Protein AF-A0A2V2VKP6-F1 (afdb_monomer)

Structure (mmCIF, N/CA/C/O backbone):
data_AF-A0A2V2VKP6-F1
#
_entry.id   AF-A0A2V2VKP6-F1
#
loop_
_atom_site.group_PDB
_atom_site.id
_atom_site.type_symbol
_atom_site.label_atom_id
_atom_site.label_alt_id
_atom_site.label_comp_id
_atom_site.label_asym_id
_atom_site.label_entity_id
_atom_site.label_seq_id
_atom_site.pdbx_PDB_ins_code
_atom_site.Cartn_x
_atom_site.Cartn_y
_atom_site.Cartn_z
_atom_site.occupancy
_atom_site.B_iso_or_equiv
_atom_site.auth_seq_id
_atom_site.auth_comp_id
_atom_site.auth_asym_id
_atom_site.auth_atom_id
_atom_site.pdbx_PDB_model_num
ATOM 1 N N . MET A 1 1 ? -30.160 -15.318 74.004 1.00 74.81 1 MET A N 1
ATOM 2 C CA . MET A 1 1 ? -31.403 -14.518 73.925 1.00 74.81 1 MET A CA 1
ATOM 3 C C . MET A 1 1 ? -31.231 -13.264 73.080 1.00 74.81 1 MET A C 1
ATOM 5 O O . MET A 1 1 ? -31.839 -13.220 72.026 1.00 74.81 1 MET A O 1
ATOM 9 N N . GLU A 1 2 ? -30.420 -12.269 73.464 1.00 85.81 2 GLU A N 1
ATOM 10 C CA . GLU A 1 2 ? -30.258 -11.042 72.647 1.00 85.81 2 GLU A CA 1
ATOM 11 C C . GLU A 1 2 ? -29.669 -11.315 71.256 1.00 85.81 2 GLU A C 1
ATOM 13 O O . GLU A 1 2 ? -30.188 -10.819 70.260 1.00 85.81 2 GLU A O 1
ATOM 18 N N . LYS A 1 3 ? -28.643 -12.174 71.177 1.00 90.62 3 LYS A N 1
ATOM 19 C CA . LYS A 1 3 ? -28.069 -12.629 69.903 1.00 90.62 3 LYS A CA 1
ATOM 20 C C . LYS A 1 3 ? -29.114 -13.324 69.024 1.00 90.62 3 LYS A C 1
ATOM 22 O O . LYS A 1 3 ? -29.295 -12.931 67.882 1.00 90.62 3 LYS A O 1
ATOM 27 N N . ASP A 1 4 ? -29.852 -14.280 69.584 1.00 90.50 4 ASP A N 1
ATOM 28 C CA . ASP A 1 4 ? -30.857 -15.056 68.843 1.00 90.50 4 ASP A CA 1
ATOM 29 C C . ASP A 1 4 ? -32.021 -14.176 68.348 1.00 90.50 4 ASP A C 1
ATOM 31 O O . ASP A 1 4 ? -32.535 -14.374 67.248 1.00 90.50 4 ASP A O 1
ATOM 35 N N . LEU A 1 5 ? -32.425 -13.169 69.137 1.00 90.31 5 LEU A N 1
ATOM 36 C CA . LEU A 1 5 ? -33.415 -12.167 68.727 1.00 90.31 5 LEU A CA 1
ATOM 37 C C . LEU A 1 5 ? -32.891 -11.307 67.575 1.00 90.31 5 LEU A C 1
ATOM 39 O O . LEU A 1 5 ? -33.622 -11.060 66.617 1.00 90.31 5 LEU A O 1
ATOM 43 N N . ASN A 1 6 ? -31.633 -10.873 67.650 1.00 90.69 6 ASN A N 1
ATOM 44 C CA . ASN A 1 6 ? -31.019 -10.076 66.598 1.00 90.69 6 ASN A CA 1
ATOM 45 C C . ASN A 1 6 ? -30.854 -10.885 65.298 1.00 90.69 6 ASN A C 1
ATOM 47 O O . ASN A 1 6 ? -31.218 -10.408 64.223 1.00 90.69 6 ASN A O 1
ATOM 51 N N . ASP A 1 7 ? -30.411 -12.140 65.398 1.00 93.12 7 ASP A N 1
ATOM 52 C CA . ASP A 1 7 ? -30.309 -13.070 64.269 1.00 93.12 7 ASP A CA 1
ATOM 53 C C . ASP A 1 7 ? -31.685 -13.276 63.610 1.00 93.12 7 ASP A C 1
ATOM 55 O O . ASP A 1 7 ? -31.821 -13.197 62.385 1.00 93.12 7 ASP A O 1
ATOM 59 N N . ARG A 1 8 ? -32.747 -13.417 64.416 1.00 92.44 8 ARG A N 1
ATOM 60 C CA . ARG A 1 8 ? -34.120 -13.527 63.910 1.00 92.44 8 ARG A CA 1
ATOM 61 C C . ARG A 1 8 ? -34.597 -12.265 63.189 1.00 92.44 8 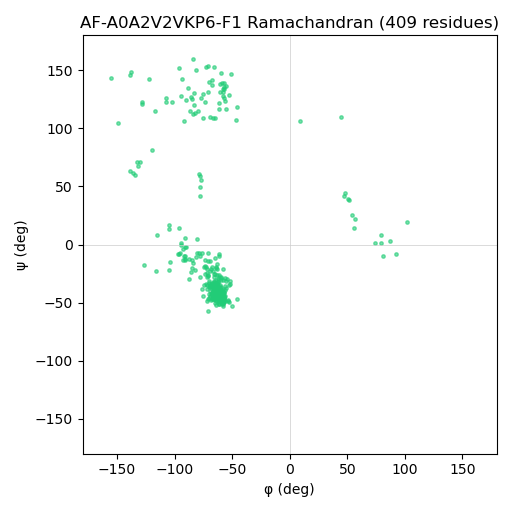ARG A C 1
ATOM 63 O O . ARG A 1 8 ? -35.262 -12.369 62.157 1.00 92.44 8 ARG A O 1
ATOM 70 N N . VAL A 1 9 ? -34.267 -11.077 63.699 1.00 92.62 9 VAL A N 1
ATOM 71 C CA . VAL A 1 9 ? -34.584 -9.804 63.029 1.00 92.62 9 VAL A CA 1
ATOM 72 C C . VAL A 1 9 ? -33.864 -9.709 61.681 1.00 92.62 9 VAL A C 1
ATOM 74 O O . VAL A 1 9 ? -34.479 -9.301 60.693 1.00 92.62 9 VAL A O 1
ATOM 77 N N . HIS A 1 10 ? -32.604 -10.143 61.601 1.00 91.56 10 HIS A N 1
ATOM 78 C CA . HIS A 1 10 ? -31.863 -10.197 60.340 1.00 91.56 10 HIS A CA 1
ATOM 79 C C . HIS A 1 10 ? -32.500 -11.156 59.322 1.00 91.56 10 HIS A C 1
ATOM 81 O O . HIS A 1 10 ? -32.645 -10.784 58.155 1.00 91.56 10 HIS A O 1
ATOM 87 N N . GLU A 1 11 ? -32.954 -12.341 59.744 1.00 92.88 11 GLU A N 1
ATOM 88 C CA . GLU A 1 11 ? -33.699 -13.256 58.866 1.00 92.88 11 GLU A CA 1
ATOM 89 C C . GLU A 1 11 ? -34.992 -12.627 58.334 1.00 92.88 11 GLU A C 1
ATOM 91 O O . GLU A 1 11 ? -35.289 -12.720 57.141 1.00 92.88 11 GLU A O 1
ATOM 96 N N . MET A 1 12 ? -35.767 -11.972 59.205 1.00 91.50 12 MET A N 1
ATOM 97 C CA . MET A 1 12 ? -37.010 -11.302 58.809 1.00 91.50 12 MET A CA 1
ATOM 98 C C . MET A 1 12 ? -36.745 -10.165 57.820 1.00 91.50 12 MET A C 1
ATOM 100 O O . MET A 1 12 ? -37.465 -10.028 56.830 1.00 91.50 12 MET A O 1
ATOM 104 N N . ALA A 1 13 ? -35.692 -9.378 58.047 1.00 89.62 13 ALA A N 1
ATOM 105 C CA . ALA A 1 13 ? -35.284 -8.317 57.134 1.00 89.62 13 ALA A CA 1
ATOM 106 C C . ALA A 1 13 ? -34.857 -8.871 55.766 1.00 89.62 13 ALA A C 1
ATOM 108 O O . ALA A 1 13 ? -35.186 -8.273 54.740 1.00 89.62 13 ALA A O 1
ATOM 109 N N . LYS A 1 14 ? -34.163 -10.018 55.736 1.00 89.12 14 LYS A N 1
ATOM 110 C CA . LYS A 1 14 ? -33.767 -10.690 54.492 1.00 89.12 14 LYS A CA 1
ATOM 111 C C . LYS A 1 14 ? -34.988 -11.157 53.694 1.00 89.12 14 LYS A C 1
ATOM 113 O O . LYS A 1 14 ? -35.100 -10.799 52.526 1.00 89.12 14 LYS A O 1
ATOM 118 N N . LYS A 1 15 ? -35.942 -11.840 54.340 1.00 90.31 15 LYS A N 1
ATOM 119 C CA . LYS A 1 15 ? -37.199 -12.273 53.698 1.00 90.31 15 LYS A CA 1
ATOM 120 C C . LYS A 1 15 ? -38.001 -11.100 53.139 1.00 90.31 15 LYS A C 1
ATOM 122 O O . LYS A 1 15 ? -38.437 -11.140 51.995 1.00 90.31 15 LYS A O 1
ATOM 127 N N . LEU A 1 16 ? -38.124 -10.016 53.907 1.00 87.94 16 LEU A N 1
ATOM 128 C CA . LEU A 1 16 ? -38.818 -8.814 53.443 1.00 87.94 16 LEU A CA 1
ATOM 129 C C . LEU A 1 16 ? -38.143 -8.207 52.202 1.00 87.94 16 LEU A C 1
ATOM 131 O O . LEU A 1 16 ? -38.826 -7.747 51.291 1.00 87.94 16 LEU A O 1
ATOM 135 N N . LYS A 1 17 ? -36.804 -8.187 52.149 1.00 87.56 17 LYS A N 1
ATOM 136 C CA . LYS A 1 17 ? -36.074 -7.723 50.959 1.00 87.56 17 LYS A CA 1
ATOM 137 C C . LYS A 1 17 ? -36.314 -8.628 49.757 1.00 87.56 17 LYS A C 1
ATOM 139 O O . LYS A 1 17 ? -36.528 -8.111 48.668 1.00 87.56 17 LYS A O 1
ATOM 144 N N . GLU A 1 18 ? -36.290 -9.944 49.945 1.00 88.44 18 GLU A N 1
ATOM 145 C CA . GLU A 1 18 ? -36.562 -10.914 48.877 1.00 88.44 18 GLU A CA 1
ATOM 146 C C . GLU A 1 18 ? -37.961 -10.705 48.279 1.00 88.44 18 GLU A C 1
ATOM 148 O O . GLU A 1 18 ? -38.095 -10.633 47.060 1.00 88.44 18 GLU A O 1
ATOM 153 N N . GLU A 1 19 ? -38.980 -10.498 49.117 1.00 87.44 19 GLU A N 1
ATOM 154 C CA . GLU A 1 19 ? -40.349 -10.196 48.677 1.00 87.44 19 GLU A CA 1
ATOM 155 C C . GLU A 1 19 ? -40.443 -8.860 47.927 1.00 87.44 19 GLU A C 1
ATOM 157 O O . GLU A 1 19 ? -41.047 -8.779 46.856 1.00 87.44 19 GLU A O 1
ATOM 162 N N . VAL A 1 20 ? -39.818 -7.803 48.457 1.00 86.75 20 VAL A N 1
ATOM 163 C CA . VAL A 1 20 ? -39.828 -6.474 47.825 1.00 86.75 20 VAL A CA 1
ATOM 164 C C . VAL A 1 20 ? -39.081 -6.488 46.490 1.00 86.75 20 VAL A C 1
ATOM 166 O O . VAL A 1 20 ? -39.510 -5.805 45.568 1.00 86.75 20 VAL A O 1
ATOM 169 N N . ARG A 1 21 ? -38.019 -7.291 46.352 1.00 93.88 21 ARG A N 1
ATOM 170 C CA . ARG A 1 21 ? -37.212 -7.449 45.125 1.00 93.88 21 ARG A CA 1
ATOM 171 C C . ARG A 1 21 ? -37.700 -8.580 44.212 1.00 93.88 21 ARG A C 1
ATOM 173 O O . ARG A 1 21 ? -37.041 -8.887 43.214 1.00 93.88 21 ARG A O 1
ATOM 180 N N . ALA A 1 22 ? -38.827 -9.223 44.525 1.00 91.94 22 ALA A N 1
ATOM 181 C CA . ALA A 1 22 ? -39.320 -10.375 43.770 1.00 91.94 22 ALA A CA 1
ATOM 182 C C . ALA A 1 22 ? -39.653 -10.028 42.311 1.00 91.94 22 ALA A C 1
ATOM 184 O O . ALA A 1 22 ? -39.474 -10.869 41.436 1.00 91.94 22 ALA A O 1
ATOM 185 N N . PHE A 1 23 ? -40.081 -8.786 42.055 1.00 94.06 23 PHE A N 1
ATOM 186 C CA . PHE A 1 23 ? -40.414 -8.300 40.712 1.00 94.06 23 PHE A CA 1
ATOM 187 C C . PHE A 1 23 ? -39.182 -8.042 39.829 1.00 94.06 23 PHE A C 1
ATOM 189 O O . PHE A 1 23 ? -39.335 -7.957 38.617 1.00 94.06 23 PHE A O 1
ATOM 196 N N . LEU A 1 24 ? -37.984 -7.897 40.414 1.00 95.56 24 LEU A N 1
ATOM 197 C CA . LEU A 1 24 ? -36.767 -7.663 39.638 1.00 95.56 24 LEU A CA 1
ATOM 198 C C . LEU A 1 24 ? -36.406 -8.896 38.815 1.00 95.56 24 LEU A C 1
ATOM 200 O O . LEU A 1 24 ? -36.448 -10.027 39.328 1.00 95.56 24 LEU A O 1
ATOM 204 N N . ASN A 1 25 ? -35.930 -8.644 37.599 1.00 95.94 25 ASN A N 1
ATOM 205 C CA . ASN A 1 25 ? -35.357 -9.650 36.719 1.00 95.94 25 ASN A CA 1
ATOM 206 C C . ASN A 1 25 ? -34.282 -10.464 37.447 1.00 95.94 25 ASN A C 1
ATOM 208 O O . ASN A 1 25 ? -33.554 -9.970 38.310 1.00 95.94 25 ASN A O 1
ATOM 212 N N . THR A 1 26 ? -34.169 -11.746 37.101 1.00 94.81 26 THR A N 1
ATOM 213 C CA . THR A 1 26 ? -33.169 -12.643 37.701 1.00 94.81 26 THR A CA 1
ATOM 214 C C . THR A 1 26 ? -31.744 -12.182 37.417 1.00 94.81 26 THR A C 1
ATOM 216 O O . THR A 1 26 ? -30.856 -12.369 38.249 1.00 94.81 26 THR A O 1
ATOM 219 N N . THR A 1 27 ? -31.540 -11.562 36.255 1.00 94.56 27 THR A N 1
ATOM 220 C CA . THR A 1 27 ? -30.252 -11.050 35.800 1.00 94.56 27 THR A CA 1
ATOM 221 C C . THR A 1 27 ? -30.400 -9.690 35.136 1.00 94.56 27 THR A C 1
ATOM 223 O O . THR A 1 27 ? -31.350 -9.481 34.385 1.00 94.56 27 THR A O 1
ATOM 226 N N . SER A 1 28 ? -29.391 -8.846 35.316 1.00 94.44 28 SER A N 1
ATOM 227 C CA . SER A 1 28 ? -29.194 -7.578 34.615 1.00 94.44 28 SER A CA 1
ATOM 228 C C . SER A 1 28 ? -27.899 -7.676 33.813 1.00 94.44 28 SER A C 1
ATOM 230 O O . SER A 1 28 ? -26.835 -7.869 34.398 1.00 94.44 28 SER A O 1
ATOM 232 N N . TYR A 1 29 ? -27.980 -7.629 32.479 1.00 92.38 29 TYR A N 1
ATOM 233 C CA . TYR A 1 29 ? -26.834 -7.865 31.578 1.00 92.38 29 TYR A CA 1
ATOM 234 C C . TYR A 1 29 ? -26.053 -9.161 31.891 1.00 92.38 29 TYR A C 1
ATOM 236 O O . TYR A 1 29 ? -24.827 -9.193 31.865 1.00 92.38 29 TYR A O 1
ATOM 244 N N . GLY A 1 30 ? -26.769 -10.237 32.241 1.00 92.31 30 GLY A N 1
ATOM 245 C CA . GLY A 1 30 ? -26.183 -11.537 32.602 1.00 92.31 30 GLY A CA 1
ATOM 246 C C . GLY A 1 30 ? -25.672 -11.647 34.046 1.00 92.31 30 GLY A C 1
ATOM 247 O O . GLY A 1 30 ? -25.393 -12.752 34.508 1.00 92.31 30 GLY A O 1
ATOM 248 N N . ILE A 1 31 ? -25.603 -10.544 34.796 1.00 94.56 31 ILE A N 1
ATOM 249 C CA . ILE A 1 31 ? -25.195 -10.539 36.206 1.00 94.56 31 ILE A CA 1
ATOM 250 C C . ILE A 1 31 ? -26.415 -10.835 37.083 1.00 94.56 31 ILE A C 1
ATOM 252 O O . ILE A 1 31 ? -27.438 -10.162 36.976 1.00 94.56 31 ILE A O 1
ATOM 256 N N . SER A 1 32 ? -26.314 -11.833 37.966 1.00 94.62 32 SER A N 1
ATOM 257 C CA . SER A 1 32 ? -27.384 -12.169 38.919 1.00 94.62 32 SER A CA 1
ATOM 258 C C . SER A 1 32 ? -27.719 -10.986 39.828 1.00 94.62 32 SER A C 1
ATOM 260 O O . SER A 1 32 ? -26.812 -10.347 40.367 1.00 94.62 32 SER A O 1
ATOM 262 N N . LYS A 1 33 ? -29.013 -10.752 40.091 1.00 92.88 33 LYS A N 1
ATOM 263 C CA . LYS A 1 33 ? -29.464 -9.704 41.025 1.00 92.88 33 LYS A CA 1
ATOM 264 C C . LYS A 1 33 ? -28.911 -9.851 42.447 1.00 92.88 33 LYS A C 1
ATOM 266 O O . LYS A 1 33 ? -28.859 -8.873 43.185 1.00 92.88 33 LYS A O 1
ATOM 271 N N . GLU A 1 34 ? -28.475 -11.053 42.822 1.00 91.75 34 GLU A N 1
ATOM 272 C CA . GLU A 1 34 ? -27.827 -11.330 44.111 1.00 91.75 34 GLU A CA 1
ATOM 273 C C . GLU A 1 34 ? -26.392 -10.788 44.189 1.00 91.75 34 GLU A C 1
ATOM 275 O O . GLU A 1 34 ? -25.896 -10.517 45.280 1.00 91.75 34 GLU A O 1
ATOM 280 N N . LEU A 1 35 ? -25.728 -10.624 43.040 1.00 92.94 35 LEU A N 1
ATOM 281 C CA . LEU A 1 35 ? -24.367 -10.089 42.936 1.00 92.94 35 LEU A CA 1
ATOM 282 C C . LEU A 1 35 ? -24.346 -8.565 42.758 1.00 92.94 35 LEU A C 1
ATOM 284 O O . LEU A 1 35 ? -23.292 -7.944 42.902 1.00 92.94 35 LEU A O 1
ATOM 288 N N . LEU A 1 36 ? -25.494 -7.955 42.448 1.00 93.81 36 LEU A N 1
ATOM 289 C CA . LEU A 1 36 ? -25.603 -6.511 42.281 1.00 93.81 36 LEU A CA 1
ATOM 290 C C . LEU A 1 36 ? -25.464 -5.793 43.637 1.00 93.81 36 LEU A C 1
ATOM 292 O O . LEU A 1 36 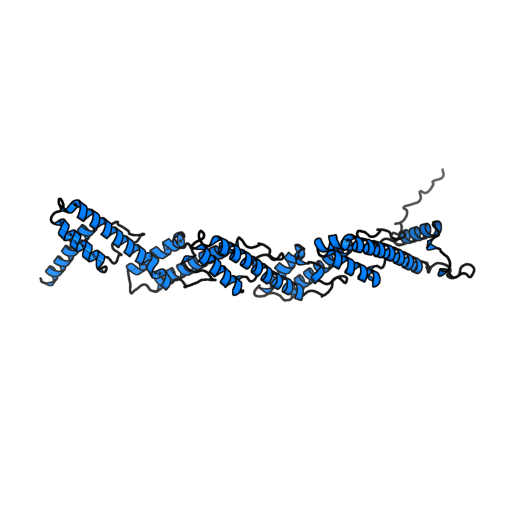? -26.058 -6.214 44.634 1.00 93.81 36 LEU A O 1
ATOM 296 N N . PRO A 1 37 ? -24.762 -4.648 43.702 1.00 93.00 37 PRO A N 1
ATOM 297 C CA . PRO A 1 37 ? -24.561 -3.883 44.931 1.00 93.00 37 PRO A CA 1
ATOM 298 C C . PRO A 1 37 ? -25.800 -3.051 45.321 1.00 93.00 37 PRO A C 1
ATOM 300 O O . PRO A 1 37 ? -25.667 -1.911 45.766 1.00 93.00 37 PRO A O 1
ATOM 303 N N . LEU A 1 38 ? -27.008 -3.615 45.197 1.00 94.12 38 LEU A N 1
ATOM 304 C CA . LEU A 1 38 ? -28.292 -2.944 45.466 1.00 94.12 38 LEU A CA 1
ATOM 305 C C . LEU A 1 38 ? -28.352 -2.366 46.885 1.00 94.12 38 LEU A C 1
ATOM 307 O O . LEU A 1 38 ? -28.852 -1.270 47.115 1.00 94.12 38 LEU A O 1
ATOM 311 N N . ASP A 1 39 ? -27.775 -3.086 47.849 1.00 91.94 39 ASP A N 1
ATOM 312 C CA . ASP A 1 39 ? -27.713 -2.667 49.249 1.00 91.94 39 ASP A CA 1
ATOM 313 C C . ASP A 1 39 ? -26.663 -1.587 49.536 1.00 91.94 39 ASP A C 1
ATOM 315 O O . ASP A 1 39 ? -26.625 -1.073 50.650 1.00 91.94 39 ASP A O 1
ATOM 319 N N . LYS A 1 40 ? -25.816 -1.232 48.568 1.00 91.88 40 LYS A N 1
ATOM 320 C CA . LYS A 1 40 ? -24.856 -0.122 48.675 1.00 91.88 40 LYS A CA 1
ATOM 321 C C . LYS A 1 40 ? -25.313 1.105 47.881 1.00 91.88 40 LYS A C 1
ATOM 323 O O . LYS A 1 40 ? -24.795 2.197 48.111 1.00 91.88 40 LYS A O 1
ATOM 328 N N . ASP A 1 41 ? -26.283 0.942 46.982 1.00 96.31 41 ASP A N 1
ATOM 329 C CA . ASP A 1 41 ? -26.803 2.024 46.154 1.00 96.31 41 ASP A CA 1
ATOM 330 C C . ASP A 1 41 ? -27.888 2.828 46.884 1.00 96.31 41 ASP A C 1
ATOM 332 O O . ASP A 1 41 ? -28.992 2.349 47.145 1.00 96.31 41 ASP A O 1
ATOM 336 N N . ARG A 1 42 ? -27.581 4.087 47.214 1.00 96.50 42 ARG A N 1
ATOM 337 C CA . ARG A 1 42 ? -28.492 4.960 47.977 1.00 96.50 42 ARG A CA 1
ATOM 338 C C . ARG A 1 42 ? -29.799 5.247 47.237 1.00 96.50 42 ARG A C 1
ATOM 340 O O . ARG A 1 42 ? -30.843 5.344 47.882 1.00 96.50 42 ARG A O 1
ATOM 347 N N . ASN A 1 43 ? -29.747 5.380 45.912 1.00 95.94 43 ASN A N 1
ATOM 348 C CA . ASN A 1 43 ? -30.926 5.668 45.095 1.00 95.94 43 ASN A CA 1
ATOM 349 C C . ASN A 1 43 ? -31.875 4.469 45.099 1.00 95.94 43 ASN A C 1
ATOM 351 O O . ASN A 1 43 ? -33.058 4.620 45.406 1.00 95.94 43 ASN A O 1
ATOM 355 N N . PHE A 1 44 ? -31.335 3.271 44.864 1.00 96.44 44 PHE A N 1
ATOM 356 C CA . PHE A 1 44 ? -32.073 2.019 44.950 1.00 96.44 44 PHE A CA 1
ATOM 357 C C . PHE A 1 44 ? -32.708 1.836 46.335 1.00 96.44 44 PHE A C 1
ATOM 359 O O . PHE A 1 44 ? -33.917 1.636 46.443 1.00 96.44 44 PHE A O 1
ATOM 366 N N . GLN A 1 45 ? -31.936 2.017 47.413 1.00 95.06 45 GLN A N 1
ATOM 367 C CA . GLN A 1 45 ? -32.454 1.947 48.784 1.00 95.06 45 GLN A CA 1
ATOM 368 C C . GLN A 1 45 ? -33.595 2.944 49.050 1.00 95.06 45 GLN A C 1
ATOM 370 O O . GLN A 1 45 ? -34.565 2.604 49.735 1.00 95.06 45 GLN A O 1
ATOM 375 N N . GLY A 1 46 ? -33.486 4.174 48.539 1.00 95.44 46 GLY A N 1
ATOM 376 C CA . GLY A 1 46 ? -34.520 5.201 48.667 1.00 95.44 46 GLY A CA 1
ATOM 377 C C . GLY A 1 46 ? -35.820 4.802 47.967 1.00 95.44 46 GLY A C 1
ATOM 378 O O . GLY A 1 46 ? -36.896 4.866 48.569 1.00 95.44 46 GLY A O 1
ATOM 379 N N . MET A 1 47 ? -35.714 4.299 46.736 1.00 95.94 47 MET A N 1
ATOM 380 C CA . MET A 1 47 ? -36.855 3.797 45.968 1.00 95.94 47 MET A CA 1
ATOM 381 C C . MET A 1 47 ? -37.498 2.573 46.632 1.00 95.94 47 MET A C 1
ATOM 383 O O . MET A 1 47 ? -38.720 2.524 46.767 1.00 95.94 47 MET A O 1
ATOM 387 N N . GLU A 1 48 ? -36.712 1.635 47.169 1.00 95.00 48 GLU A N 1
ATOM 388 C CA . GLU A 1 48 ? -37.242 0.495 47.929 1.00 95.00 48 GLU A CA 1
ATOM 389 C C . GLU A 1 48 ? -38.015 0.928 49.184 1.00 95.00 48 GLU A C 1
ATOM 391 O O . GLU A 1 48 ? -39.043 0.342 49.535 1.00 95.00 48 GLU A O 1
ATOM 396 N N . GLN A 1 49 ? -37.536 1.959 49.889 1.00 93.56 49 GLN A N 1
ATOM 397 C CA . GLN A 1 49 ? -38.252 2.519 51.037 1.00 93.56 49 GLN A CA 1
ATOM 398 C C . GLN A 1 49 ? -39.586 3.141 50.620 1.00 93.56 49 GLN A C 1
ATOM 400 O O . GLN A 1 49 ? -40.585 2.975 51.325 1.00 93.56 49 GLN A O 1
ATOM 405 N N . GLN A 1 50 ? -39.620 3.845 49.489 1.00 94.06 50 GLN A N 1
ATOM 406 C CA . GLN A 1 50 ? -40.845 4.433 48.954 1.00 94.06 50 GLN A CA 1
ATOM 407 C C . GLN A 1 50 ? -41.830 3.356 48.489 1.00 94.06 50 GLN A C 1
ATOM 409 O O . GLN A 1 50 ? -43.013 3.433 48.825 1.00 94.06 50 GLN A O 1
ATOM 414 N N . LEU A 1 51 ? -41.338 2.306 47.830 1.00 93.88 51 LEU A N 1
ATOM 415 C CA . LEU A 1 51 ? -42.132 1.152 47.419 1.00 93.88 51 LEU A CA 1
ATOM 416 C C . LEU A 1 51 ? -42.803 0.478 48.628 1.00 93.88 51 LEU A C 1
ATOM 418 O O . LEU A 1 51 ? -44.009 0.231 48.609 1.00 93.88 51 LEU A O 1
ATOM 422 N N . ARG A 1 52 ? -42.071 0.290 49.739 1.00 91.88 52 ARG A N 1
ATOM 423 C CA . ARG A 1 52 ? -42.639 -0.222 51.005 1.00 91.88 52 ARG A CA 1
ATOM 424 C C . ARG A 1 52 ? -43.717 0.693 51.599 1.00 91.88 52 ARG A C 1
ATOM 426 O O . ARG A 1 52 ? -44.689 0.197 52.165 1.00 91.88 52 ARG A O 1
ATOM 433 N N . LYS A 1 53 ? -43.565 2.020 51.498 1.00 92.19 53 LYS A N 1
ATOM 434 C CA . LYS A 1 53 ? -44.572 2.984 51.986 1.00 92.19 53 LYS A CA 1
ATOM 435 C C . LYS A 1 53 ? -45.854 2.916 51.156 1.00 92.19 53 LYS A C 1
ATOM 437 O O . LYS A 1 53 ? -46.938 2.843 51.732 1.00 92.19 53 LYS A O 1
ATOM 442 N N . LEU A 1 54 ? -45.734 2.907 49.829 1.00 92.44 54 LEU A N 1
ATOM 443 C CA . LEU A 1 54 ? -46.880 2.841 48.919 1.00 92.44 54 LEU A CA 1
ATOM 444 C C . LEU A 1 54 ? -47.601 1.491 48.988 1.00 92.44 54 LEU A C 1
ATOM 446 O O . LEU A 1 54 ? -48.832 1.458 48.920 1.00 92.44 54 LEU A O 1
ATOM 450 N N . GLY A 1 55 ? -46.856 0.407 49.224 1.00 89.94 55 GLY A N 1
ATOM 451 C CA . GLY A 1 55 ? -47.383 -0.944 49.428 1.00 89.94 55 GLY A CA 1
ATOM 452 C C . GLY A 1 55 ? -48.314 -1.101 50.637 1.00 89.94 55 GLY A C 1
ATOM 453 O O . GLY A 1 55 ? -48.993 -2.115 50.739 1.00 89.94 55 GLY A O 1
ATOM 454 N N . ARG A 1 56 ? -48.421 -0.098 51.525 1.00 90.06 56 ARG A N 1
ATOM 455 C CA . ARG A 1 56 ? -49.442 -0.081 52.591 1.00 90.06 56 ARG A CA 1
ATOM 456 C C . ARG A 1 56 ? -50.865 0.028 52.038 1.00 90.06 56 ARG A C 1
ATOM 458 O O . ARG A 1 56 ? -51.774 -0.541 52.627 1.00 90.06 56 ARG A O 1
ATOM 465 N N . ASN A 1 57 ? -51.041 0.719 50.905 1.00 92.62 57 ASN A N 1
ATOM 466 C CA . ASN A 1 57 ? -52.324 0.887 50.212 1.00 92.62 57 ASN A CA 1
ATOM 467 C C . ASN A 1 57 ? -52.184 0.554 48.710 1.00 92.62 57 ASN A C 1
ATOM 469 O O . ASN A 1 57 ? -52.260 1.456 47.870 1.00 92.62 57 ASN A O 1
ATOM 473 N N . PRO A 1 58 ? -52.002 -0.730 48.332 1.00 89.31 58 PRO A N 1
ATOM 474 C CA . PRO A 1 58 ? -51.647 -1.112 46.962 1.00 89.31 58 PRO A CA 1
ATOM 475 C C . PRO A 1 58 ? -52.672 -0.684 45.911 1.00 89.31 58 PRO A C 1
ATOM 477 O O . PRO A 1 58 ? -52.304 -0.278 44.817 1.00 89.31 58 PRO A O 1
ATOM 480 N N . ARG A 1 59 ? -53.968 -0.732 46.251 1.00 90.81 59 ARG A N 1
ATOM 481 C CA . ARG A 1 59 ? -55.056 -0.390 45.319 1.00 90.81 59 ARG A CA 1
ATOM 482 C C . ARG A 1 59 ? -55.066 1.090 44.938 1.00 90.81 59 ARG A C 1
ATOM 484 O O . ARG A 1 59 ? -55.301 1.412 43.783 1.00 90.81 59 ARG A O 1
ATOM 491 N N . GLN A 1 60 ? -54.818 1.978 45.900 1.00 91.62 60 GLN A N 1
ATOM 492 C CA . GLN A 1 60 ? -54.807 3.427 45.665 1.00 91.62 60 GLN A CA 1
ATOM 493 C C . GLN A 1 60 ? -53.512 3.883 44.986 1.00 91.62 60 GLN A C 1
ATOM 495 O O . GLN A 1 60 ? -53.517 4.855 44.241 1.00 91.62 60 GLN A O 1
ATOM 500 N N . ASN A 1 61 ? -52.419 3.152 45.214 1.00 92.88 61 ASN A N 1
ATOM 501 C CA . ASN A 1 61 ? -51.087 3.509 44.737 1.00 92.88 61 ASN A CA 1
ATOM 502 C C . ASN A 1 61 ? -50.619 2.666 43.542 1.00 92.88 61 ASN A C 1
ATOM 504 O O . ASN A 1 61 ? -49.432 2.690 43.237 1.00 92.88 61 ASN A O 1
ATOM 508 N N . ALA A 1 62 ? -51.507 1.917 42.880 1.00 93.31 62 ALA A N 1
ATOM 509 C CA . ALA A 1 62 ? -51.130 0.912 41.880 1.00 93.31 62 ALA A CA 1
ATOM 510 C C . ALA A 1 62 ? -50.212 1.474 40.778 1.00 93.31 62 ALA A C 1
ATOM 512 O O . ALA A 1 62 ? -49.133 0.938 40.553 1.00 93.31 62 ALA A O 1
ATOM 513 N N . ALA A 1 63 ? -50.579 2.607 40.170 1.00 94.81 63 ALA A N 1
ATOM 514 C CA . ALA A 1 63 ? -49.767 3.245 39.129 1.00 94.81 63 ALA A CA 1
ATOM 515 C C . ALA A 1 63 ? 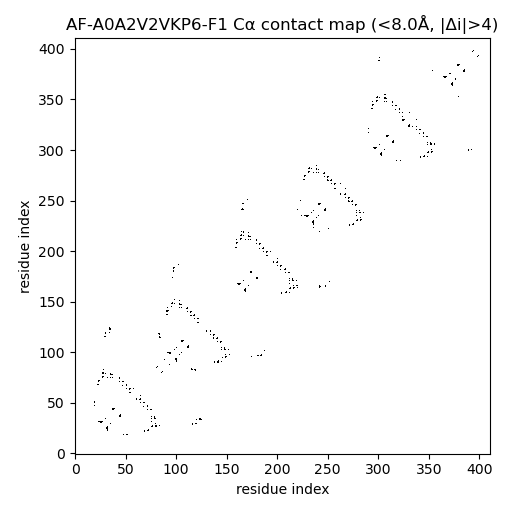-48.394 3.719 39.644 1.00 94.81 63 ALA A C 1
ATOM 517 O O . ALA A 1 63 ? -47.381 3.555 38.971 1.00 94.81 63 ALA A O 1
ATOM 518 N N . ALA A 1 64 ? -48.343 4.270 40.860 1.00 94.00 64 ALA A N 1
ATOM 519 C CA . ALA A 1 64 ? -47.092 4.721 41.468 1.00 94.00 64 ALA A CA 1
ATOM 520 C C . ALA A 1 64 ? -46.179 3.545 41.860 1.00 94.00 64 ALA A C 1
ATOM 522 O O . ALA A 1 64 ? -44.961 3.674 41.797 1.00 94.00 64 ALA A O 1
ATOM 523 N N . ILE A 1 65 ? -46.757 2.406 42.258 1.00 94.75 65 ILE A N 1
ATOM 524 C CA . ILE A 1 65 ? -46.028 1.167 42.554 1.00 94.75 65 ILE A CA 1
ATOM 525 C C . ILE A 1 65 ? -45.395 0.605 41.283 1.00 94.75 65 ILE A C 1
ATOM 527 O O . ILE A 1 65 ? -44.213 0.279 41.314 1.00 94.75 65 ILE A O 1
ATOM 531 N N . GLU A 1 66 ? -46.145 0.523 40.183 1.00 95.88 66 GLU A N 1
ATOM 532 C CA . GLU A 1 66 ? -45.616 0.026 38.907 1.00 95.88 66 GLU A CA 1
ATOM 533 C C . GLU A 1 66 ? -44.503 0.933 38.371 1.00 95.88 66 GLU A C 1
ATOM 535 O O . GLU A 1 66 ? -43.413 0.448 38.089 1.00 95.88 66 GLU A O 1
ATOM 540 N N . SER A 1 67 ? -44.698 2.255 38.382 1.00 96.44 67 SER A N 1
ATOM 541 C CA . SER A 1 67 ? -43.642 3.200 37.992 1.00 96.44 67 SER A CA 1
ATOM 542 C C . SER A 1 67 ? -42.377 3.067 38.857 1.00 96.44 67 SER A C 1
ATOM 544 O O . SER A 1 67 ? -41.262 3.114 38.345 1.00 96.44 67 SER A O 1
ATOM 546 N N . LEU A 1 68 ? -42.515 2.851 40.172 1.00 96.19 68 LEU A N 1
ATOM 547 C CA . LEU A 1 68 ? -41.364 2.602 41.052 1.00 96.19 68 LEU A CA 1
ATOM 548 C C . LEU A 1 68 ? -40.671 1.269 40.784 1.00 96.19 68 LEU A C 1
ATOM 550 O O . LEU A 1 68 ? -39.459 1.181 40.967 1.00 96.19 68 LEU A O 1
ATOM 554 N N . ARG A 1 69 ? -41.419 0.238 40.388 1.00 96.62 69 ARG A N 1
ATOM 555 C CA . ARG A 1 69 ? -40.847 -1.051 39.993 1.00 96.62 69 ARG A CA 1
ATOM 556 C C . ARG A 1 69 ? -40.022 -0.911 38.723 1.00 96.62 69 ARG A C 1
ATOM 558 O O . ARG A 1 69 ? -38.896 -1.391 38.709 1.00 96.62 69 ARG A O 1
ATOM 565 N N . GLU A 1 70 ? -40.528 -0.201 37.720 1.00 97.00 70 GLU A N 1
ATOM 566 C CA . GLU A 1 70 ? -39.771 0.108 36.501 1.00 97.00 70 GLU A CA 1
ATOM 567 C C . GLU A 1 70 ? -38.475 0.857 36.837 1.00 97.00 70 GLU A C 1
ATOM 569 O O . GLU A 1 70 ? -37.398 0.365 36.525 1.00 97.00 70 GLU A O 1
ATOM 574 N N . MET A 1 71 ? -38.541 1.944 37.618 1.00 97.44 71 MET A N 1
ATOM 575 C CA . MET A 1 71 ? -37.338 2.694 38.020 1.00 97.44 71 MET A CA 1
ATOM 576 C C . MET A 1 71 ? -36.329 1.859 38.830 1.00 97.44 71 MET A C 1
ATOM 578 O O . MET A 1 71 ? -35.117 2.051 38.719 1.00 97.44 71 MET A O 1
ATOM 582 N N . LEU A 1 72 ? -36.801 0.936 39.674 1.00 97.06 72 LEU A N 1
ATOM 583 C CA . LEU A 1 72 ? -35.931 0.009 40.403 1.00 97.06 72 LEU A CA 1
ATOM 584 C C . LEU A 1 72 ? -35.280 -1.012 39.462 1.00 97.06 72 LEU A C 1
ATOM 586 O O . LEU A 1 72 ? -34.105 -1.322 39.647 1.00 97.06 72 LEU A O 1
ATOM 590 N N . GLN A 1 73 ? -36.015 -1.522 38.472 1.00 97.56 73 GLN A N 1
ATOM 591 C CA . GLN A 1 73 ? -35.464 -2.416 37.456 1.00 97.56 73 GLN A CA 1
ATOM 592 C C . GLN A 1 73 ? -34.422 -1.688 36.599 1.00 97.56 73 GLN A C 1
ATOM 594 O O . GLN A 1 73 ? -33.304 -2.183 36.484 1.00 97.56 73 GLN A O 1
ATOM 599 N N . ASP A 1 74 ? -34.727 -0.478 36.127 1.00 97.75 74 ASP A N 1
ATOM 600 C CA . ASP A 1 74 ? -33.794 0.367 35.376 1.00 97.75 74 ASP A CA 1
ATOM 601 C C . ASP A 1 74 ? -32.516 0.623 36.181 1.00 97.75 74 ASP A C 1
ATOM 603 O O . ASP A 1 74 ? -31.407 0.449 35.678 1.00 97.75 74 ASP A O 1
ATOM 607 N N . ARG A 1 75 ? -32.639 0.945 37.477 1.00 97.31 75 ARG A N 1
ATOM 608 C CA . ARG A 1 75 ? -31.472 1.152 38.343 1.00 97.31 75 ARG A CA 1
ATOM 609 C C . ARG A 1 75 ? -30.664 -0.129 38.566 1.00 97.31 75 ARG A C 1
ATOM 611 O O . ARG A 1 75 ? -29.440 -0.060 38.670 1.00 97.31 75 ARG A O 1
ATOM 618 N N . ALA A 1 76 ? -31.312 -1.290 38.659 1.00 97.00 76 ALA A N 1
ATOM 619 C CA . ALA A 1 76 ? -30.613 -2.573 38.733 1.00 97.00 76 ALA A CA 1
ATOM 620 C C . ALA A 1 76 ? -29.848 -2.864 37.429 1.00 97.00 76 ALA A C 1
ATOM 622 O O . ALA A 1 76 ? -28.689 -3.284 37.481 1.00 97.00 76 ALA A O 1
ATOM 623 N N . ASP A 1 77 ? -30.453 -2.560 36.279 1.00 96.69 77 ASP A N 1
ATOM 624 C CA . ASP A 1 77 ? -29.833 -2.695 34.961 1.00 96.69 77 ASP A CA 1
ATOM 625 C C . ASP A 1 77 ? -28.658 -1.727 34.770 1.00 96.69 77 ASP A C 1
ATOM 627 O O . ASP A 1 77 ? -27.596 -2.147 34.308 1.00 96.69 77 ASP A O 1
ATOM 631 N N . GLU A 1 78 ? -28.778 -0.475 35.218 1.00 96.75 78 GLU A N 1
ATOM 632 C CA . GLU A 1 78 ? -27.677 0.497 35.261 1.00 96.75 78 GLU A CA 1
ATOM 633 C C . GLU A 1 78 ? -26.496 -0.005 36.101 1.00 96.75 78 GLU A C 1
ATOM 635 O O . GLU A 1 78 ? -25.344 0.098 35.675 1.00 96.75 78 GLU A O 1
ATOM 640 N N . LEU A 1 79 ? -26.762 -0.563 37.289 1.00 95.94 79 LEU A N 1
ATOM 641 C CA . LEU A 1 79 ? -25.720 -1.121 38.154 1.00 95.94 79 LEU A CA 1
ATOM 642 C C . LEU A 1 79 ? -25.048 -2.337 37.505 1.00 95.94 79 LEU A C 1
ATOM 644 O O . LEU A 1 79 ? -23.823 -2.449 37.556 1.00 95.94 79 LEU A O 1
ATOM 648 N N . GLY A 1 80 ? -25.820 -3.215 36.860 1.00 95.38 80 GLY A N 1
ATOM 649 C CA . GLY A 1 80 ? -25.283 -4.341 36.092 1.00 95.38 80 GLY A CA 1
ATOM 650 C C . GLY A 1 80 ? -24.385 -3.875 34.943 1.00 95.38 80 GLY A C 1
ATOM 651 O O . GLY A 1 80 ? -23.254 -4.342 34.807 1.00 95.38 80 GLY A O 1
ATOM 652 N N . LEU A 1 81 ? -24.834 -2.882 34.172 1.00 95.06 81 LEU A N 1
ATOM 653 C CA . LEU A 1 81 ? -24.060 -2.296 33.079 1.00 95.06 81 LEU A CA 1
ATOM 654 C C . LEU A 1 81 ? -22.772 -1.629 33.579 1.00 95.06 81 LEU A C 1
ATOM 656 O O . LEU A 1 81 ? -21.713 -1.772 32.965 1.00 95.06 81 LEU A O 1
ATOM 660 N N . GLN A 1 82 ? -22.842 -0.929 34.714 1.00 94.69 82 GLN A N 1
ATOM 661 C CA . GLN A 1 82 ? -21.684 -0.309 35.351 1.00 94.69 82 GLN A CA 1
ATOM 662 C C . GLN A 1 82 ? -20.669 -1.356 35.830 1.00 94.69 82 GLN A C 1
ATOM 664 O O . GLN A 1 82 ? -19.468 -1.150 35.662 1.00 94.69 82 GLN A O 1
ATOM 669 N N . MET A 1 83 ? -21.126 -2.476 36.396 1.00 92.94 83 MET A N 1
ATOM 670 C CA . MET A 1 83 ? -20.253 -3.589 36.790 1.00 92.94 83 MET A CA 1
ATOM 671 C C . MET A 1 83 ? -19.575 -4.250 35.590 1.00 92.94 83 MET A C 1
ATOM 673 O O . MET A 1 83 ? -18.414 -4.642 35.695 1.00 92.94 83 MET A O 1
ATOM 677 N N . LEU A 1 84 ? -20.290 -4.356 34.469 1.00 93.19 84 LEU A N 1
ATOM 678 C CA . LEU A 1 84 ? -19.780 -4.951 33.242 1.00 93.19 84 LEU A CA 1
ATOM 679 C C . LEU A 1 84 ? -18.726 -4.045 32.583 1.00 93.19 84 LEU A C 1
ATOM 681 O O . LEU A 1 84 ? -17.577 -4.444 32.427 1.00 93.19 84 LEU A O 1
ATOM 685 N N . ARG A 1 85 ? -19.094 -2.795 32.267 1.00 94.12 85 ARG A N 1
ATOM 686 C CA . ARG A 1 85 ? -18.308 -1.912 31.382 1.00 94.12 85 ARG A CA 1
ATOM 687 C C . ARG A 1 85 ? -17.540 -0.806 32.098 1.00 94.12 85 ARG A C 1
ATOM 689 O O . ARG A 1 85 ? -16.580 -0.266 31.551 1.00 94.12 85 ARG A O 1
ATOM 696 N N . GLY A 1 86 ? -17.950 -0.435 33.311 1.00 91.50 86 GLY A N 1
ATOM 697 C CA . GLY A 1 86 ? -17.427 0.746 34.012 1.00 91.50 86 GLY A CA 1
ATOM 698 C C . GLY A 1 86 ? -15.941 0.657 34.363 1.00 91.50 86 GLY A C 1
ATOM 699 O O . GLY A 1 86 ? -15.286 1.678 34.564 1.00 91.50 86 GLY A O 1
ATOM 700 N N . ASP A 1 87 ? -15.395 -0.558 34.397 1.00 92.31 87 ASP A N 1
ATOM 701 C CA . ASP A 1 87 ? -13.986 -0.811 34.672 1.00 92.31 87 ASP A CA 1
ATOM 702 C C . ASP A 1 87 ? -13.110 -0.931 33.417 1.00 92.31 87 ASP A C 1
ATOM 704 O O . ASP A 1 87 ? -11.907 -1.112 33.582 1.00 92.31 87 ASP A O 1
ATOM 708 N N . ARG A 1 88 ? -13.652 -0.810 32.192 1.00 94.81 88 ARG A N 1
ATOM 709 C CA . ARG A 1 88 ? -12.866 -0.881 30.938 1.00 94.81 88 ARG A CA 1
ATOM 710 C C . ARG A 1 88 ? -11.578 -0.046 30.976 1.00 94.81 88 ARG A C 1
ATOM 712 O O . ARG A 1 88 ? -10.526 -0.608 30.682 1.00 94.81 88 ARG A O 1
ATOM 719 N N . PRO A 1 89 ? -11.590 1.226 31.433 1.00 94.75 89 PRO A N 1
ATOM 720 C CA . PRO A 1 89 ? -10.372 2.041 31.496 1.00 94.75 89 PRO A CA 1
ATOM 721 C C . PRO A 1 89 ? -9.299 1.539 32.475 1.00 94.75 89 PRO A C 1
ATOM 723 O O . PRO A 1 89 ? -8.198 2.077 32.487 1.00 94.75 89 PRO A O 1
ATOM 726 N N . LYS A 1 90 ? -9.614 0.570 33.347 1.00 92.00 90 LYS A N 1
ATOM 727 C CA . LYS A 1 90 ? -8.656 -0.005 34.305 1.00 92.00 90 LYS A CA 1
ATOM 728 C C . LYS A 1 90 ? -7.835 -1.142 33.710 1.00 92.00 90 LYS A C 1
ATOM 730 O O . LYS A 1 90 ? -6.771 -1.429 34.245 1.00 92.00 90 LYS A O 1
ATOM 735 N N . TYR A 1 91 ? -8.338 -1.801 32.667 1.00 92.94 91 TYR A N 1
ATOM 736 C CA . TYR A 1 91 ? -7.699 -2.986 32.100 1.00 92.94 91 TYR A CA 1
ATOM 737 C C . TYR A 1 91 ? -7.436 -2.901 30.596 1.00 92.94 91 TYR A C 1
ATOM 739 O O . TYR A 1 91 ? -6.613 -3.675 30.117 1.00 92.94 91 TYR A O 1
ATOM 747 N N . LEU A 1 92 ? -8.087 -1.987 29.870 1.00 95.38 92 LEU A N 1
ATOM 748 C CA . LEU A 1 92 ? -7.752 -1.643 28.487 1.00 95.38 92 LEU A CA 1
ATOM 749 C C . LEU A 1 92 ? -6.810 -0.443 28.458 1.00 95.38 92 LEU A C 1
ATOM 751 O O . LEU A 1 92 ? -6.970 0.496 29.243 1.00 95.38 92 LEU A O 1
ATOM 755 N N . GLU A 1 93 ? -5.856 -0.447 27.530 1.00 93.56 93 GLU A N 1
ATOM 756 C CA . GLU A 1 93 ? -5.034 0.734 27.291 1.00 93.56 93 GLU A CA 1
ATOM 757 C C . GLU A 1 93 ? -5.883 1.898 26.732 1.00 93.56 93 GLU A C 1
ATOM 759 O O . GLU A 1 93 ? -6.893 1.665 26.060 1.00 93.56 93 GLU A O 1
ATOM 764 N N . PRO A 1 94 ? -5.486 3.167 26.961 1.00 93.25 94 PRO A N 1
ATOM 765 C CA . PRO A 1 94 ? -6.179 4.320 26.379 1.00 93.25 94 PRO A CA 1
ATOM 766 C C . PRO A 1 94 ? -6.192 4.310 24.845 1.00 93.25 94 PRO A C 1
ATOM 768 O O . PRO A 1 94 ? -7.106 4.857 24.232 1.00 93.25 94 PRO A O 1
ATOM 771 N N . GLU A 1 95 ? -5.166 3.707 24.242 1.00 91.25 95 GLU A N 1
ATOM 772 C CA . GLU A 1 95 ? -4.981 3.601 22.800 1.00 91.25 95 GLU A CA 1
ATOM 773 C C . GLU A 1 95 ? -4.099 2.387 22.471 1.00 91.25 95 GLU A C 1
ATOM 775 O O . GLU A 1 95 ? -3.125 2.113 23.177 1.00 91.25 95 GLU A O 1
ATOM 780 N N . TYR A 1 96 ? -4.405 1.695 21.372 1.00 91.88 96 TYR A N 1
ATOM 781 C CA . TYR A 1 96 ? -3.561 0.656 20.782 1.00 91.88 96 TYR A CA 1
ATOM 782 C C . TYR A 1 96 ? -3.339 0.944 19.292 1.00 91.88 96 TYR A C 1
ATOM 784 O O . TYR A 1 96 ? -4.302 1.041 18.536 1.00 91.88 96 TYR A O 1
ATOM 792 N N . GLU A 1 97 ? -2.080 1.103 18.864 1.00 89.25 97 GLU A N 1
ATOM 793 C CA . GLU A 1 97 ? -1.704 1.404 17.466 1.00 89.25 97 GLU A CA 1
ATOM 794 C C . GLU A 1 97 ? -2.527 2.548 16.811 1.00 89.25 97 GLU A C 1
ATOM 796 O O . GLU A 1 97 ? -2.930 2.454 15.651 1.00 89.25 97 GLU A O 1
ATOM 801 N N . GLY A 1 98 ? -2.808 3.651 17.520 1.00 87.50 98 GLY A N 1
ATOM 802 C CA . GLY A 1 98 ? -3.627 4.745 16.969 1.00 87.50 98 GLY A CA 1
ATOM 803 C C . GLY A 1 98 ? -5.127 4.644 17.258 1.00 87.50 98 GLY A C 1
ATOM 804 O O . GLY A 1 98 ? -5.873 5.555 16.887 1.00 87.50 98 GLY A O 1
ATOM 805 N N . VAL A 1 99 ? -5.603 3.531 17.825 1.00 92.00 99 VAL A N 1
ATOM 806 C CA . VAL A 1 99 ? -7.034 3.224 17.974 1.00 92.00 99 VAL A CA 1
ATOM 807 C C . VAL A 1 99 ? -7.473 3.353 19.429 1.00 92.00 99 VAL A C 1
ATOM 809 O O . VAL A 1 99 ? -6.950 2.666 20.305 1.00 92.00 99 VAL A O 1
ATOM 812 N N . GLU A 1 100 ? -8.471 4.201 19.680 1.00 93.19 100 GLU A N 1
ATOM 813 C CA . GLU A 1 100 ? -9.108 4.349 20.993 1.00 93.19 100 GLU A CA 1
ATOM 814 C C . GLU A 1 100 ? -10.167 3.244 21.212 1.00 93.19 100 GLU A C 1
ATOM 816 O O . GLU A 1 100 ? -10.836 2.844 20.254 1.00 93.19 100 GLU A O 1
ATOM 821 N N . PRO A 1 101 ? -10.427 2.797 22.459 1.00 92.75 101 PRO A N 1
ATOM 822 C CA . PRO A 1 101 ? -11.462 1.801 22.745 1.00 92.75 101 PRO A CA 1
ATOM 823 C C . PRO A 1 101 ? -12.861 2.145 22.228 1.00 92.75 101 PRO A C 1
ATOM 825 O O . PRO A 1 101 ? -13.625 1.253 21.881 1.00 92.75 101 PRO A O 1
ATOM 828 N N . VAL A 1 102 ? -13.194 3.436 22.142 1.00 91.75 102 VAL A N 1
ATOM 829 C CA . VAL A 1 102 ? -14.481 3.915 21.611 1.00 91.75 102 VAL A CA 1
ATOM 830 C C . VAL A 1 102 ? -14.635 3.686 20.101 1.00 91.75 102 VAL A C 1
ATOM 832 O O . VAL A 1 102 ? -15.757 3.621 19.608 1.00 91.75 102 VAL A O 1
ATOM 835 N N . ASP A 1 103 ? -13.530 3.545 19.364 1.00 91.88 103 ASP A N 1
ATOM 836 C CA . ASP A 1 103 ? -13.537 3.313 17.914 1.00 91.88 103 ASP A CA 1
ATOM 837 C C . ASP A 1 103 ? -13.549 1.811 17.560 1.00 91.88 103 ASP A C 1
ATOM 839 O O . ASP A 1 103 ? -13.618 1.440 16.381 1.00 91.88 103 ASP A O 1
ATOM 843 N N . VAL A 1 104 ? -13.506 0.936 18.573 1.00 93.50 104 VAL A N 1
ATOM 844 C CA . VAL A 1 104 ? -13.562 -0.522 18.432 1.00 93.50 104 VAL A CA 1
ATOM 845 C C . VAL A 1 104 ? -14.927 -1.030 18.909 1.00 93.50 104 VAL A C 1
ATOM 847 O O . VAL A 1 104 ? -15.308 -0.765 20.050 1.00 93.50 104 VAL A O 1
ATOM 850 N N . PRO A 1 105 ? -15.669 -1.801 18.093 1.00 90.75 105 PRO A N 1
ATOM 851 C CA . PRO A 1 105 ? -16.988 -2.322 18.457 1.00 90.75 105 PRO A CA 1
ATOM 852 C C . PRO A 1 105 ? -16.881 -3.536 19.400 1.00 90.75 105 PRO A C 1
ATOM 854 O O . PRO A 1 105 ? -17.332 -4.632 19.082 1.00 90.75 105 PRO A O 1
ATOM 857 N N . VAL A 1 106 ? -16.260 -3.360 20.570 1.00 93.50 106 VAL A N 1
ATOM 858 C CA . VAL A 1 106 ? -16.064 -4.438 21.561 1.00 93.50 106 VAL A CA 1
ATOM 859 C C . VAL A 1 106 ? -17.382 -4.988 22.108 1.00 93.50 106 VAL A C 1
ATOM 861 O O . VAL A 1 106 ? -17.451 -6.146 22.502 1.00 93.50 106 VAL A O 1
ATOM 864 N N . ASP A 1 107 ? -18.436 -4.169 22.100 1.00 92.44 107 ASP A N 1
ATOM 865 C CA . ASP A 1 107 ? -19.779 -4.551 22.546 1.00 92.44 107 ASP A CA 1
ATOM 866 C C . ASP A 1 107 ? -20.493 -5.508 21.580 1.00 92.44 107 ASP A C 1
ATOM 868 O O . ASP A 1 107 ? -21.397 -6.228 22.002 1.00 92.44 107 ASP A O 1
ATOM 872 N N . ASP A 1 108 ? -20.069 -5.546 20.314 1.00 94.00 108 ASP A N 1
ATOM 873 C CA . ASP A 1 108 ? -20.600 -6.465 19.303 1.00 94.00 108 ASP A CA 1
ATOM 874 C C . ASP A 1 108 ? -19.791 -7.776 19.244 1.00 94.00 108 ASP A C 1
ATOM 876 O O . ASP A 1 108 ? -20.200 -8.742 18.592 1.00 94.00 108 ASP A O 1
ATOM 880 N N . ASP A 1 109 ? -18.640 -7.834 19.926 1.00 97.06 109 ASP A N 1
ATOM 881 C CA . ASP A 1 109 ? -17.785 -9.014 19.956 1.00 97.06 109 ASP A CA 1
ATOM 882 C C . ASP A 1 109 ? -18.212 -9.993 21.054 1.00 97.06 109 ASP A C 1
ATOM 884 O O . ASP A 1 109 ? -18.116 -9.737 22.257 1.00 97.06 109 ASP A O 1
ATOM 888 N N . LYS A 1 110 ? -18.656 -11.177 20.630 1.00 96.62 110 LYS A N 1
ATOM 889 C CA . LYS A 1 110 ? -19.155 -12.209 21.543 1.00 96.62 110 LYS A CA 1
ATOM 890 C C . LYS A 1 110 ? -18.083 -12.700 22.525 1.00 96.62 110 LYS A C 1
ATOM 892 O O . LYS A 1 110 ? -18.377 -12.904 23.696 1.00 96.62 110 LYS A O 1
ATOM 897 N N . VAL A 1 111 ? -16.843 -12.869 22.063 1.00 97.75 111 VAL A N 1
ATOM 898 C CA . VAL A 1 111 ? -15.743 -13.356 22.911 1.00 97.75 111 VAL A CA 1
ATOM 899 C C . VAL A 1 111 ? -15.406 -12.324 23.985 1.00 97.75 111 VAL A C 1
ATOM 901 O O . VAL A 1 111 ? -15.296 -12.667 25.161 1.00 97.75 111 VAL A O 1
ATOM 904 N N . PHE A 1 112 ? -15.292 -11.052 23.599 1.00 97.19 112 PHE A N 1
ATOM 905 C CA . PHE A 1 112 ? -15.030 -9.957 24.526 1.00 97.19 112 PHE A CA 1
ATOM 906 C C . PHE A 1 112 ? -16.140 -9.828 25.576 1.00 97.19 112 PHE A C 1
ATOM 908 O O . PHE A 1 112 ? -15.857 -9.781 26.772 1.00 97.19 112 PHE A O 1
ATOM 915 N N . THR A 1 113 ? -17.404 -9.819 25.147 1.00 95.94 113 THR A N 1
ATOM 916 C CA . THR A 1 113 ? -18.558 -9.673 26.050 1.00 95.94 113 THR A CA 1
ATOM 917 C C . THR A 1 113 ? -18.708 -10.843 27.030 1.00 95.94 113 THR A C 1
ATOM 919 O O . THR A 1 113 ? -19.032 -10.616 28.197 1.00 95.94 113 THR A O 1
ATOM 922 N N . GLU A 1 114 ? -18.415 -12.080 26.614 1.00 96.81 114 GLU A N 1
ATOM 923 C CA . GLU A 1 114 ? -18.407 -13.254 27.503 1.00 96.81 114 GLU A CA 1
ATOM 924 C C . GLU A 1 114 ? -17.290 -13.175 28.559 1.00 96.81 114 GLU A C 1
ATOM 926 O O . GLU A 1 114 ? -17.547 -13.403 29.746 1.00 96.81 114 GLU A O 1
ATOM 931 N N . LEU A 1 115 ? -16.072 -12.791 28.159 1.00 96.94 115 LEU A N 1
ATOM 932 C CA . LEU A 1 115 ? -14.945 -12.589 29.080 1.00 96.94 115 LEU A CA 1
ATOM 933 C C . LEU A 1 115 ? -15.205 -11.439 30.064 1.00 96.94 115 LEU A C 1
ATOM 935 O O . LEU A 1 115 ? -14.888 -11.546 31.252 1.00 96.94 115 LEU A O 1
ATOM 939 N N . GLU A 1 116 ? -15.799 -10.343 29.589 1.00 96.06 116 GLU A N 1
ATOM 940 C CA . GLU A 1 116 ? -16.135 -9.177 30.410 1.00 96.06 116 GLU A CA 1
ATOM 941 C C . GLU A 1 116 ? -17.193 -9.535 31.464 1.00 96.06 116 GLU A C 1
ATOM 943 O O . GLU A 1 116 ? -17.066 -9.151 32.633 1.00 96.06 116 GLU A O 1
ATOM 948 N N . LEU A 1 117 ? -18.190 -10.343 31.087 1.00 95.56 117 LEU A N 1
ATOM 949 C CA . LEU A 1 117 ? -19.194 -10.863 32.011 1.00 95.56 117 LEU A CA 1
ATOM 950 C C . LEU A 1 117 ? -18.576 -11.795 33.060 1.00 95.56 117 LEU A C 1
ATOM 952 O O . LEU A 1 117 ? -18.864 -11.647 34.252 1.00 95.56 117 LEU A O 1
ATOM 956 N N . GLU A 1 118 ? -17.708 -12.728 32.654 1.00 94.44 118 GLU A N 1
ATOM 957 C CA . GLU A 1 118 ? -17.017 -13.606 33.604 1.00 94.44 118 GLU A CA 1
ATOM 958 C C . GLU A 1 118 ? -16.197 -12.783 34.604 1.00 94.44 118 GLU A C 1
ATOM 960 O O . GLU A 1 118 ? -16.300 -13.001 35.816 1.00 94.44 118 GLU A O 1
ATOM 965 N N . ARG A 1 119 ? -15.451 -11.784 34.116 1.00 94.00 119 ARG A N 1
ATOM 966 C CA . ARG A 1 119 ? -14.683 -10.863 34.959 1.00 94.00 119 ARG A CA 1
ATOM 967 C C . ARG A 1 119 ? -15.584 -10.149 35.967 1.00 94.00 119 ARG A C 1
ATOM 969 O O . ARG A 1 119 ? -15.253 -10.118 37.154 1.00 94.00 119 ARG A O 1
ATOM 976 N N . ALA A 1 120 ? -16.718 -9.601 35.527 1.00 93.12 120 ALA A N 1
ATOM 977 C CA . ALA A 1 120 ? -17.660 -8.903 36.402 1.00 93.12 120 ALA A CA 1
ATOM 978 C C . ALA A 1 120 ? -18.225 -9.826 37.498 1.00 93.12 120 ALA A C 1
ATOM 980 O O . ALA A 1 120 ? -18.275 -9.438 38.667 1.00 93.12 120 ALA A O 1
ATOM 981 N N . ILE A 1 121 ? -18.586 -11.069 37.154 1.00 91.94 121 ILE A N 1
ATOM 982 C CA . ILE A 1 121 ? -19.101 -12.066 38.106 1.00 91.94 121 ILE A CA 1
ATOM 983 C C . ILE A 1 121 ? -18.025 -12.490 39.112 1.00 91.94 121 ILE A C 1
ATOM 985 O O . ILE A 1 121 ? -18.306 -12.557 40.310 1.00 91.94 121 ILE A O 1
ATOM 989 N N . VAL A 1 122 ? -16.803 -12.784 38.652 1.00 90.81 122 VAL A N 1
ATOM 990 C CA . VAL A 1 122 ? -15.681 -13.178 39.525 1.00 90.81 122 VAL A CA 1
ATOM 991 C C . VAL A 1 122 ? -15.379 -12.064 40.523 1.00 90.81 122 VAL A C 1
ATOM 993 O O . VAL A 1 122 ? -15.324 -12.315 41.726 1.00 90.81 122 VAL A O 1
ATOM 996 N N . LYS A 1 123 ? -15.289 -10.823 40.040 1.00 89.12 123 LYS A N 1
ATOM 997 C CA . LYS A 1 123 ? -15.035 -9.646 40.873 1.00 89.12 123 LYS A CA 1
ATOM 998 C C . LYS A 1 123 ? -16.146 -9.372 41.891 1.00 89.12 123 LYS A C 1
ATOM 1000 O O . LYS A 1 123 ? -15.869 -8.891 42.987 1.00 89.12 123 LYS A O 1
ATOM 1005 N N . ALA A 1 124 ? -17.399 -9.666 41.543 1.00 88.38 124 ALA A N 1
ATOM 1006 C CA . ALA A 1 124 ? -18.538 -9.490 42.441 1.00 88.38 124 ALA A CA 1
ATOM 1007 C C . ALA A 1 124 ? -18.587 -10.533 43.569 1.00 88.38 124 ALA A C 1
ATOM 1009 O O . ALA A 1 124 ? -19.024 -10.212 44.673 1.00 88.38 124 ALA A O 1
ATOM 1010 N N . LYS A 1 125 ? -18.153 -11.773 43.298 1.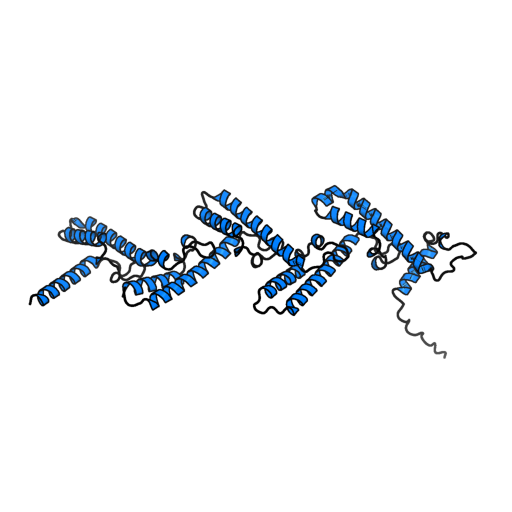00 85.06 125 LYS A N 1
ATOM 1011 C CA . LYS A 1 125 ? -18.189 -12.881 44.267 1.00 85.06 125 LYS A CA 1
ATOM 1012 C C . LYS A 1 125 ? -17.162 -12.733 45.389 1.00 85.06 125 LYS A C 1
ATOM 1014 O O . LYS A 1 125 ? -17.489 -13.069 46.523 1.00 85.06 125 LYS A O 1
ATOM 1019 N N . ASP A 1 126 ? -15.960 -12.236 45.094 1.00 72.19 126 ASP A N 1
ATOM 1020 C CA . ASP A 1 126 ? -14.920 -12.027 46.109 1.00 72.19 126 ASP A CA 1
ATOM 1021 C C . ASP A 1 126 ? -14.002 -10.830 45.771 1.00 72.19 126 ASP A C 1
ATOM 1023 O O . ASP A 1 126 ? -13.126 -10.940 44.910 1.00 72.19 126 ASP A O 1
ATOM 1027 N N . PRO A 1 127 ? -14.166 -9.679 46.452 1.00 62.88 127 PRO A N 1
ATOM 1028 C CA . PRO A 1 127 ? -13.343 -8.489 46.231 1.00 62.88 127 PRO A CA 1
ATOM 1029 C C . PRO A 1 127 ? -11.890 -8.581 46.728 1.00 62.88 127 PRO A C 1
ATOM 1031 O O . PRO A 1 127 ? -11.109 -7.689 46.399 1.00 62.88 127 PRO A O 1
ATOM 1034 N N . GLN A 1 128 ? -11.537 -9.568 47.563 1.00 60.22 128 GLN A N 1
ATOM 1035 C CA . GLN A 1 128 ? -10.239 -9.633 48.256 1.00 60.22 128 GLN A CA 1
ATOM 1036 C C . GLN A 1 128 ? -9.370 -10.834 47.854 1.00 60.22 128 GLN A C 1
ATOM 1038 O O . GLN A 1 128 ? -8.155 -10.750 48.021 1.00 60.22 128 GLN A O 1
ATOM 1043 N N . SER A 1 129 ? -9.943 -11.924 47.327 1.00 57.22 129 SER A N 1
ATOM 1044 C CA . SER A 1 129 ? -9.227 -13.212 47.228 1.00 57.22 129 SER A CA 1
ATOM 1045 C C . SER A 1 129 ? -8.934 -13.747 45.817 1.00 57.22 129 SER A C 1
ATOM 1047 O O . SER A 1 129 ? -8.485 -14.888 45.704 1.00 57.22 129 SER A O 1
ATOM 1049 N N . ILE A 1 130 ? -9.159 -13.007 44.727 1.00 62.03 130 ILE A N 1
ATOM 1050 C CA . ILE A 1 130 ? -8.938 -13.565 43.374 1.00 62.03 130 ILE A CA 1
ATOM 1051 C C . ILE A 1 130 ? -8.263 -12.553 42.434 1.00 62.03 130 ILE A C 1
ATOM 1053 O O . ILE A 1 130 ? -8.836 -12.146 41.426 1.00 62.03 130 ILE A O 1
ATOM 1057 N N . SER A 1 131 ? -7.032 -12.149 42.764 1.00 73.06 131 SER A N 1
ATOM 1058 C CA . SER A 1 131 ? -6.209 -11.301 41.882 1.00 73.06 131 SER A CA 1
ATOM 1059 C C . SER A 1 131 ? -5.853 -12.035 40.587 1.00 73.06 131 SER A C 1
ATOM 1061 O O . SER A 1 131 ? -6.136 -11.535 39.504 1.00 73.06 131 SER A O 1
ATOM 1063 N N . ASP A 1 132 ? -5.341 -13.263 40.696 1.00 84.81 132 ASP A N 1
ATOM 1064 C CA . ASP A 1 132 ? -4.743 -13.983 39.564 1.00 84.81 132 ASP A CA 1
ATOM 1065 C C . ASP A 1 132 ? -5.752 -14.278 38.445 1.00 84.81 132 ASP A C 1
ATOM 1067 O O . ASP A 1 132 ? -5.463 -14.070 37.270 1.00 84.81 132 ASP A O 1
ATOM 1071 N N . LYS A 1 133 ? -6.980 -14.702 38.786 1.00 88.88 133 LYS A N 1
ATOM 1072 C CA . LYS A 1 133 ? -8.017 -14.961 37.770 1.00 88.88 133 LYS A CA 1
ATOM 1073 C C . LYS A 1 133 ? -8.509 -13.672 37.108 1.00 88.88 133 LYS A C 1
ATOM 1075 O O . LYS A 1 133 ? -8.838 -13.683 35.925 1.00 88.88 133 LYS A O 1
ATOM 1080 N N . ILE A 1 134 ? -8.604 -12.573 37.863 1.00 90.62 134 ILE A N 1
ATOM 1081 C CA . ILE A 1 134 ? -8.983 -11.274 37.293 1.00 90.62 134 ILE A CA 1
ATOM 1082 C C . ILE A 1 134 ? -7.882 -10.799 36.346 1.00 90.62 134 ILE A C 1
ATOM 1084 O O . ILE A 1 134 ? -8.198 -10.389 35.236 1.00 90.62 134 ILE A O 1
ATOM 1088 N N . GLU A 1 135 ? -6.616 -10.915 36.743 1.00 91.44 135 GLU A N 1
ATOM 1089 C CA . GLU A 1 135 ? -5.471 -10.561 35.905 1.00 91.44 135 GLU A CA 1
ATOM 1090 C C . GLU A 1 135 ? -5.415 -11.406 34.622 1.00 91.44 135 GLU A C 1
ATOM 1092 O O . GLU A 1 135 ? -5.222 -10.856 33.538 1.00 91.44 135 GLU A O 1
ATOM 1097 N N . GLU A 1 136 ? -5.678 -12.714 34.713 1.00 94.00 136 GLU A N 1
ATOM 1098 C CA . GLU A 1 136 ? -5.774 -13.605 33.550 1.00 94.00 136 GLU A CA 1
ATOM 1099 C C . GLU A 1 136 ? -6.904 -13.180 32.595 1.00 94.00 136 GLU A C 1
ATOM 1101 O O . GLU A 1 136 ? -6.697 -13.080 31.383 1.00 94.00 136 GLU A O 1
ATOM 1106 N N . LEU A 1 137 ? -8.103 -12.901 33.122 1.00 95.00 137 LEU A N 1
ATOM 1107 C CA . LEU A 1 137 ? -9.245 -12.446 32.320 1.00 95.00 137 LEU A CA 1
ATOM 1108 C C . LEU A 1 137 ? -8.985 -11.076 31.685 1.00 95.00 137 LEU A C 1
ATOM 1110 O O . LEU A 1 137 ? -9.312 -10.867 30.520 1.00 95.00 137 LEU A O 1
ATOM 1114 N N . GLU A 1 138 ? -8.371 -10.154 32.422 1.00 95.44 138 GLU A N 1
ATOM 1115 C CA . GLU A 1 138 ? -7.965 -8.845 31.910 1.00 95.44 138 GLU A CA 1
ATOM 1116 C C . GLU A 1 138 ? -6.885 -8.964 30.828 1.00 95.44 138 GLU A C 1
ATOM 1118 O O . GLU A 1 138 ? -6.927 -8.221 29.850 1.00 95.44 138 GLU A O 1
ATOM 1123 N N . GLY A 1 139 ? -5.967 -9.930 30.946 1.00 96.31 139 GLY A N 1
ATOM 1124 C CA . GLY A 1 139 ? -5.020 -10.291 29.891 1.00 96.31 139 GLY A CA 1
ATOM 1125 C C . GLY A 1 139 ? -5.723 -10.731 28.608 1.00 96.31 139 GLY A C 1
ATOM 1126 O O . GLY A 1 139 ? -5.478 -10.153 27.551 1.00 96.31 139 GLY A O 1
ATOM 1127 N N . LYS A 1 140 ? -6.671 -11.672 28.708 1.00 97.81 140 LYS A N 1
ATOM 1128 C CA . LYS A 1 140 ? -7.469 -12.140 27.557 1.00 97.81 140 LYS A CA 1
ATOM 1129 C C . LYS A 1 140 ? -8.312 -11.023 26.934 1.00 97.81 140 LYS A C 1
ATOM 1131 O O . LYS A 1 140 ? -8.432 -10.952 25.713 1.00 97.81 140 LYS A O 1
ATOM 1136 N N . LEU A 1 141 ? -8.879 -10.133 27.754 1.00 97.44 141 LEU A N 1
ATOM 1137 C CA . LEU A 1 141 ? -9.624 -8.961 27.280 1.00 97.44 141 LEU A CA 1
ATOM 1138 C C . LEU A 1 141 ? -8.720 -7.990 26.509 1.00 97.44 141 LEU A C 1
ATOM 1140 O O . LEU A 1 141 ? -9.128 -7.510 25.452 1.00 97.44 141 LEU A O 1
ATOM 1144 N N . ARG A 1 142 ? -7.493 -7.732 26.990 1.00 97.50 142 ARG A N 1
ATOM 1145 C CA . ARG A 1 142 ? -6.501 -6.918 26.263 1.00 97.50 142 ARG A CA 1
ATOM 1146 C C . ARG A 1 142 ? -6.112 -7.551 24.934 1.00 97.50 142 ARG A C 1
ATOM 1148 O O . ARG A 1 142 ? -6.161 -6.877 23.912 1.00 97.50 142 ARG A O 1
ATOM 1155 N N . GLU A 1 143 ? -5.791 -8.842 24.928 1.00 97.62 143 GLU A N 1
ATOM 1156 C CA . GLU A 1 143 ? -5.443 -9.563 23.698 1.00 97.62 143 GLU A CA 1
ATOM 1157 C C . GLU A 1 143 ? -6.578 -9.494 22.670 1.00 97.62 143 GLU A C 1
ATOM 1159 O O . GLU A 1 143 ? -6.348 -9.117 21.517 1.00 97.62 143 GLU A O 1
ATOM 1164 N N . ARG A 1 144 ? -7.823 -9.750 23.094 1.00 97.44 144 ARG A N 1
ATOM 1165 C CA . ARG A 1 144 ? -8.987 -9.660 22.204 1.00 97.44 144 ARG A CA 1
ATOM 1166 C C . ARG A 1 144 ? -9.223 -8.234 21.706 1.00 97.44 144 ARG A C 1
ATOM 1168 O O . ARG A 1 144 ? -9.545 -8.039 20.535 1.00 97.44 144 ARG A O 1
ATOM 1175 N N . PHE A 1 145 ? -9.029 -7.231 22.560 1.00 97.50 145 PHE A N 1
ATOM 1176 C CA . PHE A 1 145 ? -9.085 -5.829 22.154 1.00 97.50 145 PHE A CA 1
ATOM 1177 C C . PHE A 1 145 ? -8.029 -5.500 21.088 1.00 97.50 145 PHE A C 1
ATOM 1179 O O . PHE A 1 145 ? -8.363 -4.877 20.081 1.00 97.50 145 PHE A O 1
ATOM 1186 N N . HIS A 1 146 ? -6.783 -5.962 21.251 1.00 97.12 146 HIS A N 1
ATOM 1187 C CA . HIS A 1 146 ? -5.709 -5.759 20.268 1.00 97.12 146 HIS A CA 1
ATOM 1188 C C . HIS A 1 146 ? -6.031 -6.414 18.921 1.00 97.12 146 HIS A C 1
ATOM 1190 O O . HIS A 1 146 ? -5.754 -5.830 17.872 1.00 97.12 146 HIS A O 1
ATOM 1196 N N . GLU A 1 147 ? -6.645 -7.601 18.919 1.00 97.00 147 GLU A N 1
ATOM 1197 C CA . GLU A 1 147 ? -7.127 -8.255 17.694 1.00 97.00 147 GLU A CA 1
ATOM 1198 C C . GLU A 1 147 ? -8.189 -7.410 16.979 1.00 97.00 147 GLU A C 1
ATOM 1200 O O . GLU A 1 147 ? -8.045 -7.108 15.791 1.00 97.00 147 GLU A O 1
ATOM 1205 N N . LEU A 1 148 ? -9.220 -6.970 17.707 1.00 96.44 148 LEU A N 1
ATOM 1206 C CA . LEU A 1 148 ? -10.294 -6.140 17.157 1.00 96.44 148 LEU A CA 1
ATOM 1207 C C . LEU A 1 148 ? -9.772 -4.782 16.660 1.00 96.44 148 LEU A C 1
ATOM 1209 O O . LEU A 1 148 ? -10.198 -4.303 15.606 1.00 96.44 148 LEU A O 1
ATOM 1213 N N . ALA A 1 149 ? -8.812 -4.180 17.365 1.00 95.38 149 ALA A N 1
ATOM 1214 C CA . ALA A 1 149 ? -8.150 -2.951 16.943 1.00 95.38 149 ALA A CA 1
ATOM 1215 C C . ALA A 1 149 ? -7.344 -3.153 15.647 1.00 95.38 149 ALA A C 1
ATOM 1217 O O . ALA A 1 149 ? -7.461 -2.346 14.724 1.00 95.38 149 ALA A O 1
ATOM 1218 N N . LYS A 1 150 ? -6.599 -4.260 15.503 1.00 94.06 150 LYS A N 1
ATOM 1219 C CA . LYS A 1 150 ? -5.895 -4.598 14.247 1.00 94.06 150 LYS A CA 1
ATOM 1220 C C . LYS A 1 150 ? -6.856 -4.800 13.086 1.00 94.06 150 LYS A C 1
ATOM 1222 O O . LYS A 1 150 ? -6.591 -4.333 11.977 1.00 94.06 150 LYS A O 1
ATOM 1227 N N . GLU A 1 151 ? -7.979 -5.475 13.316 1.00 93.81 151 GLU A N 1
ATOM 1228 C CA . GLU A 1 151 ? -9.020 -5.592 12.298 1.00 93.81 151 GLU A CA 1
ATOM 1229 C C . GLU A 1 151 ? -9.608 -4.230 11.924 1.00 93.81 151 GLU A C 1
ATOM 1231 O O . GLU A 1 151 ? -9.852 -3.965 10.743 1.00 93.81 151 GLU A O 1
ATOM 1236 N N . ARG A 1 152 ? -9.820 -3.356 12.913 1.00 93.06 152 ARG A N 1
ATOM 1237 C CA . ARG A 1 152 ? -10.301 -1.994 12.688 1.00 93.06 152 ARG A CA 1
ATOM 1238 C C . ARG A 1 152 ? -9.327 -1.197 11.826 1.00 93.06 152 ARG A C 1
ATOM 1240 O O . ARG A 1 152 ? -9.762 -0.630 10.831 1.00 93.06 152 ARG A O 1
ATOM 1247 N N . ILE A 1 153 ? -8.029 -1.228 12.135 1.00 92.62 153 ILE A N 1
ATOM 1248 C CA . ILE A 1 153 ? -6.975 -0.578 11.336 1.00 92.62 153 ILE A CA 1
ATOM 1249 C C . ILE A 1 153 ? -6.994 -1.093 9.894 1.00 92.62 153 ILE A C 1
ATOM 1251 O O . ILE A 1 153 ? -6.991 -0.299 8.956 1.00 92.62 153 ILE A O 1
ATOM 1255 N N . ARG A 1 154 ? -7.070 -2.416 9.692 1.00 91.75 154 ARG A N 1
ATOM 1256 C CA . ARG A 1 154 ? -7.153 -2.998 8.341 1.00 91.75 154 ARG A CA 1
ATOM 1257 C C . ARG A 1 154 ? -8.372 -2.490 7.574 1.00 91.75 154 ARG A C 1
ATOM 1259 O O . ARG A 1 154 ? -8.235 -2.122 6.412 1.00 91.75 154 ARG A O 1
ATOM 1266 N N . ARG A 1 155 ? -9.547 -2.446 8.214 1.00 91.31 155 ARG A N 1
ATOM 1267 C CA . ARG A 1 155 ? -10.785 -1.930 7.601 1.00 91.31 155 ARG A CA 1
ATOM 1268 C C . ARG A 1 155 ? -10.690 -0.438 7.286 1.00 91.31 155 ARG A C 1
ATOM 1270 O O . ARG A 1 155 ? -11.096 -0.030 6.202 1.00 91.31 155 ARG A O 1
ATOM 1277 N N . ASP A 1 156 ? -10.125 0.352 8.197 1.00 90.81 156 ASP A N 1
ATOM 1278 C CA . ASP A 1 156 ? -9.936 1.794 8.016 1.00 90.81 156 ASP A CA 1
ATOM 1279 C C . ASP A 1 156 ? -9.019 2.099 6.821 1.00 90.81 156 ASP A C 1
ATOM 1281 O O . ASP A 1 156 ? -9.183 3.138 6.198 1.00 90.81 156 ASP A O 1
ATOM 1285 N N . ARG A 1 157 ? -8.113 1.187 6.449 1.00 95.12 157 ARG A N 1
ATOM 1286 C CA . ARG A 1 157 ? -7.162 1.349 5.336 1.00 95.12 157 ARG A CA 1
ATOM 1287 C C . ARG A 1 157 ? -7.667 0.864 3.972 1.00 95.12 157 ARG A C 1
ATOM 1289 O O . ARG A 1 157 ? -6.965 1.044 2.985 1.00 95.12 157 ARG A O 1
ATOM 1296 N N . LEU A 1 158 ? -8.873 0.294 3.873 1.00 94.06 158 LEU A N 1
ATOM 1297 C CA . LEU A 1 158 ? -9.397 -0.277 2.616 1.00 94.06 158 LEU A CA 1
ATOM 1298 C C . LEU A 1 158 ? -9.608 0.741 1.485 1.00 94.06 158 LEU A C 1
ATOM 1300 O O . LEU A 1 158 ? -9.732 0.341 0.332 1.00 94.06 158 LEU A O 1
ATOM 1304 N N . PHE A 1 159 ? -9.702 2.035 1.801 1.00 95.06 159 PHE A N 1
ATOM 1305 C CA . PHE A 1 159 ? -9.845 3.090 0.791 1.00 95.06 159 PHE A CA 1
ATOM 1306 C C . PHE A 1 159 ? -8.507 3.494 0.152 1.00 95.06 159 PHE A C 1
ATOM 1308 O O . PHE A 1 159 ? -8.508 4.274 -0.803 1.00 95.06 159 PHE A O 1
ATOM 1315 N N . LEU A 1 160 ? -7.383 3.035 0.711 1.00 97.19 160 LEU A N 1
ATOM 1316 C CA . LEU A 1 160 ? -6.063 3.366 0.197 1.00 97.19 160 LEU A CA 1
ATOM 1317 C C . LEU A 1 160 ? -5.795 2.624 -1.109 1.00 97.19 160 LEU A C 1
ATOM 1319 O O . LEU A 1 160 ? -6.321 1.529 -1.321 1.00 97.19 160 LEU A O 1
ATOM 1323 N N . ASP A 1 161 ? -4.941 3.193 -1.960 1.00 95.62 161 ASP A N 1
ATOM 1324 C CA . ASP A 1 161 ? -4.358 2.435 -3.066 1.00 95.62 161 ASP A CA 1
ATOM 1325 C C . ASP A 1 161 ? -3.715 1.152 -2.507 1.00 95.62 161 ASP A C 1
ATOM 1327 O O . ASP A 1 161 ? -2.957 1.182 -1.535 1.00 95.62 161 ASP A O 1
ATOM 1331 N N . SER A 1 162 ? -4.054 0.001 -3.087 1.00 93.25 162 SER A N 1
ATOM 1332 C CA . SER A 1 162 ? -3.507 -1.291 -2.672 1.00 93.25 162 SER A CA 1
ATOM 1333 C C . SER A 1 162 ? -2.035 -1.452 -3.054 1.00 93.25 162 SER A C 1
ATOM 1335 O O . SER A 1 162 ? -1.317 -2.216 -2.403 1.00 93.25 162 SER A O 1
ATOM 1337 N N . GLU A 1 163 ? -1.592 -0.754 -4.107 1.00 91.12 163 GLU A N 1
ATOM 1338 C CA . GLU A 1 163 ? -0.224 -0.813 -4.625 1.00 91.12 163 GLU A CA 1
ATOM 1339 C C . GLU A 1 163 ? 0.334 0.590 -4.954 1.00 91.12 163 GLU A C 1
ATOM 1341 O O . GLU A 1 163 ? 0.682 0.854 -6.112 1.00 91.12 163 GLU A O 1
ATOM 1346 N N . PRO A 1 164 ? 0.464 1.503 -3.969 1.00 93.38 164 PRO A N 1
ATOM 1347 C CA . PRO A 1 164 ? 1.022 2.830 -4.201 1.00 93.38 164 PRO A CA 1
ATOM 1348 C C . PRO A 1 164 ? 2.433 2.723 -4.788 1.00 93.38 164 PRO A C 1
ATOM 1350 O O . PRO A 1 164 ? 3.298 2.036 -4.248 1.00 93.38 164 PRO A O 1
ATOM 1353 N N . GLU A 1 165 ? 2.673 3.382 -5.926 1.00 90.50 165 GLU A N 1
ATOM 1354 C CA . GLU A 1 165 ? 3.940 3.284 -6.684 1.00 90.50 165 GLU A CA 1
ATOM 1355 C C . GLU A 1 165 ? 4.307 1.839 -7.100 1.00 90.50 165 GLU A C 1
ATOM 1357 O O . GLU A 1 165 ? 5.468 1.515 -7.356 1.00 90.50 165 GLU A O 1
ATOM 1362 N N . GLY A 1 166 ? 3.312 0.947 -7.163 1.00 84.38 166 GLY A N 1
ATOM 1363 C CA . GLY A 1 166 ? 3.482 -0.482 -7.413 1.00 84.38 166 GLY A CA 1
ATOM 1364 C C . GLY A 1 166 ? 3.930 -1.286 -6.187 1.00 84.38 166 GLY A C 1
ATOM 1365 O O . GLY A 1 166 ? 4.127 -2.495 -6.311 1.00 84.38 166 GLY A O 1
ATOM 1366 N N . ILE A 1 167 ? 4.099 -0.665 -5.017 1.00 87.50 167 ILE A N 1
ATOM 1367 C CA . ILE A 1 167 ? 4.499 -1.335 -3.776 1.00 87.50 167 ILE A CA 1
ATOM 1368 C C . ILE A 1 167 ? 3.247 -1.802 -3.026 1.00 87.50 167 ILE A C 1
ATOM 1370 O O . ILE A 1 167 ? 2.419 -0.960 -2.697 1.00 87.50 167 ILE A O 1
ATOM 1374 N N . PRO A 1 168 ? 3.103 -3.100 -2.688 1.00 88.38 168 PRO A N 1
ATOM 1375 C CA . PRO A 1 168 ? 1.968 -3.565 -1.893 1.00 88.38 168 PRO A CA 1
ATOM 1376 C C . PRO A 1 168 ? 1.862 -2.800 -0.573 1.00 88.38 168 PRO A C 1
ATOM 1378 O O . PRO A 1 168 ? 2.875 -2.641 0.113 1.00 88.38 168 PRO A O 1
ATOM 1381 N N . LEU A 1 169 ? 0.654 -2.387 -0.183 1.00 91.00 169 LEU A N 1
ATOM 1382 C CA . LEU A 1 169 ? 0.421 -1.559 1.008 1.00 91.00 169 LEU A CA 1
ATOM 1383 C C . LEU A 1 169 ? 1.040 -2.148 2.293 1.00 91.00 169 LEU A C 1
ATOM 1385 O O . LEU A 1 169 ? 1.579 -1.418 3.118 1.00 91.00 169 LEU A O 1
ATOM 1389 N N . GLU A 1 170 ? 1.056 -3.478 2.431 1.00 88.25 170 GLU A N 1
ATOM 1390 C CA . GLU A 1 170 ? 1.693 -4.205 3.547 1.00 88.25 170 GLU A CA 1
ATOM 1391 C C . GLU A 1 170 ? 3.219 -4.011 3.636 1.00 88.25 170 GLU A C 1
ATOM 1393 O O . GLU A 1 170 ? 3.835 -4.256 4.673 1.00 88.25 170 GLU A O 1
ATOM 1398 N N . SER A 1 171 ? 3.856 -3.619 2.533 1.00 86.94 171 SER A N 1
ATOM 1399 C CA . SER A 1 171 ? 5.283 -3.297 2.474 1.00 86.94 171 SER A CA 1
ATOM 1400 C C . SER A 1 171 ? 5.587 -1.826 2.728 1.00 86.94 171 SER A C 1
ATOM 1402 O O . SER A 1 171 ? 6.763 -1.491 2.868 1.00 86.94 171 SER A O 1
ATOM 1404 N N . VAL A 1 172 ? 4.569 -0.967 2.771 1.00 93.06 172 VAL A N 1
ATOM 1405 C CA . VAL A 1 172 ? 4.725 0.456 3.067 1.00 93.06 172 VAL A CA 1
ATOM 1406 C C . VAL A 1 172 ? 4.771 0.629 4.593 1.00 93.06 172 VAL A C 1
ATOM 1408 O O . VAL A 1 172 ? 3.907 0.087 5.287 1.00 93.06 172 VAL A O 1
ATOM 1411 N N . PRO A 1 173 ? 5.751 1.362 5.156 1.00 92.75 173 PRO A N 1
ATOM 1412 C CA . PRO A 1 173 ? 5.930 1.510 6.605 1.00 92.75 173 PRO A CA 1
ATOM 1413 C C . PRO A 1 173 ? 4.923 2.499 7.227 1.00 92.75 173 PRO A C 1
ATOM 1415 O O . PRO A 1 173 ? 5.291 3.468 7.885 1.00 92.75 173 PRO A O 1
ATOM 1418 N N . LEU A 1 174 ? 3.624 2.261 7.020 1.00 94.50 174 LEU A N 1
ATOM 1419 C CA . LEU A 1 174 ? 2.541 3.152 7.460 1.00 94.50 174 LEU A CA 1
ATOM 1420 C C . LEU A 1 174 ? 2.487 3.307 8.985 1.00 94.50 174 LEU A C 1
ATOM 1422 O O . LEU A 1 174 ? 2.206 4.387 9.493 1.00 94.50 174 LEU A O 1
ATOM 1426 N N . ASN A 1 175 ? 2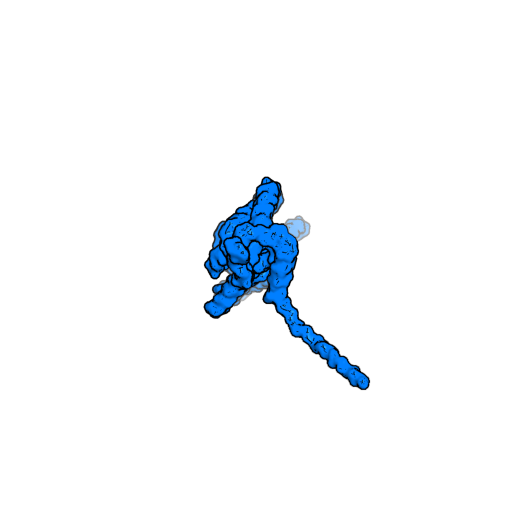.756 2.222 9.717 1.00 90.50 175 ASN A N 1
ATOM 1427 C CA . ASN A 1 175 ? 2.708 2.214 11.181 1.00 90.50 175 ASN A CA 1
ATOM 1428 C C . ASN A 1 175 ? 3.867 3.002 11.812 1.00 90.50 175 ASN A C 1
ATOM 1430 O O . ASN A 1 175 ? 3.714 3.543 12.908 1.00 90.50 175 ASN A O 1
ATOM 1434 N N . ASP A 1 176 ? 5.001 3.097 11.119 1.00 91.06 176 ASP A N 1
ATOM 1435 C CA . ASP A 1 176 ? 6.181 3.814 11.607 1.00 91.06 176 ASP A CA 1
ATOM 1436 C C . ASP A 1 176 ? 6.070 5.326 11.344 1.00 91.06 176 ASP A C 1
ATOM 1438 O O . ASP A 1 176 ? 6.676 6.133 12.054 1.00 91.06 176 ASP A O 1
ATOM 1442 N N . ASP A 1 177 ? 5.240 5.732 10.378 1.00 95.69 177 ASP A N 1
ATOM 1443 C CA . ASP A 1 177 ? 5.049 7.133 10.015 1.00 95.69 177 ASP A CA 1
ATOM 1444 C C . ASP A 1 177 ? 4.106 7.865 10.984 1.00 95.69 177 ASP A C 1
ATOM 1446 O O . ASP A 1 177 ? 2.911 7.578 11.099 1.00 95.69 177 ASP A O 1
ATOM 1450 N N . ALA A 1 178 ? 4.651 8.848 11.703 1.00 94.44 178 ALA A N 1
ATOM 1451 C CA . ALA A 1 178 ? 3.903 9.607 12.703 1.00 94.44 178 ALA A CA 1
ATOM 1452 C C . ALA A 1 178 ? 2.788 10.471 12.086 1.00 94.44 178 ALA A C 1
ATOM 1454 O O . ALA A 1 178 ? 1.718 10.606 12.683 1.00 94.44 178 ALA A O 1
ATOM 1455 N N . ASP A 1 179 ? 3.017 11.036 10.896 1.00 95.81 179 ASP A N 1
ATOM 1456 C CA . ASP A 1 179 ? 2.019 11.851 10.200 1.00 95.81 179 ASP A CA 1
ATOM 1457 C C . ASP A 1 179 ? 0.855 11.010 9.682 1.00 95.81 179 ASP A C 1
ATOM 1459 O O . ASP A 1 179 ? -0.302 11.391 9.872 1.00 95.81 179 ASP A O 1
ATOM 1463 N N . PHE A 1 180 ? 1.139 9.839 9.111 1.00 96.62 180 PHE A N 1
ATOM 1464 C CA . PHE A 1 180 ? 0.121 8.883 8.698 1.00 96.62 180 PHE A CA 1
ATOM 1465 C C . PHE A 1 180 ? -0.758 8.465 9.883 1.00 96.62 180 PHE A C 1
ATOM 1467 O O . PHE A 1 180 ? -1.979 8.605 9.819 1.00 96.62 180 PHE A O 1
ATOM 1474 N N . ARG A 1 181 ? -0.156 8.065 11.014 1.00 93.44 181 ARG A N 1
ATOM 1475 C CA . ARG A 1 181 ? -0.909 7.715 12.236 1.00 93.44 181 ARG A CA 1
ATOM 1476 C C . ARG A 1 181 ? -1.758 8.874 12.762 1.00 93.44 181 ARG A C 1
ATOM 1478 O O . ARG A 1 181 ? -2.899 8.667 13.180 1.00 93.44 181 ARG A O 1
ATOM 1485 N N . ARG A 1 182 ? -1.238 10.105 12.719 1.00 94.44 182 ARG A N 1
ATOM 1486 C CA . ARG A 1 182 ? -1.989 11.311 13.103 1.00 94.44 182 ARG A CA 1
ATOM 1487 C C . ARG A 1 182 ? -3.207 11.527 12.201 1.00 94.44 182 ARG A C 1
ATOM 1489 O O . ARG A 1 182 ? -4.286 11.829 12.712 1.00 94.44 182 ARG A O 1
ATOM 1496 N N . LEU A 1 183 ? -3.047 11.367 10.887 1.00 96.19 183 LEU A N 1
ATOM 1497 C CA . LEU A 1 183 ? -4.138 11.475 9.918 1.00 96.19 183 LEU A CA 1
ATOM 1498 C C . LEU A 1 183 ? -5.180 10.360 10.102 1.00 96.19 183 LEU A C 1
ATOM 1500 O O . LEU A 1 183 ? -6.374 10.645 10.042 1.00 96.19 183 LEU A O 1
ATOM 1504 N N . GLU A 1 184 ? -4.768 9.125 10.402 1.00 95.56 184 GLU A N 1
ATOM 1505 C CA . GLU A 1 184 ? -5.701 8.035 10.729 1.00 95.56 184 GLU A CA 1
ATOM 1506 C C . GLU A 1 184 ? -6.531 8.352 11.980 1.00 95.56 184 GLU A C 1
ATOM 1508 O O . GLU A 1 184 ? -7.753 8.198 11.973 1.00 95.56 184 GLU A O 1
ATOM 1513 N N . GLY A 1 185 ? -5.894 8.860 13.040 1.00 92.81 185 GLY A N 1
ATOM 1514 C CA . GLY A 1 185 ? -6.598 9.298 14.248 1.00 92.81 185 GLY A CA 1
ATOM 1515 C C . GLY A 1 185 ? -7.581 10.445 13.977 1.00 92.81 185 GLY A C 1
ATOM 1516 O O . GLY A 1 185 ? -8.701 10.446 14.492 1.00 92.81 185 GLY A O 1
ATOM 1517 N N . GLN A 1 186 ? -7.204 11.406 13.125 1.00 93.44 186 GLN A N 1
ATOM 1518 C CA . GLN A 1 186 ? -8.107 12.471 12.676 1.00 93.44 186 GLN A CA 1
ATOM 1519 C C . GLN A 1 186 ? -9.296 11.903 11.889 1.00 93.44 186 GLN A C 1
ATOM 1521 O O . GLN A 1 186 ? -10.438 12.279 12.160 1.00 93.44 186 GLN A O 1
ATOM 1526 N N . LEU A 1 187 ? -9.051 10.971 10.964 1.00 94.88 187 LEU A N 1
ATOM 1527 C CA . LEU A 1 187 ? -10.095 10.328 10.170 1.00 94.88 187 LEU A CA 1
ATOM 1528 C C . LEU A 1 187 ? -11.101 9.587 11.058 1.00 94.88 187 LEU A C 1
ATOM 1530 O O . LEU A 1 187 ? -12.307 9.719 10.840 1.00 94.88 187 LEU A O 1
ATOM 1534 N N . ARG A 1 188 ? -10.639 8.860 12.085 1.00 93.25 188 ARG A N 1
ATOM 1535 C CA . ARG A 1 188 ? -11.521 8.187 13.058 1.00 93.25 188 ARG A CA 1
ATOM 1536 C C . ARG A 1 188 ? -12.409 9.186 13.793 1.00 93.25 188 ARG A C 1
ATOM 1538 O O . ARG A 1 188 ? -13.626 9.020 13.802 1.00 93.25 188 ARG A O 1
ATOM 1545 N N . LYS A 1 189 ? -11.830 10.276 14.309 1.00 92.19 189 LYS A N 1
ATOM 1546 C CA . LYS A 1 189 ? -12.577 11.342 15.004 1.00 92.19 189 LYS A CA 1
ATOM 1547 C C . LYS A 1 189 ? -13.629 11.994 14.107 1.00 92.19 189 LYS A C 1
ATOM 1549 O O . LYS A 1 189 ? -14.770 12.150 14.536 1.00 92.19 189 LYS A O 1
ATOM 1554 N N . LEU A 1 190 ? -13.280 12.316 12.860 1.00 93.38 190 LEU A N 1
ATOM 1555 C CA . LEU A 1 190 ? -14.228 12.864 11.884 1.00 93.38 190 LEU A CA 1
ATOM 1556 C C . LEU A 1 190 ? -15.345 11.861 11.554 1.00 93.38 190 LEU A C 1
ATOM 1558 O O . LEU A 1 190 ? -16.508 12.247 11.434 1.00 93.38 190 LEU A O 1
ATOM 1562 N N . SER A 1 191 ? -15.011 10.572 11.477 1.00 90.56 191 SER A N 1
ATOM 1563 C CA . SER A 1 191 ? -15.954 9.497 11.146 1.00 90.56 191 SER A CA 1
ATOM 1564 C C . SER A 1 191 ? -16.992 9.218 12.239 1.00 90.56 191 SER A C 1
ATOM 1566 O O . SER A 1 191 ? -18.005 8.586 11.948 1.00 90.56 191 SER A O 1
ATOM 1568 N N . ARG A 1 192 ? -16.810 9.719 13.471 1.00 89.69 192 ARG A N 1
ATOM 1569 C CA . ARG A 1 192 ? -17.831 9.622 14.535 1.00 89.69 192 ARG A CA 1
ATOM 1570 C C . ARG A 1 192 ? -19.108 10.408 14.196 1.00 89.69 192 ARG A C 1
ATOM 1572 O O . ARG A 1 192 ? -20.183 10.038 14.656 1.00 89.69 192 ARG A O 1
ATOM 1579 N N . ASP A 1 193 ? -19.010 11.441 13.353 1.00 88.62 193 ASP A N 1
ATOM 1580 C CA . ASP A 1 193 ? -20.155 12.182 12.802 1.00 88.62 193 ASP A CA 1
ATOM 1581 C C . ASP A 1 193 ? -20.009 12.369 11.281 1.00 88.62 193 ASP A C 1
ATOM 1583 O O . ASP A 1 193 ? -19.769 13.464 10.762 1.00 88.62 193 ASP A O 1
ATOM 1587 N N . MET A 1 194 ? -20.158 11.263 10.541 1.00 82.88 194 MET A N 1
ATOM 1588 C CA . MET A 1 194 ? -20.003 11.245 9.078 1.00 82.88 194 MET A CA 1
ATOM 1589 C C . MET A 1 194 ? -20.913 12.240 8.345 1.00 82.88 194 MET A C 1
ATOM 1591 O O . MET A 1 194 ? -20.567 12.698 7.259 1.00 82.88 194 MET A O 1
ATOM 1595 N N . ARG A 1 195 ? -22.086 12.570 8.906 1.00 85.00 195 ARG A N 1
ATOM 1596 C CA . ARG A 1 195 ? -23.058 13.455 8.243 1.00 85.00 195 ARG A CA 1
ATOM 1597 C C . ARG A 1 195 ? -22.584 14.901 8.212 1.00 85.00 195 ARG A C 1
ATOM 1599 O O . ARG A 1 195 ? -22.875 15.601 7.248 1.00 85.00 195 ARG A O 1
ATOM 1606 N N . ARG A 1 196 ? -21.884 15.347 9.257 1.00 87.75 196 ARG A N 1
ATOM 1607 C CA . ARG A 1 196 ? -21.367 16.718 9.343 1.00 87.75 196 ARG A CA 1
ATOM 1608 C C . ARG A 1 196 ? -19.992 16.873 8.698 1.00 87.75 196 ARG A C 1
ATOM 1610 O O . ARG A 1 196 ? -19.717 17.933 8.152 1.00 87.75 196 ARG A O 1
ATOM 1617 N N . ASN A 1 197 ? -19.183 15.815 8.701 1.00 91.06 197 ASN A N 1
ATOM 1618 C CA . ASN A 1 197 ? -17.758 15.887 8.359 1.00 91.06 197 ASN A CA 1
ATOM 1619 C C . ASN A 1 197 ? -17.406 15.324 6.968 1.00 91.06 197 ASN A C 1
ATOM 1621 O O . ASN A 1 197 ? -16.247 15.023 6.707 1.00 91.06 197 ASN A O 1
ATOM 1625 N N . GLY A 1 198 ? -18.383 15.137 6.074 1.00 91.69 198 GLY A N 1
ATOM 1626 C CA . GLY A 1 198 ? -18.181 14.490 4.768 1.00 91.69 198 GLY A CA 1
ATOM 1627 C C . GLY A 1 198 ? -17.002 15.039 3.939 1.00 91.69 198 GLY A C 1
ATOM 1628 O O . GLY A 1 198 ? -16.147 14.243 3.546 1.00 91.69 198 GLY A O 1
ATOM 1629 N N . PRO A 1 199 ? -16.915 16.363 3.695 1.00 92.94 199 PRO A N 1
ATOM 1630 C CA . PRO A 1 199 ? -15.791 16.962 2.970 1.00 92.94 199 PRO A CA 1
ATOM 1631 C C . PRO A 1 199 ? -14.441 16.719 3.658 1.00 92.94 199 PRO A C 1
ATOM 1633 O O . PRO A 1 199 ? -13.521 16.215 3.024 1.00 92.94 199 PRO A O 1
ATOM 1636 N N . ASP A 1 200 ? -14.351 16.955 4.970 1.00 94.94 200 ASP A N 1
ATOM 1637 C CA . ASP A 1 200 ? -13.110 16.759 5.731 1.00 94.94 200 ASP A CA 1
ATOM 1638 C C . ASP A 1 200 ? -12.659 15.290 5.750 1.00 94.94 200 ASP A C 1
ATOM 1640 O O . ASP A 1 200 ? -11.461 15.000 5.761 1.00 94.94 200 ASP A O 1
ATOM 1644 N N . ILE A 1 201 ? -13.605 14.343 5.744 1.00 94.88 201 ILE A N 1
ATOM 1645 C CA . ILE A 1 201 ? -13.324 12.907 5.612 1.00 94.88 201 ILE A CA 1
ATOM 1646 C C . ILE A 1 201 ? -12.696 12.616 4.247 1.00 94.88 201 ILE A C 1
ATOM 1648 O O . ILE A 1 201 ? -11.707 11.888 4.193 1.00 94.88 201 ILE A O 1
ATOM 1652 N N . SER A 1 202 ? -13.250 13.171 3.163 1.00 94.94 202 SER A N 1
ATOM 1653 C CA . SER A 1 202 ? -12.696 13.000 1.813 1.00 94.94 202 SER A CA 1
ATOM 1654 C C . SER A 1 202 ? -11.284 13.572 1.728 1.00 94.94 202 SER A C 1
ATOM 1656 O O . SER A 1 202 ? -10.355 12.849 1.384 1.00 94.94 202 SER A O 1
ATOM 1658 N N . ASP A 1 203 ? -11.100 14.818 2.163 1.00 96.75 203 ASP A N 1
ATOM 1659 C CA . ASP A 1 203 ? -9.802 15.494 2.144 1.00 96.75 203 ASP A CA 1
ATOM 1660 C C . ASP A 1 203 ? -8.753 14.748 2.986 1.00 96.75 203 ASP A C 1
ATOM 1662 O O . ASP A 1 203 ? -7.584 14.646 2.611 1.00 96.75 203 ASP A O 1
ATOM 1666 N N . THR A 1 204 ? -9.153 14.202 4.140 1.00 97.25 204 THR A N 1
ATOM 1667 C CA . THR A 1 204 ? -8.251 13.414 4.997 1.00 97.25 204 THR A CA 1
ATOM 1668 C C . THR A 1 204 ? -7.879 12.080 4.346 1.00 97.25 204 THR A C 1
ATOM 1670 O O . THR A 1 204 ? -6.732 11.648 4.465 1.00 97.25 204 THR A O 1
ATOM 1673 N N . ARG A 1 205 ? -8.811 11.433 3.632 1.00 96.94 205 ARG A N 1
ATOM 1674 C CA . ARG A 1 205 ? -8.535 10.207 2.866 1.00 96.94 205 ARG A CA 1
ATOM 1675 C C . ARG A 1 205 ? -7.567 10.464 1.715 1.00 96.94 205 ARG A C 1
ATOM 1677 O O . ARG A 1 205 ? -6.629 9.690 1.549 1.00 96.94 205 ARG A O 1
ATOM 1684 N N . ASP A 1 206 ? -7.738 11.560 0.984 1.00 97.25 206 ASP A N 1
ATOM 1685 C CA . ASP A 1 206 ? -6.826 11.928 -0.103 1.00 97.25 206 ASP A CA 1
ATOM 1686 C C . ASP A 1 206 ? -5.409 12.173 0.435 1.00 97.25 206 ASP A C 1
ATOM 1688 O O . ASP A 1 206 ? -4.448 11.597 -0.069 1.00 97.25 206 ASP A O 1
ATOM 1692 N N . ARG A 1 207 ? -5.277 12.891 1.560 1.00 97.94 207 ARG A N 1
ATOM 1693 C CA . ARG A 1 207 ? -3.978 13.088 2.233 1.00 97.94 207 ARG A CA 1
ATOM 1694 C C . ARG A 1 207 ? -3.342 11.788 2.723 1.00 97.94 207 ARG A C 1
ATOM 1696 O O . ARG A 1 207 ? -2.121 11.660 2.684 1.00 97.94 207 ARG A O 1
ATOM 1703 N N . LEU A 1 208 ? -4.140 10.836 3.213 1.00 98.12 208 LEU A N 1
ATOM 1704 C CA . LEU A 1 208 ? -3.641 9.516 3.607 1.00 98.12 208 LEU A CA 1
ATOM 1705 C C . LEU A 1 208 ? -3.120 8.740 2.389 1.00 98.12 208 LEU A C 1
ATOM 1707 O O . LEU A 1 208 ? -2.049 8.143 2.475 1.00 98.12 208 LEU A O 1
ATOM 1711 N N . ASN A 1 209 ? -3.818 8.802 1.253 1.00 97.75 209 ASN A N 1
ATOM 1712 C CA . ASN A 1 209 ? -3.339 8.227 -0.005 1.00 97.75 209 ASN A CA 1
ATOM 1713 C C . ASN A 1 209 ? -2.034 8.883 -0.469 1.00 97.75 209 ASN A C 1
ATOM 1715 O O . ASN A 1 209 ? -1.054 8.182 -0.717 1.00 97.75 209 ASN A O 1
ATOM 1719 N N . ASP A 1 210 ? -1.977 10.214 -0.509 1.00 98.00 210 ASP A N 1
ATOM 1720 C CA . ASP A 1 210 ? -0.770 10.951 -0.892 1.00 98.00 210 ASP A CA 1
ATOM 1721 C C . ASP A 1 210 ? 0.422 10.579 0.000 1.00 98.00 210 ASP A C 1
ATOM 1723 O O . ASP A 1 210 ? 1.515 10.295 -0.500 1.00 98.00 210 ASP A O 1
ATOM 1727 N N . ARG A 1 211 ? 0.204 10.488 1.320 1.00 97.94 211 ARG A N 1
ATOM 1728 C CA . ARG A 1 211 ? 1.243 10.076 2.270 1.00 97.94 211 ARG A CA 1
ATOM 1729 C C . ARG A 1 211 ? 1.674 8.622 2.064 1.00 97.94 211 ARG A C 1
ATOM 1731 O O . ARG A 1 211 ? 2.866 8.331 2.150 1.00 97.94 211 ARG A O 1
ATOM 1738 N N . ALA A 1 212 ? 0.749 7.716 1.747 1.00 97.94 212 ALA A N 1
ATOM 1739 C CA . ALA A 1 212 ? 1.086 6.337 1.394 1.00 97.94 212 ALA A CA 1
ATOM 1740 C C . ALA A 1 212 ? 1.954 6.275 0.123 1.00 97.94 212 ALA A C 1
ATOM 1742 O O . ALA A 1 212 ? 2.951 5.551 0.109 1.00 97.94 212 ALA A O 1
ATOM 1743 N N . HIS A 1 213 ? 1.651 7.081 -0.903 1.00 97.12 213 HIS A N 1
ATOM 1744 C CA . HIS A 1 213 ? 2.494 7.213 -2.098 1.00 97.12 213 HIS A CA 1
ATOM 1745 C C . HIS A 1 213 ? 3.877 7.798 -1.783 1.00 97.12 213 HIS A C 1
ATOM 1747 O O . HIS A 1 213 ? 4.879 7.315 -2.303 1.00 97.12 213 HIS A O 1
ATOM 1753 N N . GLU A 1 214 ? 3.973 8.807 -0.914 1.00 97.56 214 GLU A N 1
ATOM 1754 C CA . GLU A 1 214 ? 5.264 9.348 -0.466 1.00 97.56 214 GLU A CA 1
ATOM 1755 C C . GLU A 1 214 ? 6.133 8.290 0.219 1.00 97.56 214 GLU A C 1
ATOM 1757 O O . GLU A 1 214 ? 7.308 8.140 -0.122 1.00 97.56 214 GLU A O 1
ATOM 1762 N N . LEU A 1 215 ? 5.552 7.529 1.149 1.00 96.94 215 LEU A N 1
ATOM 1763 C CA . LEU A 1 215 ? 6.251 6.449 1.843 1.00 96.94 215 LEU A CA 1
ATOM 1764 C C . LEU A 1 215 ? 6.650 5.332 0.871 1.00 96.94 215 LEU A C 1
ATOM 1766 O O . LEU A 1 215 ? 7.772 4.830 0.937 1.00 96.94 215 LEU A O 1
ATOM 1770 N N . ALA A 1 216 ? 5.778 4.985 -0.079 1.00 95.31 216 ALA A N 1
ATOM 1771 C CA . ALA A 1 216 ? 6.078 4.006 -1.118 1.00 95.31 216 ALA A CA 1
ATOM 1772 C C . ALA A 1 216 ? 7.224 4.457 -2.039 1.00 95.31 216 ALA A C 1
ATOM 1774 O O . ALA A 1 216 ? 8.085 3.642 -2.369 1.00 95.31 216 ALA A O 1
ATOM 1775 N N . ARG A 1 217 ? 7.318 5.751 -2.387 1.00 94.44 217 ARG A N 1
ATOM 1776 C CA . ARG A 1 217 ? 8.482 6.301 -3.111 1.00 94.44 217 ARG A CA 1
ATOM 1777 C C . ARG A 1 217 ? 9.781 6.128 -2.325 1.00 94.44 217 ARG A C 1
ATOM 1779 O O . ARG A 1 217 ? 10.812 5.842 -2.929 1.00 94.44 217 ARG A O 1
ATOM 1786 N N . GLY A 1 218 ? 9.734 6.257 -0.998 1.00 94.44 218 GLY A N 1
ATOM 1787 C CA . GLY A 1 218 ? 10.865 5.945 -0.120 1.00 94.44 218 GLY A CA 1
ATOM 1788 C C . GLY A 1 218 ? 11.293 4.478 -0.218 1.00 94.44 218 GLY A C 1
ATOM 1789 O O . GLY A 1 218 ? 12.472 4.196 -0.418 1.00 94.44 218 GLY A O 1
ATOM 1790 N N . VAL A 1 219 ? 10.328 3.551 -0.183 1.00 93.38 219 VAL A N 1
ATOM 1791 C CA . VAL A 1 219 ? 10.588 2.109 -0.356 1.00 93.38 219 VAL A CA 1
ATOM 1792 C C . VAL A 1 219 ? 11.206 1.813 -1.724 1.00 93.38 219 VAL A C 1
ATOM 1794 O O . VAL A 1 219 ? 12.210 1.109 -1.799 1.00 93.38 219 VAL A O 1
ATOM 1797 N N . VAL A 1 220 ? 10.653 2.392 -2.795 1.00 92.94 220 VAL A N 1
ATOM 1798 C CA . VAL A 1 220 ? 11.207 2.286 -4.153 1.00 92.94 220 VAL A CA 1
ATOM 1799 C C . VAL A 1 220 ? 12.652 2.779 -4.184 1.00 92.94 220 VAL A C 1
ATOM 1801 O O . VAL A 1 220 ? 13.529 2.082 -4.686 1.00 92.94 220 VAL A O 1
ATOM 1804 N N . ALA A 1 221 ? 12.932 3.956 -3.623 1.00 92.56 221 ALA A N 1
ATOM 1805 C CA . ALA A 1 221 ? 14.284 4.504 -3.598 1.00 92.56 221 ALA A CA 1
ATOM 1806 C C . ALA A 1 221 ? 15.266 3.585 -2.850 1.00 92.56 221 ALA A C 1
ATOM 1808 O O . ALA A 1 221 ? 16.383 3.370 -3.322 1.00 92.56 221 ALA A O 1
ATOM 1809 N N . ASP A 1 222 ? 14.848 3.001 -1.726 1.00 92.06 222 ASP A N 1
ATOM 1810 C CA . ASP A 1 222 ? 15.670 2.078 -0.941 1.00 92.06 222 ASP A CA 1
ATOM 1811 C C . ASP A 1 222 ? 15.918 0.737 -1.650 1.00 92.06 222 ASP A C 1
ATOM 1813 O O . ASP A 1 222 ? 17.022 0.184 -1.556 1.00 92.06 222 ASP A O 1
ATOM 1817 N N . ASP A 1 223 ? 14.946 0.235 -2.415 1.00 93.19 223 ASP A N 1
ATOM 1818 C CA . ASP A 1 223 ? 15.123 -0.937 -3.278 1.00 93.19 223 ASP A CA 1
ATOM 1819 C C . ASP A 1 223 ? 16.172 -0.678 -4.372 1.00 93.19 223 ASP A C 1
ATOM 1821 O O . ASP A 1 223 ? 17.020 -1.534 -4.633 1.00 93.19 223 ASP A O 1
ATOM 1825 N N . MET A 1 224 ? 16.204 0.535 -4.934 1.00 93.19 224 MET A N 1
ATOM 1826 C CA . MET A 1 224 ? 17.164 0.936 -5.973 1.00 93.19 224 MET A CA 1
ATOM 1827 C C . MET A 1 224 ? 18.599 1.165 -5.476 1.00 93.19 224 MET A C 1
ATOM 1829 O O . MET A 1 224 ? 19.519 1.272 -6.295 1.00 93.19 224 MET A O 1
ATOM 1833 N N . ARG A 1 225 ? 18.835 1.263 -4.160 1.00 92.62 225 ARG A N 1
ATOM 1834 C CA . ARG A 1 225 ? 20.178 1.551 -3.610 1.00 92.62 225 ARG A CA 1
ATOM 1835 C C . ARG A 1 225 ? 21.200 0.447 -3.870 1.00 92.62 225 ARG A C 1
ATOM 1837 O O . ARG A 1 225 ? 22.378 0.751 -3.994 1.00 92.62 225 ARG A O 1
ATOM 1844 N N . CYS A 1 226 ? 20.764 -0.811 -3.926 1.00 89.19 226 CYS A N 1
ATOM 1845 C CA . CYS A 1 226 ? 21.653 -1.956 -4.174 1.00 89.19 226 CYS A CA 1
ATOM 1846 C C . CYS A 1 226 ? 22.004 -2.160 -5.651 1.00 89.19 226 CYS A C 1
ATOM 1848 O O . CYS A 1 226 ? 22.836 -3.002 -5.972 1.00 89.19 226 CYS A O 1
ATOM 1850 N N . LEU A 1 227 ? 21.367 -1.399 -6.540 1.00 95.50 227 LEU A N 1
ATOM 1851 C CA . LEU A 1 227 ? 21.475 -1.555 -7.981 1.00 95.50 227 LEU A CA 1
ATOM 1852 C C . LEU A 1 227 ? 22.507 -0.609 -8.576 1.00 95.50 227 LEU A C 1
ATOM 1854 O O . LEU A 1 227 ? 22.712 0.512 -8.096 1.00 95.50 227 LEU A O 1
ATOM 1858 N N . LYS A 1 228 ? 23.083 -1.038 -9.698 1.00 95.62 228 LYS A N 1
ATOM 1859 C CA . LYS A 1 228 ? 23.994 -0.233 -10.518 1.00 95.62 228 LYS A CA 1
ATOM 1860 C C . LYS A 1 228 ? 23.293 1.024 -11.018 1.00 95.62 228 LYS A C 1
ATOM 1862 O O . LYS A 1 228 ? 22.106 0.997 -11.325 1.00 95.62 228 LYS A O 1
ATOM 1867 N N . ASP A 1 229 ? 24.040 2.111 -11.168 1.00 95.44 229 ASP A N 1
ATOM 1868 C CA . ASP A 1 229 ? 23.468 3.388 -11.613 1.00 95.44 229 ASP A CA 1
ATOM 1869 C C . ASP A 1 229 ? 22.948 3.342 -13.055 1.00 95.44 229 ASP A C 1
ATOM 1871 O O . ASP A 1 229 ? 22.002 4.049 -13.397 1.00 95.44 229 ASP A O 1
ATOM 1875 N N . THR A 1 230 ? 23.527 2.486 -13.905 1.00 95.00 230 THR A N 1
ATOM 1876 C CA . THR A 1 2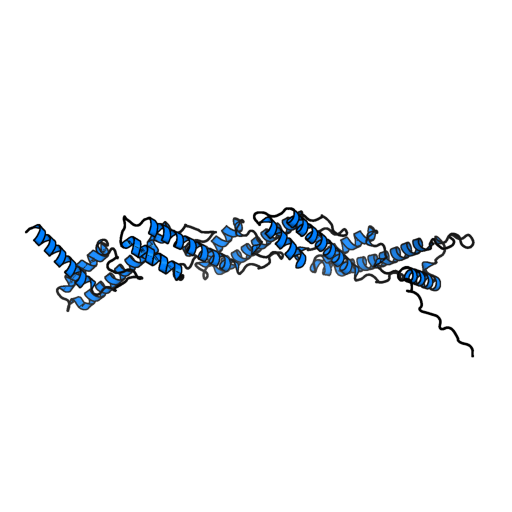30 ? 23.096 2.326 -15.299 1.00 95.00 230 THR A CA 1
ATOM 1877 C C . THR A 1 230 ? 23.058 0.863 -15.734 1.00 95.00 230 THR A C 1
ATOM 1879 O O . THR A 1 230 ? 23.876 0.044 -15.308 1.00 95.00 230 THR A O 1
ATOM 1882 N N . TYR A 1 231 ? 22.134 0.554 -16.646 1.00 94.94 231 TYR A N 1
ATOM 1883 C CA . TYR A 1 231 ? 22.043 -0.724 -17.352 1.00 94.94 231 TYR A CA 1
ATOM 1884 C C . TYR A 1 231 ? 21.972 -0.443 -18.847 1.00 94.94 231 TYR A C 1
ATOM 1886 O O . TYR A 1 231 ? 21.103 0.301 -19.296 1.00 94.94 231 TYR A O 1
ATOM 1894 N N . ARG A 1 232 ? 22.912 -1.004 -19.620 1.00 91.44 232 ARG A N 1
ATOM 1895 C CA . ARG A 1 232 ? 23.045 -0.731 -21.067 1.00 91.44 232 ARG A CA 1
ATOM 1896 C C . ARG A 1 232 ? 23.086 0.773 -21.397 1.00 91.44 232 ARG A C 1
ATOM 1898 O O . ARG A 1 232 ? 22.478 1.230 -22.356 1.00 91.44 232 ARG A O 1
ATOM 1905 N N . GLY A 1 233 ? 23.750 1.560 -20.545 1.00 88.88 233 GLY A N 1
ATOM 1906 C CA . GLY A 1 233 ? 23.840 3.019 -20.684 1.00 88.88 233 GLY A CA 1
ATOM 1907 C C . GLY A 1 233 ? 22.564 3.792 -20.322 1.00 88.88 233 GLY A C 1
ATOM 1908 O O . GLY A 1 233 ? 22.560 5.018 -20.414 1.00 88.88 233 GLY A O 1
ATOM 1909 N N . ILE A 1 234 ? 21.491 3.120 -19.891 1.00 91.25 234 ILE A N 1
ATOM 1910 C CA . ILE A 1 234 ? 20.259 3.763 -19.422 1.00 91.25 234 ILE A CA 1
ATOM 1911 C C . ILE A 1 234 ? 20.311 3.898 -17.890 1.00 91.25 234 ILE A C 1
ATOM 1913 O O . ILE A 1 234 ? 20.532 2.887 -17.217 1.00 91.25 234 ILE A O 1
ATOM 1917 N N . PRO A 1 235 ? 20.094 5.100 -17.321 1.00 93.44 235 PRO A N 1
ATOM 1918 C CA . PRO A 1 235 ? 19.973 5.284 -15.874 1.00 93.44 235 PRO A CA 1
ATOM 1919 C C . PRO A 1 235 ? 18.860 4.426 -15.269 1.00 93.44 235 PRO A C 1
ATOM 1921 O O . PRO A 1 235 ? 17.773 4.318 -15.846 1.00 93.44 235 PRO A O 1
ATOM 1924 N N . LYS A 1 236 ? 19.097 3.833 -14.094 1.00 93.88 236 LYS A N 1
ATOM 1925 C CA . LYS A 1 236 ? 18.106 2.967 -13.425 1.00 93.88 236 LYS A CA 1
ATOM 1926 C C . LYS A 1 236 ? 16.782 3.687 -13.140 1.00 93.88 236 LYS A C 1
ATOM 1928 O O . LYS A 1 236 ? 15.719 3.069 -13.201 1.00 93.88 236 LYS A O 1
ATOM 1933 N N . GLU A 1 237 ? 16.828 4.999 -12.915 1.00 90.75 237 GLU A N 1
ATOM 1934 C CA . GLU A 1 237 ? 15.666 5.857 -12.667 1.00 90.75 237 GLU A CA 1
ATOM 1935 C C . GLU A 1 237 ? 14.744 5.966 -13.894 1.00 90.75 237 GLU A C 1
ATOM 1937 O O . GLU A 1 237 ? 13.539 6.182 -13.751 1.00 90.75 237 GLU A O 1
ATOM 1942 N N . ASP A 1 238 ? 15.279 5.776 -15.103 1.00 90.12 238 ASP A N 1
ATOM 1943 C CA . ASP A 1 238 ? 14.512 5.840 -16.350 1.00 90.12 238 ASP A CA 1
ATOM 1944 C C . ASP A 1 238 ? 13.942 4.473 -16.777 1.00 90.12 238 ASP A C 1
ATOM 1946 O O . ASP A 1 238 ? 13.044 4.409 -17.622 1.00 90.12 238 ASP A O 1
ATOM 1950 N N . LEU A 1 239 ? 14.384 3.372 -16.158 1.00 91.50 239 LEU A N 1
ATOM 1951 C CA . LEU A 1 239 ? 13.918 2.016 -16.477 1.00 91.50 239 LEU A CA 1
ATOM 1952 C C . LEU A 1 239 ? 12.549 1.671 -15.879 1.00 91.50 239 LEU A C 1
ATOM 1954 O O . LEU A 1 239 ? 11.971 0.653 -16.252 1.00 91.50 239 LEU A O 1
ATOM 1958 N N . ASN A 1 240 ? 12.006 2.510 -14.987 1.00 88.62 240 ASN A N 1
ATOM 1959 C CA . ASN A 1 240 ? 10.719 2.278 -14.319 1.00 88.62 240 ASN A CA 1
ATOM 1960 C C . ASN A 1 240 ? 10.601 0.851 -13.734 1.00 88.62 240 ASN A C 1
ATOM 1962 O O . ASN A 1 240 ? 9.575 0.193 -13.911 1.00 88.62 240 ASN A O 1
ATOM 1966 N N . LEU A 1 241 ? 11.650 0.360 -13.063 1.00 93.19 241 LEU A N 1
ATOM 1967 C CA . LEU A 1 241 ? 11.791 -1.062 -12.715 1.00 93.19 241 LEU A CA 1
ATOM 1968 C C . LEU A 1 241 ? 10.601 -1.618 -11.907 1.00 93.19 241 LEU A C 1
ATOM 1970 O O . LEU A 1 241 ? 10.163 -2.731 -12.169 1.00 93.19 241 LEU A O 1
ATOM 1974 N N . HIS A 1 242 ? 9.986 -0.837 -11.010 1.00 90.56 242 HIS A N 1
ATOM 1975 C CA . HIS A 1 242 ? 8.799 -1.276 -10.254 1.00 90.56 242 HIS A CA 1
ATOM 1976 C C . HIS A 1 242 ? 7.508 -1.403 -11.081 1.00 90.56 242 HIS A C 1
ATOM 1978 O O . HIS A 1 242 ? 6.527 -1.938 -10.580 1.00 90.56 242 HIS A O 1
ATOM 1984 N N . LYS A 1 243 ? 7.471 -0.987 -12.354 1.00 87.94 243 LYS A N 1
ATOM 1985 C CA . LYS A 1 243 ? 6.356 -1.357 -13.250 1.00 87.94 243 LYS A CA 1
ATOM 1986 C C . LYS A 1 243 ? 6.445 -2.813 -13.706 1.00 87.94 243 LYS A C 1
ATOM 1988 O O . LYS A 1 243 ? 5.448 -3.376 -14.151 1.00 87.94 243 LYS A O 1
ATOM 1993 N N . ASP A 1 244 ? 7.623 -3.424 -13.608 1.00 92.88 244 ASP A N 1
ATOM 1994 C CA . ASP A 1 244 ? 7.818 -4.829 -13.925 1.00 92.88 244 ASP A CA 1
ATOM 1995 C C . ASP A 1 244 ? 7.443 -5.714 -12.729 1.00 92.88 244 ASP A C 1
ATOM 1997 O O . ASP A 1 244 ? 8.025 -5.617 -11.650 1.00 92.88 244 ASP A O 1
ATOM 2001 N N . ALA A 1 245 ? 6.473 -6.610 -12.922 1.00 91.56 245 ALA A N 1
ATOM 2002 C CA . ALA A 1 245 ? 5.981 -7.480 -11.855 1.00 91.56 245 ALA A CA 1
ATOM 2003 C C . ALA A 1 245 ? 7.079 -8.382 -11.266 1.00 91.56 245 ALA A C 1
ATOM 2005 O O . ALA A 1 245 ? 7.173 -8.508 -10.050 1.00 91.56 245 ALA A O 1
ATOM 2006 N N . LYS A 1 246 ? 7.964 -8.943 -12.104 1.00 94.81 246 LYS A N 1
ATOM 2007 C CA . LYS A 1 246 ? 9.038 -9.825 -11.620 1.00 94.81 246 LYS A CA 1
ATOM 2008 C C . LYS A 1 246 ? 10.061 -9.057 -10.790 1.00 94.81 246 LYS A C 1
ATOM 2010 O O . LYS A 1 246 ? 10.498 -9.548 -9.754 1.00 94.81 246 LYS A O 1
ATOM 2015 N N . PHE A 1 247 ? 10.431 -7.853 -11.224 1.00 95.44 247 PHE A N 1
ATOM 2016 C CA . PHE A 1 247 ? 11.305 -6.987 -10.442 1.00 95.44 247 PHE A CA 1
ATOM 2017 C C . PHE A 1 247 ? 10.673 -6.637 -9.089 1.00 95.44 247 PHE A C 1
ATOM 2019 O O . PHE A 1 247 ? 11.337 -6.746 -8.058 1.00 95.44 247 PHE A O 1
ATOM 2026 N N . ARG A 1 248 ? 9.376 -6.291 -9.067 1.00 91.25 248 ARG A N 1
ATOM 2027 C CA . ARG A 1 248 ? 8.650 -6.059 -7.810 1.00 91.25 248 ARG A CA 1
ATOM 2028 C C . ARG A 1 248 ? 8.689 -7.269 -6.887 1.00 91.25 248 ARG A C 1
ATOM 2030 O O . ARG A 1 248 ? 8.958 -7.104 -5.702 1.00 91.25 248 ARG A O 1
ATOM 2037 N N . ASP A 1 249 ? 8.466 -8.472 -7.406 1.00 91.69 249 ASP A N 1
ATOM 2038 C CA . ASP A 1 249 ? 8.494 -9.698 -6.603 1.00 91.69 249 ASP A CA 1
ATOM 2039 C C . ASP A 1 249 ? 9.867 -9.953 -5.974 1.00 91.69 249 ASP A C 1
ATOM 2041 O O . ASP A 1 249 ? 9.947 -10.329 -4.800 1.00 91.69 249 ASP A O 1
ATOM 2045 N N . LEU A 1 250 ? 10.942 -9.685 -6.719 1.00 95.06 250 LEU A N 1
ATOM 2046 C CA . LEU A 1 250 ? 12.315 -9.767 -6.219 1.00 95.06 250 LEU A CA 1
ATOM 2047 C C . LEU A 1 250 ? 12.582 -8.721 -5.130 1.00 95.06 250 LEU A C 1
ATOM 2049 O O . LEU A 1 250 ? 13.071 -9.075 -4.059 1.00 95.06 250 LEU A O 1
ATOM 2053 N N . ALA A 1 251 ? 12.186 -7.465 -5.348 1.00 93.62 251 ALA A N 1
ATOM 2054 C CA . ALA A 1 251 ? 12.313 -6.399 -4.354 1.00 93.62 251 ALA A CA 1
ATOM 2055 C C . ALA A 1 251 ? 11.516 -6.717 -3.072 1.00 93.62 251 ALA A C 1
ATOM 2057 O O . ALA A 1 251 ? 12.035 -6.632 -1.957 1.00 93.62 251 ALA A O 1
ATOM 2058 N N . ASN A 1 252 ? 10.278 -7.203 -3.220 1.00 89.12 252 ASN A N 1
ATOM 2059 C CA . ASN A 1 252 ? 9.448 -7.693 -2.118 1.00 89.12 252 ASN A CA 1
ATOM 2060 C C . ASN A 1 252 ? 10.143 -8.846 -1.369 1.00 89.12 252 ASN A C 1
ATOM 2062 O O . ASN A 1 252 ? 10.130 -8.889 -0.136 1.00 89.12 252 ASN A O 1
ATOM 2066 N N . GLY A 1 253 ? 10.758 -9.775 -2.109 1.00 90.25 253 GLY A N 1
ATOM 2067 C CA . GLY A 1 253 ? 11.571 -10.866 -1.574 1.00 90.25 253 GLY A CA 1
ATOM 2068 C C . GLY A 1 253 ? 12.748 -10.360 -0.748 1.00 90.25 253 GLY A C 1
ATOM 2069 O O . GLY A 1 253 ? 12.903 -10.789 0.396 1.00 90.25 253 GLY A O 1
ATOM 2070 N N . ARG A 1 254 ? 13.498 -9.378 -1.265 1.00 91.88 254 ARG A N 1
ATOM 2071 C CA . ARG A 1 254 ? 14.625 -8.748 -0.563 1.00 91.88 254 ARG A CA 1
ATOM 2072 C C . ARG A 1 254 ? 14.188 -8.157 0.774 1.00 91.88 254 ARG A C 1
ATOM 2074 O O . ARG A 1 254 ? 14.816 -8.420 1.796 1.00 91.88 254 ARG A O 1
ATOM 2081 N N . ARG A 1 255 ? 13.069 -7.422 0.799 1.00 88.88 255 ARG A N 1
ATOM 2082 C CA . ARG A 1 255 ? 12.533 -6.820 2.034 1.00 88.88 255 ARG A CA 1
ATOM 2083 C C . ARG A 1 255 ? 12.074 -7.866 3.051 1.00 88.88 255 ARG A C 1
ATOM 2085 O O . ARG A 1 255 ? 12.287 -7.687 4.248 1.00 88.88 255 ARG A O 1
ATOM 2092 N N . ARG A 1 256 ? 11.449 -8.965 2.609 1.00 86.88 256 ARG A N 1
ATOM 2093 C CA . ARG A 1 256 ? 11.080 -10.078 3.505 1.00 86.88 256 ARG A CA 1
ATOM 2094 C C . ARG A 1 256 ? 12.314 -10.763 4.087 1.00 86.88 256 ARG A C 1
ATOM 2096 O O . ARG A 1 256 ? 12.358 -10.953 5.299 1.00 86.88 256 ARG A O 1
ATOM 2103 N N . ALA A 1 257 ? 13.306 -11.069 3.252 1.00 88.25 257 ALA A N 1
ATOM 2104 C CA . ALA A 1 257 ? 14.561 -11.671 3.687 1.00 88.25 257 ALA A CA 1
ATOM 2105 C C . ALA A 1 257 ? 15.281 -10.769 4.701 1.00 88.25 257 ALA A C 1
ATOM 2107 O O . ALA A 1 257 ? 15.641 -11.237 5.774 1.00 88.25 257 ALA A O 1
ATOM 2108 N N . ALA A 1 258 ? 15.372 -9.460 4.438 1.00 86.19 258 ALA A N 1
ATOM 2109 C CA . ALA A 1 258 ? 16.004 -8.497 5.343 1.00 86.19 258 ALA A CA 1
ATOM 2110 C C . ALA A 1 258 ? 15.310 -8.380 6.716 1.00 86.19 258 ALA A C 1
ATOM 2112 O O . ALA A 1 258 ? 15.968 -8.094 7.714 1.00 86.19 258 ALA A O 1
ATOM 2113 N N . ARG A 1 259 ? 13.991 -8.614 6.788 1.00 83.00 259 ARG A N 1
ATOM 2114 C CA . ARG A 1 259 ? 13.223 -8.611 8.050 1.00 83.00 259 ARG A CA 1
ATOM 2115 C C . ARG A 1 259 ? 13.277 -9.940 8.807 1.00 83.00 259 ARG A C 1
ATOM 2117 O O . ARG A 1 259 ? 12.904 -9.983 9.979 1.00 83.00 259 ARG A O 1
ATOM 2124 N N . SER A 1 260 ? 13.701 -11.023 8.159 1.00 82.81 260 SER A N 1
ATOM 2125 C CA . SER A 1 260 ? 13.750 -12.346 8.778 1.00 82.81 260 SER A CA 1
ATOM 2126 C C . SER A 1 260 ? 14.860 -12.423 9.830 1.00 82.81 260 SER A C 1
ATOM 2128 O O . SER A 1 260 ? 16.013 -12.066 9.575 1.00 82.81 260 SER A O 1
ATOM 2130 N N . ARG A 1 261 ? 14.537 -12.929 11.028 1.00 70.88 261 ARG A N 1
ATOM 2131 C CA . ARG A 1 261 ? 15.544 -13.213 12.061 1.00 70.88 261 ARG A CA 1
ATOM 2132 C C . ARG A 1 261 ? 16.447 -14.351 11.574 1.00 70.88 261 ARG A C 1
ATOM 2134 O O . ARG A 1 261 ? 16.010 -15.494 11.530 1.00 70.88 261 ARG A O 1
ATOM 2141 N N . GLY A 1 262 ? 17.700 -14.037 11.240 1.00 72.31 262 GLY A N 1
ATOM 2142 C CA . GLY A 1 262 ? 18.667 -15.007 10.710 1.00 72.31 262 GLY A CA 1
ATOM 2143 C C . GLY A 1 262 ? 18.881 -14.940 9.197 1.00 72.31 262 GLY A C 1
ATOM 2144 O O . GLY A 1 262 ? 19.372 -15.911 8.629 1.00 72.31 262 GLY A O 1
ATOM 2145 N N . ALA A 1 263 ? 18.523 -13.823 8.551 1.00 71.56 263 ALA A N 1
ATOM 2146 C CA . ALA A 1 263 ? 18.805 -13.576 7.139 1.00 71.56 263 ALA A CA 1
ATOM 2147 C C . ALA A 1 263 ? 20.259 -13.930 6.787 1.00 71.56 263 ALA A C 1
ATOM 2149 O O . ALA A 1 263 ? 21.204 -13.352 7.332 1.00 71.56 263 ALA A O 1
ATOM 2150 N N . LEU A 1 264 ? 20.441 -14.889 5.878 1.00 80.50 264 LEU A N 1
ATOM 2151 C CA . LEU A 1 264 ? 21.767 -15.260 5.402 1.00 80.50 264 LEU A CA 1
ATOM 2152 C C . LEU A 1 264 ? 22.231 -14.193 4.400 1.00 80.50 264 LEU A C 1
ATOM 2154 O O . LEU A 1 264 ? 21.535 -13.971 3.409 1.00 80.50 264 LEU A O 1
ATOM 2158 N N . PRO A 1 265 ? 23.412 -13.569 4.580 1.00 85.75 265 PRO A N 1
ATOM 2159 C CA . PRO A 1 265 ? 23.927 -12.579 3.630 1.00 85.75 265 PRO A CA 1
ATOM 2160 C C . PRO A 1 265 ? 23.947 -13.085 2.180 1.00 85.75 265 PRO A C 1
ATOM 2162 O O . PRO A 1 265 ? 23.658 -12.333 1.256 1.00 85.75 265 PRO A O 1
ATOM 2165 N N . ALA A 1 266 ? 24.198 -14.385 1.987 1.00 89.06 266 ALA A N 1
ATOM 2166 C CA . ALA A 1 266 ? 24.182 -15.031 0.678 1.00 89.06 266 ALA A CA 1
ATOM 2167 C C . ALA A 1 266 ? 22.802 -15.009 -0.008 1.00 89.06 266 ALA A C 1
ATOM 2169 O O . ALA A 1 266 ? 22.739 -14.883 -1.228 1.00 89.06 266 ALA A O 1
ATOM 2170 N N . GLU A 1 267 ? 21.705 -15.107 0.749 1.00 90.38 267 GLU A N 1
ATOM 2171 C CA . GLU A 1 267 ? 20.344 -15.043 0.200 1.00 90.38 267 GLU A CA 1
ATOM 2172 C C . GLU A 1 267 ? 20.028 -13.634 -0.308 1.00 90.38 267 GLU A C 1
ATOM 2174 O O . GLU A 1 267 ? 19.529 -13.476 -1.421 1.00 90.38 267 GLU A O 1
ATOM 2179 N N . LEU A 1 268 ? 20.390 -12.604 0.465 1.00 90.81 268 LEU A N 1
ATOM 2180 C CA . LEU A 1 268 ? 20.229 -11.211 0.047 1.00 90.81 268 LEU A CA 1
ATOM 2181 C C . LEU A 1 268 ? 21.036 -10.917 -1.217 1.00 90.81 268 LEU A C 1
ATOM 2183 O O . LEU A 1 268 ? 20.476 -10.402 -2.178 1.00 90.81 268 LEU A O 1
ATOM 2187 N N . THR A 1 269 ? 22.306 -11.327 -1.263 1.00 92.62 269 THR A N 1
ATOM 2188 C CA . THR A 1 269 ? 23.150 -11.164 -2.455 1.00 92.62 269 THR A CA 1
ATOM 2189 C C . THR A 1 269 ? 22.598 -11.915 -3.668 1.00 92.62 269 THR A C 1
ATOM 2191 O O . THR A 1 269 ? 22.655 -11.400 -4.782 1.00 92.62 269 THR A O 1
ATOM 2194 N N . ALA A 1 270 ? 22.028 -13.110 -3.484 1.00 95.12 270 ALA A N 1
ATOM 2195 C CA . ALA A 1 270 ? 21.389 -13.842 -4.576 1.00 95.12 270 ALA A CA 1
ATOM 2196 C C . ALA A 1 270 ? 20.148 -13.109 -5.116 1.00 95.12 270 ALA A C 1
ATOM 2198 O O . ALA A 1 270 ? 19.977 -13.014 -6.333 1.00 95.12 270 ALA A O 1
ATOM 2199 N N . ILE A 1 271 ? 19.307 -12.555 -4.233 1.00 95.56 271 ILE A N 1
ATOM 2200 C CA . ILE A 1 271 ? 18.136 -11.759 -4.631 1.00 95.56 271 ILE A CA 1
ATOM 2201 C C . ILE A 1 271 ? 18.574 -10.471 -5.336 1.00 95.56 271 ILE A C 1
ATOM 2203 O O . ILE A 1 271 ? 18.035 -10.150 -6.391 1.00 95.56 271 ILE A O 1
ATOM 2207 N N . GLU A 1 272 ? 19.566 -9.758 -4.803 1.00 95.62 272 GLU A N 1
ATOM 2208 C CA . GLU A 1 272 ? 20.110 -8.538 -5.415 1.00 95.62 272 GLU A CA 1
ATOM 2209 C C . GLU A 1 272 ? 20.717 -8.825 -6.793 1.00 95.62 272 GLU A C 1
ATOM 2211 O O . GLU A 1 272 ? 20.436 -8.105 -7.747 1.00 95.62 272 GLU A O 1
ATOM 2216 N N . GLY A 1 273 ? 21.445 -9.936 -6.947 1.00 97.00 273 GLY A N 1
ATOM 2217 C CA . GLY A 1 273 ? 21.941 -10.395 -8.246 1.00 97.00 273 GLY A CA 1
ATOM 2218 C C . GLY A 1 273 ? 20.818 -10.706 -9.245 1.00 97.00 273 GLY A C 1
ATOM 2219 O O . GLY A 1 273 ? 20.933 -10.388 -10.429 1.00 97.00 273 GLY A O 1
ATOM 2220 N N . ALA A 1 274 ? 19.702 -11.275 -8.779 1.00 97.75 274 ALA A N 1
ATOM 2221 C CA . ALA A 1 274 ? 18.521 -11.497 -9.611 1.00 97.75 274 ALA A CA 1
ATOM 2222 C C . ALA A 1 274 ? 17.804 -10.183 -9.977 1.00 97.75 274 ALA A C 1
ATOM 2224 O O . ALA A 1 274 ? 17.331 -10.045 -11.107 1.00 97.75 274 ALA A O 1
ATOM 2225 N N . MET A 1 275 ? 17.747 -9.205 -9.063 1.00 97.81 275 MET A N 1
ATOM 2226 C CA . MET A 1 275 ? 17.231 -7.858 -9.348 1.00 97.81 275 MET A CA 1
ATOM 2227 C C . MET A 1 275 ? 18.084 -7.163 -10.414 1.00 97.81 275 MET A C 1
ATOM 2229 O O . MET A 1 275 ? 17.536 -6.612 -11.368 1.00 97.81 275 MET A O 1
ATOM 2233 N N . ASP A 1 276 ? 19.409 -7.261 -10.299 1.00 97.56 276 ASP A N 1
ATOM 2234 C CA . ASP A 1 276 ? 20.379 -6.760 -11.275 1.00 97.56 276 ASP A CA 1
ATOM 2235 C C . ASP A 1 276 ? 20.179 -7.391 -12.660 1.00 97.56 276 ASP A C 1
ATOM 2237 O O . ASP A 1 276 ? 20.118 -6.688 -13.670 1.00 97.56 276 ASP A O 1
ATOM 2241 N N . ALA A 1 277 ? 20.046 -8.720 -12.720 1.00 97.81 277 ALA A N 1
ATOM 2242 C CA . ALA A 1 277 ? 19.794 -9.432 -13.969 1.00 97.81 277 ALA A CA 1
ATOM 2243 C C . ALA A 1 277 ? 18.460 -9.004 -14.597 1.00 97.81 277 ALA A C 1
ATOM 2245 O O . ALA A 1 277 ? 18.390 -8.747 -15.801 1.00 97.81 277 ALA A O 1
ATOM 2246 N N . ARG A 1 278 ? 17.408 -8.847 -13.782 1.00 97.81 278 ARG A N 1
ATOM 2247 C CA . ARG A 1 278 ? 16.106 -8.391 -14.272 1.00 97.81 278 ARG A CA 1
ATOM 2248 C C . ARG A 1 278 ? 16.156 -6.947 -14.774 1.00 97.81 278 ARG A C 1
ATOM 2250 O O . ARG A 1 278 ? 15.525 -6.644 -15.783 1.00 97.81 278 ARG A O 1
ATOM 2257 N N . ALA A 1 279 ? 16.921 -6.073 -14.125 1.00 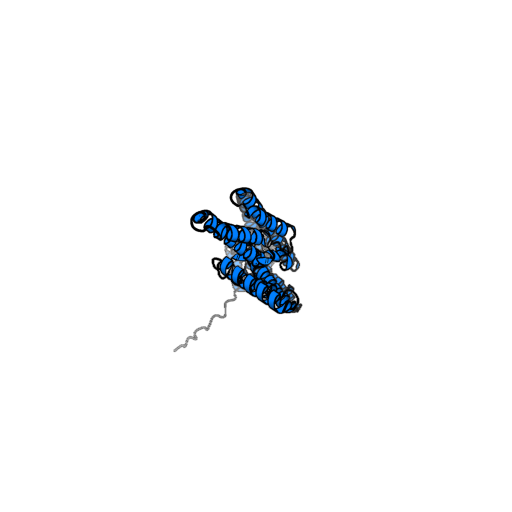97.94 279 ALA A N 1
ATOM 2258 C CA . ALA A 1 279 ? 17.138 -4.708 -14.593 1.00 97.94 279 ALA A CA 1
ATOM 2259 C C . ALA A 1 279 ? 17.877 -4.668 -15.946 1.00 97.94 279 ALA A C 1
ATOM 2261 O O . ALA A 1 279 ? 17.472 -3.898 -16.819 1.00 97.94 279 ALA A O 1
ATOM 2262 N N . CYS A 1 280 ? 18.865 -5.547 -16.179 1.00 97.06 280 CYS A N 1
ATOM 2263 C CA . CYS A 1 280 ? 19.473 -5.732 -17.507 1.00 97.06 280 CYS A CA 1
ATOM 2264 C C . CYS A 1 280 ? 18.427 -6.118 -18.564 1.00 97.06 280 CYS A C 1
ATOM 2266 O O . CYS A 1 280 ? 18.359 -5.485 -19.613 1.00 97.06 280 CYS A O 1
ATOM 2268 N N . GLU A 1 281 ? 17.577 -7.111 -18.283 1.00 97.69 281 GLU A N 1
ATOM 2269 C CA . GLU A 1 281 ? 16.528 -7.542 -19.220 1.00 97.69 281 GLU A CA 1
ATOM 2270 C C . GLU A 1 281 ? 15.519 -6.423 -19.516 1.00 97.69 281 GLU A C 1
ATOM 2272 O O . GLU A 1 281 ? 15.040 -6.281 -20.643 1.00 97.69 281 GLU A O 1
ATOM 2277 N N . ILE A 1 282 ? 15.161 -5.620 -18.510 1.00 97.19 282 ILE A N 1
ATOM 2278 C CA . ILE A 1 282 ? 14.281 -4.462 -18.696 1.00 97.19 282 ILE A CA 1
ATOM 2279 C C . ILE A 1 282 ? 14.967 -3.418 -19.585 1.00 97.19 282 ILE A C 1
ATOM 2281 O O . ILE A 1 282 ? 14.323 -2.895 -20.493 1.00 97.19 282 ILE A O 1
ATOM 2285 N N . ALA A 1 283 ? 16.260 -3.158 -19.385 1.00 96.00 283 ALA A N 1
ATOM 2286 C CA . ALA A 1 283 ? 17.032 -2.259 -20.239 1.00 96.00 283 ALA A CA 1
ATOM 2287 C C . ALA A 1 283 ? 17.102 -2.758 -21.692 1.00 96.00 283 ALA A C 1
ATOM 2289 O O . ALA A 1 283 ? 16.811 -1.983 -22.602 1.00 96.00 283 ALA A O 1
ATOM 2290 N N . ASP A 1 284 ? 17.373 -4.048 -21.913 1.00 94.56 284 ASP A N 1
ATOM 2291 C CA . ASP A 1 284 ? 17.380 -4.659 -23.250 1.00 94.56 284 ASP A CA 1
ATOM 2292 C C . ASP A 1 284 ? 16.004 -4.498 -23.931 1.00 94.56 284 ASP A C 1
ATOM 2294 O O . ASP A 1 284 ? 15.905 -4.092 -25.089 1.00 94.56 284 ASP A O 1
ATOM 2298 N N . ASN A 1 285 ? 14.907 -4.718 -23.196 1.00 94.44 285 ASN A N 1
ATOM 2299 C CA . ASN A 1 285 ? 13.551 -4.491 -23.705 1.00 94.44 285 ASN A CA 1
ATOM 2300 C C . ASN A 1 285 ? 13.266 -3.014 -24.019 1.00 94.44 285 ASN A C 1
ATOM 2302 O O . ASN A 1 285 ? 12.598 -2.717 -25.013 1.00 94.44 285 ASN A O 1
ATOM 2306 N N . CYS A 1 286 ? 13.746 -2.089 -23.186 1.00 92.44 286 CYS A N 1
ATOM 2307 C CA . CYS A 1 286 ? 13.634 -0.652 -23.425 1.00 92.44 286 CYS A CA 1
ATOM 2308 C C . CYS A 1 286 ? 14.372 -0.240 -24.703 1.00 92.44 286 CYS A C 1
ATOM 2310 O O . CYS A 1 286 ? 13.810 0.510 -25.501 1.00 92.44 286 CYS A O 1
ATOM 2312 N N . ILE A 1 287 ? 15.578 -0.765 -24.928 1.00 92.00 287 ILE A N 1
ATOM 2313 C CA . ILE A 1 287 ? 16.362 -0.532 -26.146 1.00 92.00 287 ILE A CA 1
ATOM 2314 C C . ILE A 1 287 ? 15.637 -1.104 -27.362 1.00 92.00 287 ILE A C 1
ATOM 2316 O O . ILE A 1 287 ? 15.367 -0.371 -28.309 1.00 92.00 287 ILE A O 1
ATOM 2320 N N . ASN A 1 288 ? 15.223 -2.370 -27.312 1.00 92.19 288 ASN A N 1
ATOM 2321 C CA . ASN A 1 288 ? 14.544 -3.029 -28.430 1.00 92.19 288 ASN A CA 1
ATOM 2322 C C . ASN A 1 288 ? 13.252 -2.305 -28.835 1.00 92.19 288 ASN A C 1
ATOM 2324 O O . ASN A 1 288 ? 12.995 -2.092 -30.017 1.00 92.19 288 ASN A O 1
ATOM 2328 N N . ARG A 1 289 ? 12.446 -1.866 -27.859 1.00 91.62 289 ARG A N 1
ATOM 2329 C CA . ARG A 1 289 ? 11.254 -1.041 -28.125 1.00 91.62 289 ARG A CA 1
ATOM 2330 C C . ARG A 1 289 ? 11.623 0.346 -28.642 1.00 91.62 289 ARG A C 1
ATOM 2332 O O . ARG A 1 289 ? 10.938 0.878 -29.510 1.00 91.62 289 ARG A O 1
ATOM 2339 N N . GLY A 1 290 ? 12.688 0.930 -28.099 1.00 91.12 290 GLY A N 1
ATOM 2340 C CA . GLY A 1 290 ? 13.214 2.229 -28.499 1.00 91.12 290 GLY A CA 1
ATOM 2341 C C . GLY A 1 290 ? 13.702 2.253 -29.943 1.00 91.12 290 GLY A C 1
ATOM 2342 O O . GLY A 1 290 ? 13.504 3.265 -30.601 1.00 91.12 290 GLY A O 1
ATOM 2343 N N . ARG A 1 291 ? 14.255 1.139 -30.433 1.00 94.94 291 ARG A N 1
ATOM 2344 C CA . ARG A 1 291 ? 14.820 0.957 -31.779 1.00 94.94 291 ARG A CA 1
ATOM 2345 C C . ARG A 1 291 ? 13.848 0.355 -32.795 1.00 94.94 291 ARG A C 1
ATOM 2347 O O . ARG A 1 291 ? 14.219 0.158 -33.942 1.00 94.94 291 ARG A O 1
ATOM 2354 N N . ALA A 1 292 ? 12.601 0.079 -32.411 1.00 94.50 292 ALA A N 1
ATOM 2355 C CA . ALA A 1 292 ? 11.641 -0.644 -33.252 1.00 94.50 292 ALA A CA 1
ATOM 2356 C C . ALA A 1 292 ? 11.256 0.066 -34.567 1.00 94.50 292 ALA A C 1
ATOM 2358 O O . ALA A 1 292 ? 10.680 -0.573 -35.444 1.00 94.50 292 ALA A O 1
ATOM 2359 N N . PHE A 1 293 ? 11.527 1.369 -34.682 1.00 95.00 293 PHE A N 1
ATOM 2360 C CA . PHE A 1 293 ? 11.281 2.164 -35.888 1.00 95.00 293 PHE A CA 1
ATOM 2361 C C . PHE A 1 293 ? 12.448 2.128 -36.889 1.00 95.00 293 PHE A C 1
ATOM 2363 O O . PHE A 1 293 ? 12.275 2.581 -38.014 1.00 95.00 293 PHE A O 1
ATOM 2370 N N . LEU A 1 294 ? 13.623 1.633 -36.482 1.00 97.00 294 LEU A N 1
ATOM 2371 C CA . LEU A 1 294 ? 14.777 1.502 -37.367 1.00 97.00 294 LEU A CA 1
ATOM 2372 C C . LEU A 1 294 ? 14.541 0.384 -38.378 1.00 97.00 294 LEU A C 1
ATOM 2374 O O . LEU A 1 294 ? 13.842 -0.598 -38.096 1.00 97.00 294 LEU A O 1
ATOM 2378 N N . ASP A 1 295 ? 15.199 0.501 -39.525 1.00 96.56 295 ASP A N 1
ATOM 2379 C CA . ASP A 1 295 ? 15.238 -0.577 -40.496 1.00 96.56 295 ASP A CA 1
ATOM 2380 C C . ASP A 1 295 ? 15.878 -1.826 -39.882 1.00 96.56 295 ASP A C 1
ATOM 2382 O O . ASP A 1 295 ? 16.852 -1.762 -39.134 1.00 96.56 295 ASP A O 1
ATOM 2386 N N . ARG A 1 296 ? 15.298 -2.996 -40.167 1.00 95.88 296 ARG A N 1
ATOM 2387 C CA . ARG A 1 296 ? 15.808 -4.276 -39.640 1.00 95.88 296 ARG A CA 1
ATOM 2388 C C . ARG A 1 296 ? 17.111 -4.698 -40.302 1.00 95.88 296 ARG A C 1
ATOM 2390 O O . ARG A 1 296 ? 17.886 -5.434 -39.700 1.00 95.88 296 ARG A O 1
ATOM 2397 N N . GLU A 1 297 ? 17.301 -4.264 -41.542 1.00 95.69 297 GLU A N 1
ATOM 2398 C CA . GLU A 1 297 ? 18.484 -4.545 -42.340 1.00 95.69 297 GLU A CA 1
ATOM 2399 C C . GLU A 1 297 ? 19.018 -3.247 -42.983 1.00 95.69 297 GLU A C 1
ATOM 2401 O O . GLU A 1 297 ? 18.907 -3.097 -44.203 1.00 95.69 297 GLU A O 1
ATOM 2406 N N . PRO A 1 298 ? 19.541 -2.269 -42.212 1.00 96.38 298 PRO A N 1
ATOM 2407 C CA . PRO A 1 298 ? 20.136 -1.058 -42.777 1.00 96.38 298 PRO A CA 1
ATOM 2408 C C . PRO A 1 298 ? 21.260 -1.437 -43.744 1.00 96.38 298 PRO A C 1
ATOM 2410 O O . PRO A 1 298 ? 22.176 -2.191 -43.409 1.00 96.38 298 PRO A O 1
ATOM 2413 N N . GLU A 1 299 ? 21.147 -0.972 -44.987 1.00 95.19 299 GLU A N 1
ATOM 2414 C CA . GLU A 1 299 ? 22.033 -1.353 -46.095 1.00 95.19 299 GLU A CA 1
ATOM 2415 C C . GLU A 1 299 ? 22.114 -2.877 -46.352 1.00 95.19 299 GLU A C 1
ATOM 2417 O O . GLU A 1 299 ? 22.997 -3.340 -47.063 1.00 95.19 299 GLU A O 1
ATOM 2422 N N . GLY A 1 300 ? 21.214 -3.698 -45.805 1.00 93.12 300 GLY A N 1
ATOM 2423 C CA . GLY A 1 300 ? 21.271 -5.163 -45.890 1.00 93.12 300 GLY A CA 1
ATOM 2424 C C . GLY A 1 300 ? 22.096 -5.855 -44.792 1.00 93.12 300 GLY A C 1
ATOM 2425 O O . GLY A 1 300 ? 22.237 -7.080 -44.833 1.00 93.12 300 GLY A O 1
ATOM 2426 N N . MET A 1 301 ? 22.640 -5.113 -43.819 1.00 95.25 301 MET A N 1
ATOM 2427 C CA . MET A 1 301 ? 23.242 -5.664 -42.594 1.00 95.25 301 MET A CA 1
ATOM 2428 C C . MET A 1 301 ? 22.171 -5.820 -41.519 1.00 95.25 301 MET A C 1
ATOM 2430 O O . MET A 1 301 ? 21.421 -4.882 -41.303 1.00 95.25 301 MET A O 1
ATOM 2434 N N . ASP A 1 302 ? 22.110 -6.951 -40.814 1.00 95.44 302 ASP A N 1
ATOM 2435 C CA . ASP A 1 302 ? 21.190 -7.112 -39.679 1.00 95.44 302 ASP A CA 1
ATOM 2436 C C . ASP A 1 302 ? 21.459 -6.033 -38.623 1.00 95.44 302 ASP A C 1
ATOM 2438 O O . ASP A 1 302 ? 22.606 -5.834 -38.217 1.00 95.44 302 ASP A O 1
ATOM 2442 N N . LEU A 1 303 ? 20.406 -5.359 -38.157 1.00 94.50 303 LEU A N 1
ATOM 2443 C CA . LEU A 1 303 ? 20.492 -4.305 -37.147 1.00 94.50 303 LEU A CA 1
ATOM 2444 C C . LEU A 1 303 ? 21.262 -4.744 -35.888 1.00 94.50 303 LEU A C 1
ATOM 2446 O O . LEU A 1 303 ? 21.922 -3.916 -35.264 1.00 94.50 303 LEU A O 1
ATOM 2450 N N . ALA A 1 304 ? 21.210 -6.031 -35.524 1.00 92.38 304 ALA A N 1
ATOM 2451 C CA . ALA A 1 304 ? 21.955 -6.580 -34.389 1.00 92.38 304 ALA A CA 1
ATOM 2452 C C . ALA A 1 304 ? 23.485 -6.576 -34.583 1.00 92.38 304 ALA A C 1
ATOM 2454 O O . ALA A 1 304 ? 24.217 -6.604 -33.595 1.00 92.38 304 ALA A O 1
ATOM 2455 N N . ASP A 1 305 ? 23.964 -6.537 -35.830 1.00 94.12 305 ASP A N 1
ATOM 2456 C CA . ASP A 1 305 ? 25.391 -6.485 -36.170 1.00 94.12 305 ASP A CA 1
ATOM 2457 C C . ASP A 1 305 ? 25.889 -5.052 -36.421 1.00 94.12 305 ASP A C 1
ATOM 2459 O O . ASP A 1 305 ? 27.096 -4.827 -36.531 1.00 94.12 305 ASP A O 1
ATOM 2463 N N . VAL A 1 306 ? 24.983 -4.070 -36.481 1.00 96.00 306 VAL A N 1
ATOM 2464 C CA . VAL A 1 306 ? 25.352 -2.654 -36.568 1.00 96.00 306 VAL A CA 1
ATOM 2465 C C . VAL A 1 306 ? 25.828 -2.178 -35.189 1.00 96.00 306 VAL A C 1
ATOM 2467 O O . VAL A 1 306 ? 25.108 -2.356 -34.202 1.00 96.00 306 VAL A O 1
ATOM 2470 N N . PRO A 1 307 ? 27.001 -1.524 -35.070 1.00 95.06 307 PRO A N 1
ATOM 2471 C CA . PRO A 1 307 ? 27.605 -1.166 -33.782 1.00 95.06 307 PRO A CA 1
ATOM 2472 C C . PRO A 1 307 ? 26.957 0.071 -33.123 1.00 95.06 307 PRO A C 1
ATOM 2474 O O . PRO A 1 307 ? 27.652 0.988 -32.684 1.00 95.06 307 PRO A O 1
ATOM 2477 N N . LEU A 1 308 ? 25.624 0.098 -33.023 1.00 95.19 308 LEU A N 1
ATOM 2478 C CA . LEU A 1 308 ? 24.840 1.214 -32.476 1.00 95.19 308 LEU A CA 1
ATOM 2479 C C . LEU A 1 308 ? 25.229 1.554 -31.031 1.00 95.19 308 LEU A C 1
ATOM 2481 O O . LEU A 1 308 ? 25.346 2.725 -30.682 1.00 95.19 308 LEU A O 1
ATOM 2485 N N . ASP A 1 309 ? 25.474 0.535 -30.204 1.00 91.00 309 ASP A N 1
ATOM 2486 C CA . ASP A 1 309 ? 25.810 0.705 -28.782 1.00 91.00 309 ASP A CA 1
ATOM 2487 C C . ASP A 1 309 ? 27.187 1.355 -28.563 1.00 91.00 309 ASP A C 1
ATOM 2489 O O . ASP A 1 309 ? 27.444 1.919 -27.499 1.00 91.00 309 ASP A O 1
ATOM 2493 N N . ASN A 1 310 ? 28.065 1.297 -29.569 1.00 91.00 310 ASN A N 1
ATOM 2494 C CA . ASN A 1 310 ? 29.404 1.882 -29.521 1.00 91.00 310 ASN A CA 1
ATOM 2495 C C . ASN A 1 310 ? 29.451 3.291 -30.139 1.00 91.00 310 ASN A C 1
ATOM 2497 O O . ASN A 1 310 ? 30.478 3.966 -30.039 1.00 91.00 310 ASN A O 1
ATOM 2501 N N . ASP A 1 311 ? 28.365 3.751 -30.770 1.00 95.50 311 ASP A N 1
ATOM 2502 C CA . ASP A 1 311 ? 28.290 5.078 -31.376 1.00 95.50 311 ASP A CA 1
ATOM 2503 C C . ASP A 1 311 ? 27.727 6.106 -30.387 1.00 95.50 311 ASP A C 1
ATOM 2505 O O . ASP A 1 311 ? 26.527 6.168 -30.115 1.00 95.50 311 ASP A O 1
ATOM 2509 N N . GLY A 1 312 ? 28.599 6.976 -29.871 1.00 94.12 312 GLY A N 1
ATOM 2510 C CA . GLY A 1 312 ? 28.206 8.009 -28.907 1.00 94.12 312 GLY A CA 1
ATOM 2511 C C . GLY A 1 312 ? 27.149 8.985 -29.443 1.00 94.12 312 GLY A C 1
ATOM 2512 O O . GLY A 1 312 ? 26.321 9.475 -28.673 1.00 94.12 312 GLY A O 1
ATOM 2513 N N . ARG A 1 313 ? 27.131 9.243 -30.761 1.00 95.94 313 ARG A N 1
ATOM 2514 C CA . ARG A 1 313 ? 26.118 10.100 -31.397 1.00 95.94 313 ARG A CA 1
ATOM 2515 C C . ARG A 1 313 ? 24.751 9.417 -31.407 1.00 95.94 313 ARG A C 1
ATOM 2517 O O . ARG A 1 313 ? 23.766 10.050 -31.031 1.00 95.94 313 ARG A O 1
ATOM 2524 N N . PHE A 1 314 ? 24.692 8.142 -31.781 1.00 96.06 314 PHE A N 1
ATOM 2525 C CA . PHE A 1 314 ? 23.471 7.346 -31.725 1.00 96.06 314 PHE A CA 1
ATOM 2526 C C . PHE A 1 314 ? 22.925 7.248 -30.296 1.00 96.06 314 PHE A C 1
ATOM 2528 O O . PHE A 1 314 ? 21.759 7.568 -30.064 1.00 96.06 314 PHE A O 1
ATOM 2535 N N . ALA A 1 315 ? 23.780 6.932 -29.319 1.00 92.62 315 ALA A N 1
ATOM 2536 C CA . ALA A 1 315 ? 23.397 6.875 -27.908 1.00 92.62 315 ALA A CA 1
ATOM 2537 C C . ALA A 1 315 ? 22.812 8.207 -27.389 1.00 92.62 315 ALA A C 1
ATOM 2539 O O . ALA A 1 315 ? 21.838 8.208 -26.628 1.00 92.62 315 ALA A O 1
ATOM 2540 N N . ALA A 1 316 ? 23.362 9.350 -27.821 1.00 93.94 316 ALA A N 1
ATOM 2541 C CA . ALA A 1 316 ? 22.835 10.671 -27.478 1.00 93.94 316 ALA A CA 1
ATOM 2542 C C . ALA A 1 316 ? 21.441 10.923 -28.084 1.00 93.94 316 ALA A C 1
ATOM 2544 O O . ALA A 1 316 ? 20.556 11.426 -27.386 1.00 93.94 316 ALA A O 1
ATOM 2545 N N . MET A 1 317 ? 21.218 10.531 -29.344 1.00 95.56 317 MET A N 1
ATOM 2546 C CA . MET A 1 317 ? 19.899 10.627 -29.987 1.00 95.56 317 MET A CA 1
ATOM 2547 C C . MET A 1 317 ? 18.870 9.723 -29.301 1.00 95.56 317 MET A C 1
ATOM 2549 O O . MET A 1 317 ? 17.752 10.162 -29.030 1.00 95.56 317 MET A O 1
ATOM 2553 N N . GLU A 1 318 ? 19.252 8.501 -28.916 1.00 94.50 318 GLU A N 1
ATOM 2554 C CA . GLU A 1 318 ? 18.373 7.614 -28.150 1.00 94.50 318 GLU A CA 1
ATOM 2555 C C . GLU A 1 318 ? 17.980 8.209 -26.793 1.00 94.50 318 GLU A C 1
ATOM 2557 O O . GLU A 1 318 ? 16.820 8.110 -26.384 1.00 94.50 318 GLU A O 1
ATOM 2562 N N . ALA A 1 319 ? 18.929 8.826 -26.083 1.00 91.69 319 ALA A N 1
ATOM 2563 C CA . ALA A 1 319 ? 18.664 9.482 -24.807 1.00 91.69 319 ALA A CA 1
ATOM 2564 C C . ALA A 1 319 ? 17.708 10.673 -24.959 1.00 91.69 319 ALA A C 1
ATOM 2566 O O . ALA A 1 319 ? 16.749 10.800 -24.190 1.00 91.69 319 ALA A O 1
ATOM 2567 N N . GLU A 1 320 ? 17.914 11.504 -25.980 1.00 92.94 320 GLU A N 1
ATOM 2568 C CA . GLU A 1 320 ? 17.043 12.644 -26.268 1.00 92.94 320 GLU A CA 1
ATOM 2569 C C . GLU A 1 320 ? 15.634 12.190 -26.680 1.00 92.94 320 GLU A C 1
ATOM 2571 O O . GLU A 1 320 ? 14.635 12.717 -26.175 1.00 92.94 320 GLU A O 1
ATOM 2576 N N . ARG A 1 321 ? 15.529 11.148 -27.516 1.00 93.56 321 ARG A N 1
ATOM 2577 C CA . ARG A 1 321 ? 14.241 10.541 -27.873 1.00 93.56 321 ARG A CA 1
ATOM 2578 C C . ARG A 1 321 ? 13.525 10.014 -26.631 1.00 93.56 321 ARG A C 1
ATOM 2580 O O . ARG A 1 321 ? 12.371 10.379 -26.404 1.00 93.56 321 ARG A O 1
ATOM 2587 N N . ARG A 1 322 ? 14.211 9.241 -25.774 1.00 90.62 322 ARG A N 1
ATOM 2588 C CA . ARG A 1 322 ? 13.655 8.729 -24.504 1.00 90.62 322 ARG A CA 1
ATOM 2589 C C . ARG A 1 322 ? 13.089 9.859 -23.645 1.00 90.62 322 ARG A C 1
ATOM 2591 O O . ARG A 1 322 ? 11.934 9.776 -23.220 1.00 90.62 322 ARG A O 1
ATOM 2598 N N . LYS A 1 323 ? 13.845 10.947 -23.465 1.00 89.44 323 LYS A N 1
ATOM 2599 C CA . LYS A 1 323 ? 13.420 12.136 -22.709 1.00 89.44 323 LYS A CA 1
ATOM 2600 C C . LYS A 1 323 ? 12.147 12.766 -23.280 1.00 89.44 323 LYS A C 1
ATOM 2602 O O . LYS A 1 323 ? 11.238 13.105 -22.523 1.00 89.44 323 LYS A O 1
ATOM 2607 N N . ARG A 1 324 ? 12.043 12.888 -24.606 1.00 91.00 324 ARG A N 1
ATOM 2608 C CA . ARG A 1 324 ? 10.867 13.462 -25.289 1.00 91.00 324 ARG A CA 1
ATOM 2609 C C . ARG A 1 324 ? 9.643 12.552 -25.258 1.00 91.00 324 ARG A C 1
ATOM 2611 O O . ARG A 1 324 ? 8.522 13.053 -25.312 1.00 91.00 324 ARG A O 1
ATOM 2618 N N . THR A 1 325 ? 9.848 11.243 -25.122 1.00 89.62 325 THR A N 1
ATOM 2619 C CA . THR A 1 325 ? 8.778 10.239 -25.008 1.00 89.62 325 THR A CA 1
ATOM 2620 C C . THR A 1 325 ? 8.372 9.900 -23.570 1.00 89.62 325 THR A C 1
ATOM 2622 O O . THR A 1 325 ? 7.431 9.133 -23.382 1.00 89.62 325 THR A O 1
ATOM 2625 N N . LYS A 1 326 ? 9.048 10.465 -22.555 1.00 84.12 326 LYS A N 1
ATOM 2626 C CA . LYS A 1 326 ? 8.892 10.087 -21.137 1.00 84.12 326 LYS A CA 1
ATOM 2627 C C . LYS A 1 326 ? 7.457 10.210 -20.624 1.00 84.12 326 LYS A C 1
ATOM 2629 O O . LYS A 1 326 ? 6.990 9.324 -19.912 1.00 84.12 326 LYS A O 1
ATOM 2634 N N . ASP A 1 327 ? 6.752 11.281 -20.991 1.00 85.75 327 ASP A N 1
ATOM 2635 C CA . ASP A 1 327 ? 5.341 11.465 -20.657 1.00 85.75 327 ASP A CA 1
ATOM 2636 C C . ASP A 1 327 ? 4.465 11.641 -21.915 1.00 85.75 327 ASP A C 1
ATOM 2638 O O . ASP A 1 327 ? 4.873 12.308 -22.875 1.00 85.75 327 ASP A O 1
ATOM 2642 N N . PRO A 1 328 ? 3.232 11.092 -21.934 1.00 87.12 328 PRO A N 1
ATOM 2643 C CA . PRO A 1 328 ? 2.366 11.151 -23.113 1.00 87.12 328 PRO A CA 1
ATOM 2644 C C . PRO A 1 328 ? 2.018 12.571 -23.577 1.00 87.12 328 PRO A C 1
ATOM 2646 O O . PRO A 1 328 ? 1.745 12.785 -24.758 1.00 87.12 328 PRO A O 1
ATOM 2649 N N . ARG A 1 329 ? 1.995 13.558 -22.670 1.00 88.12 329 ARG A N 1
ATOM 2650 C CA . ARG A 1 329 ? 1.669 14.950 -23.018 1.00 88.12 329 ARG A CA 1
ATOM 2651 C C . ARG A 1 329 ? 2.843 15.619 -23.735 1.00 88.12 329 ARG A C 1
ATOM 2653 O O . ARG A 1 329 ? 2.637 16.279 -24.749 1.00 88.12 329 ARG A O 1
ATOM 2660 N N . SER A 1 330 ? 4.062 15.431 -23.241 1.00 85.56 330 SER A N 1
ATOM 2661 C CA . SER A 1 330 ? 5.306 15.883 -23.864 1.00 85.56 330 SER A CA 1
ATOM 2662 C C . SER A 1 330 ? 5.533 15.202 -25.204 1.00 85.56 330 SER A C 1
ATOM 2664 O O . SER A 1 330 ? 5.783 15.896 -26.182 1.00 85.56 330 SER A O 1
ATOM 2666 N N . SER A 1 331 ? 5.316 13.887 -25.291 1.00 89.00 331 SER A N 1
ATOM 2667 C CA . SER A 1 331 ? 5.422 13.144 -26.551 1.00 89.00 331 SER A CA 1
ATOM 2668 C C . SER A 1 331 ? 4.515 13.728 -27.639 1.00 89.00 331 SER A C 1
ATOM 2670 O O . SER A 1 331 ? 4.970 13.978 -28.752 1.00 89.00 331 SER A O 1
ATOM 2672 N N . ARG A 1 332 ? 3.257 14.057 -27.306 1.00 90.69 332 ARG A N 1
ATOM 2673 C CA . ARG A 1 332 ? 2.330 14.709 -28.248 1.00 90.69 332 ARG A CA 1
ATOM 2674 C C . ARG A 1 332 ? 2.801 16.095 -28.684 1.00 90.69 332 ARG A C 1
ATOM 2676 O O . ARG A 1 332 ? 2.663 16.429 -29.854 1.00 90.69 332 ARG A O 1
ATOM 2683 N N . ARG A 1 333 ? 3.343 16.897 -27.762 1.00 91.75 333 ARG A N 1
ATOM 2684 C CA . ARG A 1 333 ? 3.876 18.236 -28.075 1.00 91.75 333 ARG A CA 1
ATOM 2685 C C . ARG A 1 333 ? 5.159 18.182 -28.904 1.00 91.75 333 ARG A C 1
ATOM 2687 O O . ARG A 1 333 ? 5.388 19.071 -29.708 1.00 91.75 333 ARG A O 1
ATOM 2694 N N . ASN A 1 334 ? 5.969 17.146 -28.716 1.00 92.31 334 ASN A N 1
ATOM 2695 C CA . ASN A 1 334 ? 7.264 16.972 -29.368 1.00 92.31 334 ASN A CA 1
ATOM 2696 C C . ASN A 1 334 ? 7.197 16.090 -30.620 1.00 92.31 334 ASN A C 1
ATOM 2698 O O . ASN A 1 334 ? 8.242 15.633 -31.067 1.00 92.31 334 ASN A O 1
ATOM 2702 N N . LYS A 1 335 ? 6.007 15.815 -31.166 1.00 94.69 335 LYS A N 1
ATOM 2703 C CA . LYS A 1 335 ? 5.818 14.815 -32.225 1.00 94.69 335 LYS A CA 1
ATOM 2704 C C . LYS A 1 335 ? 6.742 15.030 -33.429 1.00 94.69 335 LYS A C 1
ATOM 2706 O O . LYS A 1 335 ? 7.388 14.079 -33.848 1.00 94.69 335 LYS A O 1
ATOM 2711 N N . ASP A 1 336 ? 6.818 16.255 -33.947 1.00 95.31 336 ASP A N 1
ATOM 2712 C CA . ASP A 1 336 ? 7.644 16.549 -35.124 1.00 95.31 336 ASP A CA 1
ATOM 2713 C C . ASP A 1 336 ? 9.136 16.403 -34.807 1.00 95.31 336 ASP A C 1
ATOM 2715 O O . ASP A 1 336 ? 9.841 15.713 -35.523 1.00 95.31 336 ASP A O 1
ATOM 2719 N N . MET A 1 337 ? 9.590 16.910 -33.656 1.00 94.94 337 MET A N 1
ATOM 2720 C CA . MET A 1 337 ? 10.982 16.736 -33.223 1.00 94.94 337 MET A CA 1
ATOM 2721 C C . MET A 1 337 ? 11.344 15.265 -32.962 1.00 94.94 337 MET A C 1
ATOM 2723 O O . MET A 1 337 ? 12.484 14.867 -33.162 1.00 94.94 337 MET A O 1
ATOM 2727 N N . ILE A 1 338 ? 10.399 14.451 -32.479 1.00 95.50 338 ILE A N 1
ATOM 2728 C CA . ILE A 1 338 ? 10.609 13.006 -32.317 1.00 95.50 338 ILE A CA 1
ATOM 2729 C C . ILE A 1 338 ? 10.770 12.350 -33.686 1.00 95.50 338 ILE A C 1
ATOM 2731 O O . ILE A 1 338 ? 11.674 11.540 -33.829 1.00 95.50 338 ILE A O 1
ATOM 2735 N N . ARG A 1 339 ? 9.946 12.716 -34.676 1.00 96.12 339 ARG A N 1
ATOM 2736 C CA . ARG A 1 339 ? 10.084 12.201 -36.044 1.00 96.12 339 ARG A CA 1
ATOM 2737 C C . ARG A 1 339 ? 11.430 12.597 -36.647 1.00 96.12 339 ARG A C 1
ATOM 2739 O O . ARG A 1 339 ? 12.127 11.733 -37.148 1.00 96.12 339 ARG A O 1
ATOM 2746 N N . ASP A 1 340 ? 11.819 13.863 -36.534 1.00 97.12 340 ASP A N 1
ATOM 2747 C CA . ASP A 1 340 ? 13.090 14.334 -37.089 1.00 97.12 340 ASP A CA 1
ATOM 2748 C C . ASP A 1 340 ? 14.288 13.621 -36.412 1.00 97.12 340 ASP A C 1
ATOM 2750 O O . ASP A 1 340 ? 15.240 13.225 -37.078 1.00 97.12 340 ASP A O 1
ATOM 2754 N N . LEU A 1 341 ? 14.210 13.356 -35.096 1.00 96.88 341 LEU A N 1
ATOM 2755 C CA . LEU A 1 341 ? 15.189 12.517 -34.388 1.00 96.88 341 LEU A CA 1
ATOM 2756 C C . LEU A 1 341 ? 15.181 11.058 -34.865 1.00 96.88 341 LEU A C 1
ATOM 2758 O O . LEU A 1 341 ? 16.236 10.435 -34.921 1.00 96.88 341 LEU A O 1
ATOM 2762 N N . GLU A 1 342 ? 14.011 10.489 -35.157 1.00 97.19 342 GLU A N 1
ATOM 2763 C CA . GLU A 1 342 ? 13.893 9.135 -35.705 1.00 97.19 342 GLU A CA 1
ATOM 2764 C C . GLU A 1 342 ? 14.529 9.053 -37.099 1.00 97.19 342 GLU A C 1
ATOM 2766 O O . GLU A 1 342 ? 15.310 8.135 -37.346 1.00 97.19 342 GLU A O 1
ATOM 2771 N N . ASP A 1 343 ? 14.299 10.042 -37.962 1.00 97.94 343 ASP A N 1
ATOM 2772 C CA . ASP A 1 343 ? 14.915 10.128 -39.290 1.00 97.94 343 ASP A CA 1
ATOM 2773 C C . ASP A 1 343 ? 16.452 10.235 -39.189 1.00 97.94 343 ASP A C 1
ATOM 2775 O O . ASP A 1 343 ? 17.178 9.501 -39.866 1.00 97.94 343 ASP A O 1
ATOM 2779 N N . ASP A 1 344 ? 16.968 11.068 -38.275 1.00 98.06 344 ASP A N 1
ATOM 2780 C CA . ASP A 1 344 ? 18.408 11.181 -37.996 1.00 98.06 344 ASP A CA 1
ATOM 2781 C C . ASP A 1 344 ? 19.007 9.867 -37.460 1.00 98.06 344 ASP A C 1
ATOM 2783 O O . ASP A 1 344 ? 20.133 9.488 -37.806 1.00 98.06 344 ASP A O 1
ATOM 2787 N N . MET A 1 345 ? 18.261 9.149 -36.614 1.00 98.12 345 MET A N 1
ATOM 2788 C CA . MET A 1 345 ? 18.670 7.847 -36.087 1.00 98.12 345 MET A CA 1
ATOM 2789 C C . MET A 1 345 ? 18.692 6.776 -37.182 1.00 98.12 345 MET A C 1
ATOM 2791 O O . MET A 1 345 ? 19.655 6.007 -37.245 1.00 98.12 345 MET A O 1
ATOM 2795 N N . ILE A 1 346 ? 17.692 6.747 -38.068 1.00 98.25 346 ILE A N 1
ATOM 2796 C CA . ILE A 1 346 ? 17.678 5.866 -39.244 1.00 98.25 346 ILE A CA 1
ATOM 2797 C C . ILE A 1 346 ? 18.909 6.162 -40.103 1.00 98.25 346 ILE A C 1
ATOM 2799 O O . ILE A 1 346 ? 19.721 5.264 -40.334 1.00 98.25 346 ILE A O 1
ATOM 2803 N N . ALA A 1 347 ? 19.136 7.424 -40.474 1.00 98.12 347 ALA A N 1
ATOM 2804 C CA . ALA A 1 347 ? 20.284 7.816 -41.289 1.00 98.12 347 ALA A CA 1
ATOM 2805 C C . ALA A 1 347 ? 21.627 7.427 -40.643 1.00 98.12 347 ALA A C 1
ATOM 2807 O O . ALA A 1 347 ? 22.523 6.916 -41.321 1.00 98.12 347 ALA A O 1
ATOM 2808 N N . ARG A 1 348 ? 21.777 7.604 -39.320 1.00 98.00 348 ARG A N 1
ATOM 2809 C CA . ARG A 1 348 ? 22.999 7.190 -38.612 1.00 98.00 348 ARG A CA 1
ATOM 2810 C C . ARG A 1 348 ? 23.169 5.672 -38.591 1.00 98.00 348 ARG A C 1
ATOM 2812 O O . ARG A 1 348 ? 24.301 5.217 -38.721 1.00 98.00 348 ARG A O 1
ATOM 2819 N N . SER A 1 349 ? 22.087 4.901 -38.468 1.00 98.06 349 SER A N 1
ATOM 2820 C CA . SER A 1 349 ? 22.154 3.433 -38.515 1.00 98.06 349 SER A CA 1
ATOM 2821 C C . SER A 1 349 ? 22.638 2.918 -39.877 1.00 98.06 349 SER A C 1
ATOM 2823 O O . SER A 1 349 ? 23.511 2.054 -39.921 1.00 98.06 349 SER A O 1
ATOM 2825 N N . HIS A 1 350 ? 22.176 3.524 -40.976 1.00 97.69 350 HIS A N 1
ATOM 2826 C CA . HIS A 1 350 ? 22.659 3.236 -42.329 1.00 97.69 350 HIS A CA 1
ATOM 2827 C C . HIS A 1 350 ? 24.132 3.612 -42.506 1.00 97.69 350 HIS A C 1
ATOM 2829 O O . HIS A 1 350 ? 24.924 2.803 -42.985 1.00 97.69 350 HIS A O 1
ATOM 2835 N N . ALA A 1 351 ? 24.534 4.802 -42.049 1.00 97.31 351 ALA A N 1
ATOM 2836 C CA . ALA A 1 351 ? 25.934 5.223 -42.105 1.00 97.31 351 ALA A CA 1
ATOM 2837 C C . ALA A 1 351 ? 26.858 4.254 -41.347 1.00 97.31 351 ALA A C 1
ATOM 2839 O O . ALA A 1 351 ? 27.900 3.865 -41.868 1.00 97.31 351 ALA A O 1
ATOM 2840 N N . LEU A 1 352 ? 26.455 3.811 -40.151 1.00 97.69 352 LEU A N 1
ATOM 2841 C CA . LEU A 1 352 ? 27.211 2.829 -39.371 1.00 97.69 352 LEU A CA 1
ATOM 2842 C C . LEU A 1 352 ? 27.277 1.466 -40.068 1.00 97.69 352 LEU A C 1
ATOM 2844 O O . LEU A 1 352 ? 28.326 0.832 -40.038 1.00 97.69 352 LEU A O 1
ATOM 2848 N N . ALA A 1 353 ? 26.203 1.025 -40.730 1.00 97.00 353 ALA A N 1
ATOM 2849 C CA . ALA A 1 353 ? 26.221 -0.208 -41.514 1.00 97.00 353 ALA A CA 1
ATOM 2850 C C . ALA A 1 353 ? 27.223 -0.132 -42.684 1.00 97.00 353 ALA A C 1
ATOM 2852 O O . ALA A 1 353 ? 27.978 -1.083 -42.897 1.00 97.00 353 ALA A O 1
ATOM 2853 N N . LEU A 1 354 ? 27.291 0.998 -43.402 1.00 95.12 354 LEU A N 1
ATOM 2854 C CA . LEU A 1 354 ? 28.296 1.226 -44.455 1.00 95.12 354 LEU A CA 1
ATOM 2855 C C . LEU A 1 354 ? 29.723 1.244 -43.895 1.00 95.12 354 LEU A C 1
ATOM 2857 O O . LEU A 1 354 ? 30.605 0.579 -44.439 1.00 95.12 354 LEU A O 1
ATOM 2861 N N . GLU A 1 355 ? 29.950 1.964 -42.790 1.00 95.00 355 GLU A N 1
ATOM 2862 C CA . GLU A 1 355 ? 31.242 1.989 -42.090 1.00 95.00 355 GLU A CA 1
ATOM 2863 C C . GLU A 1 355 ? 31.680 0.565 -41.693 1.00 95.00 355 GLU A C 1
ATOM 2865 O O . GLU A 1 355 ? 32.856 0.207 -41.820 1.00 95.00 355 GLU A O 1
ATOM 2870 N N . GLU A 1 356 ? 30.736 -0.276 -41.266 1.00 95.31 356 GLU A N 1
ATOM 2871 C CA . GLU A 1 356 ? 31.020 -1.646 -40.851 1.00 95.31 356 GLU A CA 1
ATOM 2872 C C . GLU A 1 356 ? 31.264 -2.588 -42.031 1.00 95.31 356 GLU A C 1
ATOM 2874 O O . GLU A 1 356 ? 32.201 -3.390 -41.986 1.00 95.31 356 GLU A O 1
ATOM 2879 N N . PHE A 1 357 ? 30.524 -2.444 -43.134 1.00 94.56 357 PHE A N 1
ATOM 2880 C CA . PHE A 1 357 ? 30.855 -3.123 -44.388 1.00 94.56 357 PHE A CA 1
ATOM 2881 C C . PHE A 1 357 ? 32.247 -2.732 -44.889 1.00 94.56 357 PHE A C 1
ATOM 2883 O O . PHE A 1 357 ? 33.026 -3.618 -45.242 1.00 94.56 357 PHE A O 1
ATOM 2890 N N . ALA A 1 358 ? 32.617 -1.450 -44.833 1.00 93.00 358 ALA A N 1
ATOM 2891 C CA . ALA A 1 358 ? 33.939 -0.988 -45.244 1.00 93.00 358 ALA A CA 1
ATOM 2892 C C . ALA A 1 358 ? 35.069 -1.689 -44.467 1.00 93.00 358 ALA A C 1
ATOM 2894 O O . ALA A 1 358 ? 36.048 -2.134 -45.068 1.00 93.00 358 ALA A O 1
ATOM 2895 N N . LYS A 1 359 ? 34.910 -1.904 -43.152 1.00 92.06 359 LYS A N 1
ATOM 2896 C CA . LYS A 1 359 ? 35.868 -2.688 -42.342 1.00 92.06 359 LYS A CA 1
ATOM 2897 C C . LYS A 1 359 ? 35.948 -4.155 -42.777 1.00 92.06 359 LYS A C 1
ATOM 2899 O O . LYS A 1 359 ? 36.998 -4.787 -42.665 1.00 92.06 359 LYS A O 1
ATOM 2904 N N . MET A 1 360 ? 34.857 -4.715 -43.299 1.00 91.75 360 MET A N 1
ATOM 2905 C CA . MET A 1 360 ? 34.801 -6.097 -43.784 1.00 91.75 360 MET A CA 1
ATOM 2906 C C . MET A 1 360 ? 35.429 -6.296 -45.173 1.00 91.75 360 MET A C 1
ATOM 2908 O O . MET A 1 360 ? 35.587 -7.455 -45.578 1.00 91.75 360 MET A O 1
ATOM 2912 N N . ARG A 1 361 ? 35.821 -5.219 -45.874 1.00 93.25 361 ARG A N 1
ATOM 2913 C CA . ARG A 1 361 ? 36.478 -5.240 -47.198 1.00 93.25 361 ARG A CA 1
ATOM 2914 C C . ARG A 1 361 ? 37.981 -5.524 -47.153 1.00 93.25 361 ARG A C 1
ATOM 2916 O O . ARG A 1 361 ? 38.622 -5.551 -48.195 1.00 93.25 361 ARG A O 1
ATOM 2923 N N . GLY A 1 362 ? 38.554 -5.827 -45.985 1.00 89.12 362 GLY A N 1
ATOM 2924 C CA . GLY A 1 362 ? 39.991 -6.124 -45.847 1.00 89.12 362 GLY A CA 1
ATOM 2925 C C . GLY A 1 362 ? 40.502 -7.346 -46.630 1.00 89.12 362 GLY A C 1
ATOM 2926 O O . GLY A 1 362 ? 41.701 -7.580 -46.677 1.00 89.12 362 GLY A O 1
ATOM 2927 N N . PHE A 1 363 ? 39.612 -8.139 -47.236 1.00 91.31 363 PHE A N 1
ATOM 2928 C CA . PHE A 1 363 ? 39.985 -9.241 -48.132 1.00 91.31 363 PHE A CA 1
ATOM 2929 C C . PHE A 1 363 ? 40.221 -8.802 -49.586 1.00 91.31 363 PHE A C 1
ATOM 2931 O O . PHE A 1 363 ? 40.694 -9.609 -50.382 1.00 91.31 363 PHE A O 1
ATOM 2938 N N . MET A 1 364 ? 39.820 -7.581 -49.948 1.00 93.19 364 MET A N 1
ATOM 2939 C CA . MET A 1 364 ? 39.979 -7.031 -51.293 1.00 93.19 364 MET A CA 1
ATOM 2940 C C . MET A 1 364 ? 41.372 -6.427 -51.467 1.00 93.19 364 MET A C 1
ATOM 2942 O O . MET A 1 364 ? 42.024 -6.061 -50.484 1.00 93.19 364 MET A O 1
ATOM 2946 N N . ASP A 1 365 ? 41.802 -6.279 -52.721 1.00 92.12 365 ASP A N 1
ATOM 2947 C CA . ASP A 1 365 ? 42.915 -5.387 -53.040 1.00 92.12 365 ASP A CA 1
ATOM 2948 C C . ASP A 1 365 ? 42.571 -3.967 -52.561 1.00 92.12 365 ASP A C 1
ATOM 2950 O O . ASP A 1 365 ? 41.442 -3.503 -52.738 1.00 92.12 365 ASP A O 1
ATOM 2954 N N . GLN A 1 366 ? 43.513 -3.312 -51.886 1.00 92.69 366 GLN A N 1
ATOM 2955 C CA . GLN A 1 366 ? 43.301 -1.983 -51.310 1.00 92.69 366 GLN A CA 1
ATOM 2956 C C . GLN A 1 366 ? 43.541 -0.868 -52.334 1.00 92.69 366 GLN A C 1
ATOM 2958 O O . GLN A 1 366 ? 43.0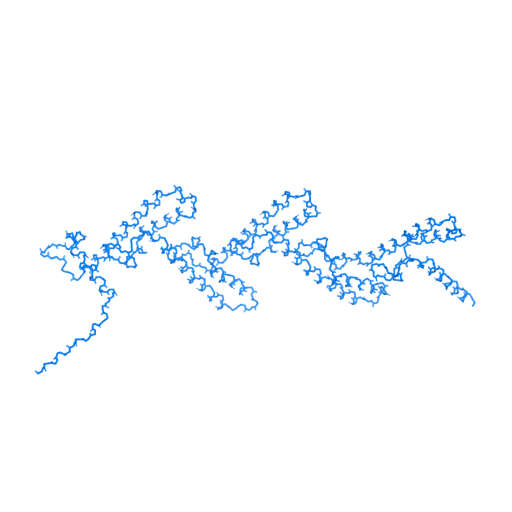24 0.234 -52.145 1.00 92.69 366 GLN A O 1
ATOM 2963 N N . GLU A 1 367 ? 44.277 -1.160 -53.410 1.00 93.69 367 GLU A N 1
ATOM 2964 C CA . GLU A 1 367 ? 44.547 -0.236 -54.516 1.00 93.69 367 GLU A CA 1
ATOM 2965 C C . GLU A 1 367 ? 44.360 -0.936 -55.878 1.00 93.69 367 GLU A C 1
ATOM 2967 O O . GLU A 1 367 ? 45.311 -1.025 -56.662 1.00 93.69 367 GLU A O 1
ATOM 2972 N N . PRO A 1 368 ? 43.154 -1.458 -56.193 1.00 91.75 368 PRO A N 1
ATOM 2973 C CA . PRO A 1 368 ? 42.899 -2.086 -57.486 1.00 91.75 368 PRO A CA 1
ATOM 2974 C C . PRO A 1 368 ? 43.178 -1.091 -58.618 1.00 91.75 368 PRO A C 1
ATOM 2976 O O . PRO A 1 368 ? 42.685 0.038 -58.605 1.00 91.75 368 PRO A O 1
ATOM 2979 N N . GLU A 1 369 ? 44.002 -1.502 -59.585 1.00 94.19 369 GLU A N 1
ATOM 2980 C CA . GLU A 1 369 ? 44.478 -0.640 -60.682 1.00 94.19 369 GLU A CA 1
ATOM 2981 C C . GLU A 1 369 ? 45.135 0.679 -60.195 1.00 94.19 369 GLU A C 1
ATOM 2983 O O . GLU A 1 369 ? 45.160 1.679 -60.913 1.00 94.19 369 GLU A O 1
ATOM 2988 N N . GLY A 1 370 ? 45.673 0.702 -58.967 1.00 92.75 370 GLY A N 1
ATOM 2989 C CA . GLY A 1 370 ? 46.314 1.873 -58.356 1.00 92.75 370 GLY A CA 1
ATOM 2990 C C . GLY A 1 370 ? 45.353 2.917 -57.771 1.00 92.75 370 GLY A C 1
ATOM 2991 O O . GLY A 1 370 ? 45.803 3.998 -57.392 1.00 92.75 370 GLY A O 1
ATOM 2992 N N . VAL A 1 371 ? 44.047 2.628 -57.694 1.00 94.31 371 VAL A N 1
ATOM 2993 C CA . VAL A 1 371 ? 43.038 3.527 -57.107 1.00 94.31 371 VAL A CA 1
ATOM 2994 C C . VAL A 1 371 ? 42.671 3.050 -55.699 1.00 94.31 371 VAL A C 1
ATOM 2996 O O . VAL A 1 371 ? 42.200 1.922 -55.560 1.00 94.31 371 VAL A O 1
ATOM 2999 N N . PRO A 1 372 ? 42.822 3.875 -54.645 1.00 93.25 372 PRO A N 1
ATOM 3000 C CA . PRO A 1 372 ? 42.447 3.481 -53.291 1.00 93.25 372 PRO A CA 1
ATOM 3001 C C . PRO A 1 372 ? 40.976 3.065 -53.181 1.00 93.25 372 PRO A C 1
ATOM 3003 O O . PRO A 1 372 ? 40.082 3.794 -53.608 1.00 93.25 372 PRO A O 1
ATOM 3006 N N . LEU A 1 373 ? 40.705 1.944 -52.508 1.00 89.88 373 LEU A N 1
ATOM 3007 C CA . LEU A 1 373 ? 39.358 1.364 -52.392 1.00 89.88 373 LEU A CA 1
ATOM 3008 C C . LEU A 1 373 ? 38.309 2.344 -51.825 1.00 89.88 373 LEU A C 1
ATOM 3010 O O . LEU A 1 373 ? 37.144 2.296 -52.204 1.00 89.88 373 LEU A O 1
ATOM 3014 N N . LYS A 1 374 ? 38.728 3.265 -50.946 1.00 88.25 374 LYS A N 1
ATOM 3015 C CA . LYS A 1 374 ? 37.887 4.326 -50.354 1.00 88.25 374 LYS A CA 1
ATOM 3016 C C . LYS A 1 374 ? 37.419 5.398 -51.353 1.00 88.25 374 LYS A C 1
ATOM 3018 O O . LYS A 1 374 ? 36.506 6.151 -51.035 1.00 88.25 374 LYS A O 1
ATOM 3023 N N . GLU A 1 375 ? 38.087 5.523 -52.500 1.00 90.50 375 GLU A N 1
ATOM 3024 C CA . GLU A 1 375 ? 37.760 6.493 -53.560 1.00 90.50 375 GLU A CA 1
ATOM 3025 C C . GLU A 1 375 ? 36.815 5.893 -54.606 1.00 90.50 375 GLU A C 1
ATOM 3027 O O . GLU A 1 375 ? 36.211 6.618 -55.396 1.00 90.50 375 GLU A O 1
ATOM 3032 N N . ILE A 1 376 ? 36.654 4.569 -54.589 1.00 92.00 376 ILE A N 1
ATOM 3033 C CA . ILE A 1 376 ? 35.735 3.852 -55.460 1.00 92.00 376 ILE A CA 1
ATOM 3034 C C . ILE A 1 376 ? 34.352 3.868 -54.795 1.00 92.00 376 ILE A C 1
ATOM 3036 O O . ILE A 1 376 ? 34.226 3.428 -53.649 1.00 92.00 376 ILE A O 1
ATOM 3040 N N . PRO A 1 377 ? 33.293 4.338 -55.477 1.00 91.19 377 PRO A N 1
ATOM 3041 C CA . PRO A 1 377 ? 31.954 4.434 -54.905 1.00 91.19 377 PRO A CA 1
ATOM 3042 C C . PRO A 1 377 ? 31.260 3.060 -54.908 1.00 91.19 377 PRO A C 1
ATOM 3044 O O . PRO A 1 377 ? 30.221 2.862 -55.527 1.00 91.19 377 PRO A O 1
ATOM 3047 N N . LEU A 1 378 ? 31.847 2.087 -54.214 1.00 90.69 378 LEU A N 1
ATOM 3048 C CA . LEU A 1 378 ? 31.346 0.711 -54.126 1.00 90.69 378 LEU A CA 1
ATOM 3049 C C . LEU A 1 378 ? 29.950 0.640 -53.498 1.00 90.69 378 LEU A C 1
ATOM 3051 O O . LEU A 1 378 ? 29.167 -0.255 -53.805 1.00 90.69 378 LEU A O 1
ATOM 3055 N N . ASP A 1 379 ? 29.633 1.603 -52.634 1.00 89.19 379 ASP A N 1
ATOM 3056 C CA . ASP A 1 379 ? 28.377 1.635 -51.892 1.00 89.19 379 ASP A CA 1
ATOM 3057 C C . ASP A 1 379 ? 27.156 1.994 -52.752 1.00 89.19 379 ASP A C 1
ATOM 3059 O O . ASP A 1 379 ? 26.033 1.672 -52.373 1.00 89.19 379 ASP A O 1
ATOM 3063 N N . VAL A 1 380 ? 27.358 2.614 -53.923 1.00 90.12 380 VAL A N 1
ATOM 3064 C CA . VAL A 1 380 ? 26.261 2.953 -54.850 1.00 90.12 380 VAL A CA 1
ATOM 3065 C C . VAL A 1 380 ? 26.086 1.929 -55.970 1.00 90.12 380 VAL A C 1
ATOM 3067 O O . VAL A 1 380 ? 25.108 2.022 -56.711 1.00 90.12 380 VAL A O 1
ATOM 3070 N N . ASP A 1 381 ? 27.007 0.969 -56.106 1.00 93.94 381 ASP A N 1
ATOM 3071 C CA . ASP A 1 381 ? 26.937 -0.070 -57.132 1.00 93.94 381 ASP A CA 1
ATOM 3072 C C . ASP A 1 381 ? 26.008 -1.220 -56.689 1.00 93.94 381 ASP A C 1
ATOM 3074 O O . ASP A 1 381 ? 26.321 -1.942 -55.734 1.00 93.94 381 ASP A O 1
ATOM 3078 N N . PRO A 1 382 ? 24.851 -1.429 -57.350 1.00 92.50 382 PRO A N 1
ATOM 3079 C CA . PRO A 1 382 ? 23.867 -2.403 -56.885 1.00 92.50 382 PRO A CA 1
ATOM 3080 C C . PRO A 1 382 ? 24.357 -3.855 -56.940 1.00 92.50 382 PRO A C 1
ATOM 3082 O O . PRO A 1 382 ? 23.955 -4.658 -56.095 1.00 92.50 382 PRO A O 1
ATOM 3085 N N . GLU A 1 383 ? 25.196 -4.210 -57.918 1.00 95.00 383 GLU A N 1
ATOM 3086 C CA . GLU A 1 383 ? 25.709 -5.576 -58.078 1.00 95.00 383 GLU A CA 1
ATOM 3087 C C . GLU A 1 383 ? 26.711 -5.907 -56.971 1.00 95.00 383 GLU A C 1
ATOM 3089 O O . GLU A 1 383 ? 26.596 -6.941 -56.303 1.00 95.00 383 GLU A O 1
ATOM 3094 N N . PHE A 1 384 ? 27.644 -4.990 -56.717 1.00 94.00 384 PHE A N 1
ATOM 3095 C CA . PHE A 1 384 ? 28.614 -5.093 -55.642 1.00 94.00 384 PHE A CA 1
ATOM 3096 C C . PHE A 1 384 ? 27.922 -5.168 -54.282 1.00 94.00 384 PHE A C 1
ATOM 3098 O O . PHE A 1 384 ? 28.217 -6.071 -53.497 1.00 94.00 384 PHE A O 1
ATOM 3105 N N . ARG A 1 385 ? 26.951 -4.284 -54.012 1.00 92.81 385 ARG A N 1
ATOM 3106 C CA . ARG A 1 385 ? 26.177 -4.301 -52.760 1.00 92.81 385 ARG A CA 1
ATOM 3107 C C . ARG A 1 385 ? 25.458 -5.629 -52.543 1.00 92.81 385 ARG A C 1
ATOM 3109 O O . ARG A 1 385 ? 25.542 -6.196 -51.454 1.00 92.81 385 ARG A O 1
ATOM 3116 N N . GLN A 1 386 ? 24.794 -6.167 -53.568 1.00 94.12 386 GLN A N 1
ATOM 3117 C CA . GLN A 1 386 ? 24.125 -7.470 -53.474 1.00 94.12 386 GLN A CA 1
ATOM 3118 C C . GLN A 1 386 ? 25.113 -8.602 -53.169 1.00 94.12 386 GLN A C 1
ATOM 3120 O O . GLN A 1 386 ? 24.845 -9.436 -52.299 1.00 94.12 386 GLN A O 1
ATOM 3125 N N . ALA A 1 387 ? 26.267 -8.621 -53.842 1.00 94.50 387 ALA A N 1
ATOM 3126 C CA . ALA A 1 387 ? 27.312 -9.610 -53.597 1.00 94.50 387 ALA A CA 1
ATOM 3127 C C . ALA A 1 387 ? 27.920 -9.479 -52.187 1.00 94.50 387 ALA A C 1
ATOM 3129 O O . ALA A 1 387 ? 28.158 -10.487 -51.514 1.00 94.50 387 ALA A O 1
ATOM 3130 N N . GLU A 1 388 ? 28.130 -8.252 -51.707 1.00 94.75 388 GLU A N 1
ATOM 3131 C CA . GLU A 1 388 ? 28.676 -7.962 -50.380 1.00 94.75 388 GLU A CA 1
ATOM 3132 C C . GLU A 1 388 ? 27.716 -8.397 -49.262 1.00 94.75 388 GLU A C 1
ATOM 3134 O O . GLU A 1 388 ? 28.129 -9.098 -48.332 1.00 94.75 388 GLU A O 1
ATOM 3139 N N . VAL A 1 389 ? 26.422 -8.086 -49.394 1.00 94.81 389 VAL A N 1
ATOM 3140 C CA . VAL A 1 389 ? 25.373 -8.546 -48.470 1.00 94.81 389 VAL A CA 1
ATOM 3141 C C . VAL A 1 389 ? 25.257 -10.073 -48.489 1.00 94.81 389 VAL A C 1
ATOM 3143 O O . VAL A 1 389 ? 25.196 -10.699 -47.428 1.00 94.81 389 VAL A O 1
ATOM 3146 N N . ALA A 1 390 ? 25.284 -10.706 -49.667 1.00 94.06 390 ALA A N 1
ATOM 3147 C CA . ALA A 1 390 ? 25.254 -12.165 -49.782 1.00 94.06 390 ALA A CA 1
ATOM 3148 C C . ALA A 1 390 ? 26.456 -12.817 -49.080 1.00 94.06 390 ALA A C 1
ATOM 3150 O O . ALA A 1 390 ? 26.288 -13.780 -48.329 1.00 94.06 390 ALA A O 1
ATOM 3151 N N . ARG A 1 391 ? 27.661 -12.259 -49.257 1.00 93.75 391 ARG A N 1
ATOM 3152 C CA . ARG A 1 391 ? 28.872 -12.722 -48.568 1.00 93.75 391 ARG A CA 1
ATOM 3153 C C . ARG A 1 391 ? 28.756 -12.572 -47.052 1.00 93.75 391 ARG A C 1
ATOM 3155 O O . ARG A 1 391 ? 29.137 -13.489 -46.324 1.00 93.75 391 ARG A O 1
ATOM 3162 N N . TYR A 1 392 ? 28.244 -11.442 -46.570 1.00 94.25 392 TYR A N 1
ATOM 3163 C CA . TYR A 1 392 ? 28.001 -11.218 -45.144 1.00 94.25 392 TYR A CA 1
ATOM 3164 C C . TYR A 1 392 ? 27.029 -12.263 -44.569 1.00 94.25 392 TYR A C 1
ATOM 3166 O O . TYR A 1 392 ? 27.370 -12.916 -43.580 1.00 94.25 392 TYR A O 1
ATOM 3174 N N . ARG A 1 393 ? 25.896 -12.515 -45.241 1.00 93.00 393 ARG A N 1
ATOM 3175 C CA . ARG A 1 393 ? 24.913 -13.538 -44.840 1.00 93.00 393 ARG A CA 1
ATOM 3176 C C . ARG A 1 393 ? 25.518 -14.942 -44.805 1.00 93.00 393 ARG A C 1
ATOM 3178 O O . ARG A 1 393 ? 25.330 -15.654 -43.827 1.00 93.00 393 ARG A O 1
ATOM 3185 N N . MET A 1 394 ? 26.311 -15.318 -45.814 1.00 91.81 394 MET A N 1
ATOM 3186 C CA . MET A 1 394 ? 27.009 -16.614 -45.840 1.00 91.81 394 MET A CA 1
ATOM 3187 C C . MET A 1 394 ? 28.018 -16.776 -44.700 1.00 91.81 394 MET A C 1
ATOM 3189 O O . MET A 1 394 ? 28.232 -17.887 -44.223 1.00 91.81 394 MET A O 1
ATOM 3193 N N . ARG A 1 395 ? 28.674 -15.690 -44.277 1.00 89.06 395 ARG A N 1
ATOM 3194 C CA . ARG A 1 395 ? 29.619 -15.735 -43.155 1.00 89.06 395 ARG A CA 1
ATOM 3195 C C . ARG A 1 395 ? 28.898 -15.840 -41.811 1.00 89.06 395 ARG A C 1
ATOM 3197 O O . ARG A 1 395 ? 29.431 -16.472 -40.904 1.00 89.06 395 ARG A O 1
ATOM 3204 N N . LYS A 1 396 ? 27.731 -15.204 -41.690 1.00 84.62 396 LYS A N 1
ATOM 3205 C CA . LYS A 1 396 ? 26.898 -15.225 -40.483 1.00 84.62 396 LYS A CA 1
ATOM 3206 C C . LYS A 1 396 ? 26.236 -16.590 -40.282 1.00 84.62 396 LYS A C 1
ATOM 3208 O O . LYS A 1 396 ? 26.390 -17.174 -39.216 1.00 84.62 396 LYS A O 1
ATOM 3213 N N . ASP A 1 397 ? 25.613 -17.124 -41.331 1.00 80.69 397 ASP A N 1
ATOM 3214 C CA . ASP A 1 397 ? 24.971 -18.440 -41.345 1.00 80.69 397 ASP A CA 1
ATOM 3215 C C . ASP A 1 397 ? 25.625 -19.341 -42.408 1.00 80.69 397 ASP A C 1
ATOM 3217 O O . ASP A 1 397 ? 25.116 -19.470 -43.530 1.00 80.69 397 ASP A O 1
ATOM 3221 N N . PRO A 1 398 ? 26.776 -19.972 -42.100 1.00 72.75 398 PRO A N 1
ATOM 3222 C CA . PRO A 1 398 ? 27.438 -20.859 -43.044 1.00 72.75 398 PRO A CA 1
ATOM 3223 C C . PRO A 1 398 ? 26.510 -22.031 -43.398 1.00 72.75 398 PRO A C 1
ATOM 3225 O O . PRO A 1 398 ? 25.976 -22.682 -42.493 1.00 72.75 398 PRO A O 1
ATOM 3228 N N . PRO A 1 399 ? 26.322 -22.355 -44.694 1.00 62.78 399 PRO A N 1
ATOM 3229 C CA . PRO A 1 399 ? 25.497 -23.484 -45.096 1.00 62.78 399 PRO A CA 1
ATOM 3230 C C . PRO A 1 399 ? 25.993 -24.762 -44.417 1.00 62.78 399 PRO A C 1
ATOM 3232 O O . PRO A 1 399 ? 27.117 -25.217 -44.644 1.00 62.78 399 PRO A O 1
ATOM 3235 N N . THR A 1 400 ? 25.155 -25.364 -43.575 1.00 56.53 400 THR A N 1
ATOM 3236 C CA . THR A 1 400 ? 25.446 -26.678 -43.005 1.00 56.53 400 THR A CA 1
ATOM 3237 C C . THR A 1 400 ? 25.467 -27.699 -44.144 1.00 56.53 400 THR A C 1
ATOM 3239 O O . THR A 1 400 ? 24.446 -27.978 -44.761 1.00 56.53 400 THR A O 1
ATOM 3242 N N . HIS A 1 401 ? 26.672 -28.184 -44.463 1.00 48.03 401 HIS A N 1
ATOM 3243 C CA . HIS A 1 401 ? 27.013 -29.281 -45.377 1.00 48.03 401 HIS A CA 1
ATOM 3244 C C . HIS A 1 401 ? 25.867 -29.838 -46.240 1.00 48.03 401 HIS A C 1
ATOM 3246 O O . HIS A 1 401 ? 25.042 -30.645 -45.803 1.00 48.03 401 HIS A O 1
ATOM 3252 N N . GLN A 1 402 ? 25.926 -29.493 -47.524 1.00 41.59 402 GLN A N 1
ATOM 3253 C CA . GLN A 1 402 ? 25.222 -30.146 -48.619 1.00 41.59 402 GLN A CA 1
ATOM 3254 C C . GLN A 1 402 ? 25.385 -31.677 -48.506 1.00 41.59 402 GLN A C 1
ATOM 3256 O O . GLN A 1 402 ? 26.461 -32.240 -48.724 1.00 41.59 402 GLN A O 1
ATOM 3261 N N . ARG A 1 403 ? 24.312 -32.371 -48.108 1.00 41.03 403 ARG A N 1
ATOM 3262 C CA . ARG A 1 403 ? 24.256 -33.835 -48.089 1.00 41.03 403 ARG A CA 1
ATOM 3263 C C . ARG A 1 403 ? 24.430 -34.367 -49.514 1.00 41.03 403 ARG A C 1
ATOM 3265 O O . ARG A 1 403 ? 23.605 -34.092 -50.372 1.00 41.03 403 ARG A O 1
ATOM 3272 N N . ARG A 1 404 ? 25.471 -35.192 -49.677 1.00 38.41 404 ARG A N 1
ATOM 3273 C CA . ARG A 1 404 ? 25.627 -36.320 -50.616 1.00 38.41 404 ARG A CA 1
ATOM 3274 C C . ARG A 1 404 ? 25.171 -36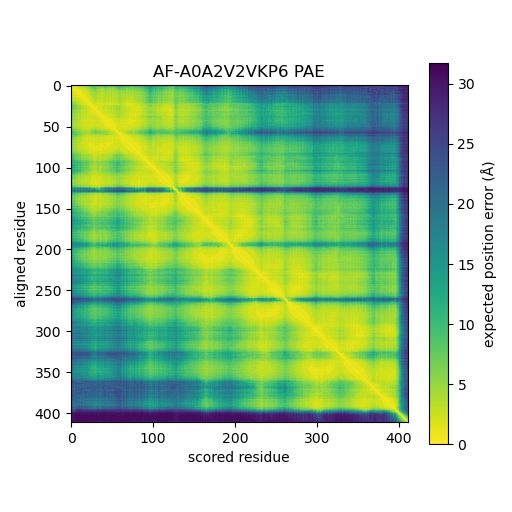.097 -52.065 1.00 38.41 404 ARG A C 1
ATOM 3276 O O . ARG A 1 404 ? 23.994 -36.188 -52.394 1.00 38.41 404 ARG A O 1
ATOM 3283 N N . TRP A 1 405 ? 26.160 -36.022 -52.949 1.00 33.66 405 TRP A N 1
ATOM 3284 C CA . TRP A 1 405 ? 26.005 -36.331 -54.368 1.00 33.66 405 TRP A CA 1
ATOM 3285 C C . TRP A 1 405 ? 25.483 -37.772 -54.548 1.00 33.66 405 TRP A C 1
ATOM 3287 O O . TRP A 1 405 ? 26.006 -38.682 -53.893 1.00 33.66 405 TRP A O 1
ATOM 3297 N N . PRO A 1 406 ? 24.498 -38.035 -55.426 1.00 42.44 406 PRO A N 1
ATOM 3298 C CA . PRO A 1 406 ? 24.172 -39.395 -55.822 1.00 42.44 406 PRO A CA 1
ATOM 3299 C C . PRO A 1 406 ? 25.261 -39.924 -56.761 1.00 42.44 406 PRO A C 1
ATOM 3301 O O . PRO A 1 406 ? 25.534 -39.346 -57.813 1.00 42.44 406 PRO A O 1
ATOM 3304 N N . SER A 1 407 ? 25.878 -41.046 -56.386 1.00 36.78 407 SER A N 1
ATOM 3305 C CA . SER A 1 407 ? 26.735 -41.826 -57.276 1.00 36.78 407 SER A CA 1
ATOM 3306 C C . SER A 1 407 ? 25.908 -42.322 -58.464 1.00 36.78 407 SER A C 1
ATOM 3308 O O . SER A 1 407 ? 24.982 -43.118 -58.288 1.00 36.78 407 SER A O 1
ATOM 3310 N N . TRP A 1 408 ? 26.253 -41.890 -59.671 1.00 35.81 408 TRP A N 1
ATOM 3311 C CA . TRP A 1 408 ? 25.731 -42.483 -60.894 1.00 35.81 408 TRP A CA 1
ATOM 3312 C C . TRP A 1 408 ? 26.313 -43.893 -61.042 1.00 35.81 408 TRP A C 1
ATOM 3314 O O . TRP A 1 408 ? 27.506 -44.058 -61.284 1.00 35.81 408 TRP A O 1
ATOM 3324 N N . LYS A 1 409 ? 25.477 -44.926 -60.880 1.00 41.06 409 LYS A N 1
ATOM 3325 C CA . LYS A 1 409 ? 25.784 -46.266 -61.393 1.00 41.06 409 LYS A CA 1
ATOM 3326 C C . LYS A 1 409 ? 25.557 -46.243 -62.905 1.00 41.06 409 LYS A C 1
ATOM 3328 O O . LYS A 1 409 ? 24.409 -46.177 -63.341 1.00 41.06 409 LYS A O 1
ATOM 3333 N N . MET A 1 410 ? 26.635 -46.300 -63.685 1.00 40.34 410 MET A N 1
ATOM 3334 C CA . MET A 1 410 ? 26.561 -46.752 -65.076 1.00 40.34 410 MET A CA 1
ATOM 3335 C C . MET A 1 410 ? 26.219 -48.248 -65.096 1.00 40.34 410 MET A C 1
ATOM 3337 O O . MET A 1 410 ? 26.709 -49.015 -64.263 1.00 40.34 410 MET A O 1
ATOM 3341 N N . ARG A 1 411 ? 25.311 -48.600 -66.008 1.00 46.00 411 ARG A N 1
ATOM 3342 C CA . ARG A 1 411 ? 25.042 -49.968 -66.457 1.00 46.00 411 ARG A CA 1
ATOM 3343 C C . ARG A 1 411 ? 26.190 -50.493 -67.299 1.00 46.00 411 ARG A C 1
ATOM 3345 O O . ARG A 1 411 ? 26.821 -49.654 -67.978 1.00 46.00 411 ARG A O 1
#

InterPro domains:
  IPR056040 Domain of unknown function DUF7623 [PF24610] (24-87)
  IPR056040 Domain of unknown function DUF7623 [PF24610] (92-156)
  IPR056040 Domain of unknown function DUF7623 [PF24610] (160-223)
  IPR056040 Domain of unknown function DUF7623 [PF24610] (227-285)
  IPR056040 Domain of unknown function DUF7623 [PF24610] (294-358)
  IPR056040 Domain of unknown function DUF7623 [PF24610] (364-401)

Organism: Trypanosoma cruzi (NCBI:txid5693)

Secondary structure (DSSP, 8-state):
-HHHHHHHHHHHHHHHHHHHTTTS-SEETTEETTTS-TTT-HHHHHHHHHHHHHTTSTTTSHHHHHHHHHHHHHHHHHHHHHHHHTTHHHHS-S-BTTB-GGGS-GGG-HHHHHHHHHHHHHHHH-SSS-HHHHHHHHHHHHHHHHHHHHHHHHHHTTTS-SSGGG--GGGS-TTT-HHHHHHHHHHHHHHTTTTT-HHHHHHHHHHHHHHHHHHHHHHHHHHHTTS-SEETTEEGGGTTGGGSHHHHHHHHHHHHHHHSTT--HHHHHHHHHHHHHHHHHHHHHHHHHHTTTS-SSGGGS-GGGS-GGG-HHHHHHHHHHHHHHSSHHHHHHTHHHHHHHHHHHHHHHHHHHHHHHHHHTTTS-SSGGG--GGGS-GGG-HHHHHHHHHHHHHHHS-------PPP----

pLDDT: mean 90.97, std 10.17, range [33.66, 98.25]

Radius of gyration: 43.14 Å; Cα contacts (8 Å, |Δi|>4): 313; chains: 1; bounding box: 101×68×140 Å

Sequence (411 aa):
MEKDLNDRVHEMAKKLKEEVRAFLNTTSYGISKELLPLDKDRNFQGMEQQLRKLGRNPRQNAAAIESLREMLQDRADELGLQMLRGDRPKYLEPEYEGVEPVDVPVDDDKVFTELELERAIVKAKDPQSISDKIEELEGKLRERFHELAKERIRRDRLFLDSEPEGIPLESVPLNDDADFRRLEGQLRKLSRDMRRNGPDISDTRDRLNDRAHELARGVVADDMRCLKDTYRGIPKEDLNLHKDAKFRDLANGRRRAARSRGALPAELTAIEGAMDARACEIADNCINRGRAFLDREPEGMDLADVPLDNDGRFAAMEAERRKRTKDPRSSRRNKDMIRDLEDDMIARSHALALEEFAKMRGFMDQEPEGVPLKEIPLDVDPEFRQAEVARYRMRKDPPTHQRRWPSWKMR

Foldseek 3Di:
DVVVVVVVVVVVVVVVVCVLCVLADCDQLNHGLVLFVLVVDPVSVVLSVVLVVCVVPCVVCVVVNVVSSVVNNVVSNVSRVCLQCVCCPVLEPCDDLLDGPVLFPLVPDPVLSVLSSVLSRVCSVDVPPDPPVNNVSSVVNRVVSNVRVVVSVVVLCPLADCQQLLNGLVLQPQSVDPVLSVLSNVLSVLVVCCPVNVVVNVVSSVVNNVVSNVSVVVLVVVLCPLEDQDALNHGLVLLSQSVDPVLNVLSVVLSVLVPDDPRDPVSNVVSSVVNHVSSNVSVVVLVCVLCVLADCQQLLNGLVPQPLSPDPVSVVLSVVLSVQVSDPVSVVVCVVVNVVSSVVNNVVSNVSVVVVLVVVCVVDDQQVVHNGPVVDPLSPDPVSSVVSSVVVVCVVPPPDDDPDDDDDDDD

Solvent-accessible surface area (backbone atoms only — not comparable to full-atom values): 23482 Å² total; per-residue (Å²): 106,73,64,59,52,49,53,50,51,51,52,52,52,49,52,52,48,50,63,72,51,58,84,47,63,71,50,24,90,82,42,44,56,86,60,48,65,53,94,75,35,67,67,54,49,51,51,52,52,49,49,60,61,44,56,74,46,49,85,87,32,42,70,62,48,52,54,50,50,51,54,48,42,52,53,48,36,50,52,30,47,43,55,48,54,66,53,46,81,78,58,43,68,80,57,54,97,69,41,40,64,88,79,38,71,54,89,77,33,67,69,50,46,53,49,38,43,51,44,34,52,54,50,53,74,41,86,84,81,53,64,66,65,46,52,52,44,39,49,54,47,38,54,50,49,53,50,51,40,53,52,46,54,55,61,73,49,66,84,43,65,64,41,29,82,60,41,48,49,91,78,37,67,54,88,78,34,67,66,55,44,51,49,53,40,48,43,55,61,42,57,76,44,51,88,83,31,49,70,62,45,50,56,48,50,53,51,50,37,53,50,48,35,54,47,22,50,50,52,53,53,60,62,52,67,84,46,67,70,53,32,96,87,39,47,49,86,78,61,52,54,54,77,38,66,69,46,36,52,38,49,53,47,44,55,52,43,72,70,41,93,81,57,52,70,68,58,51,51,51,40,51,53,50,42,50,52,47,48,42,54,51,36,53,51,50,49,54,64,71,49,64,85,45,64,67,44,29,91,60,43,52,48,88,76,37,65,53,93,78,34,69,68,56,49,51,51,52,51,53,47,49,63,45,55,70,43,76,68,51,28,65,76,37,46,68,63,46,50,56,52,49,54,53,48,41,53,48,48,33,52,45,28,52,57,52,51,57,66,66,47,76,84,52,73,60,43,60,98,76,44,52,51,90,78,48,71,54,87,78,36,67,67,55,43,52,52,51,38,50,50,51,50,43,69,74,57,59,82,80,72,84,79,73,83,82,80,82,78,80,130

Mean predicted aligned error: 9.79 Å